Protein AF-0000000084400175 (afdb_homodimer)

Nearest PDB structures (foldseek):
  4nhe-assembly2_C  TM=7.962E-01  e=7.166E-20  Streptococcus pneumoniae TIGR4
  4iq0-assembly1_C  TM=8.304E-01  e=9.445E-19  Streptococcus pneumoniae
  4iq0-assembly2_B  TM=8.307E-01  e=1.494E-18  Streptococcus pneumoniae
  4iq0-assembly1_A  TM=8.166E-01  e=5.325E-19  Streptococcus pneumoniae
  2h63-assembly2_B  TM=7.124E-01  e=2.242E-13  Homo sapiens

Solvent-accessible surface area (backbone atoms only — not comparable to full-atom values): 39112 Å² total; per-residue (Å²): 131,78,72,74,74,76,65,81,61,38,28,26,29,38,35,26,59,42,63,61,31,48,62,45,53,51,57,48,42,62,73,38,47,78,48,28,40,75,53,34,40,27,31,66,28,64,65,42,45,52,52,50,24,64,75,69,70,31,86,42,70,32,66,39,69,67,59,53,72,69,41,91,70,71,62,47,31,35,38,44,52,56,64,51,87,48,33,38,61,52,48,38,56,40,22,74,71,63,24,24,35,39,30,41,69,44,58,46,76,42,73,68,42,30,51,53,37,40,50,33,30,62,75,48,72,40,56,52,42,46,51,50,38,63,66,59,24,64,35,50,53,51,51,49,62,71,49,59,95,56,67,63,56,35,34,41,35,40,44,38,25,23,51,61,66,65,46,53,75,60,36,82,54,82,68,73,86,82,80,69,55,53,67,66,58,54,54,50,50,55,51,47,53,52,52,43,42,30,71,71,57,32,63,63,54,47,66,72,37,71,38,43,58,49,46,54,49,40,45,46,56,66,44,37,55,56,51,49,36,46,32,70,72,70,44,79,59,79,42,42,76,33,18,38,62,40,56,69,72,82,77,45,38,53,56,34,38,38,35,34,31,37,42,94,67,23,46,35,39,37,40,37,29,61,36,55,29,82,44,48,50,30,36,41,35,41,30,32,55,47,32,38,42,31,39,40,43,54,59,84,53,36,78,55,55,49,41,34,29,38,41,37,29,39,42,94,90,66,47,70,44,76,46,80,44,67,79,50,52,72,33,32,69,60,53,45,51,64,54,52,47,36,31,69,78,68,63,42,86,78,81,45,33,46,71,56,55,43,51,55,58,55,49,47,48,38,40,64,71,26,53,49,135,132,78,73,76,75,76,64,83,62,39,27,27,28,37,34,27,58,43,64,62,32,48,60,45,51,52,58,46,42,62,73,39,48,78,49,28,40,75,52,35,40,27,30,67,28,65,65,41,45,52,52,51,23,64,76,68,69,32,86,44,70,32,65,39,70,68,61,53,71,69,40,89,69,71,61,46,31,34,39,44,52,57,63,52,90,48,34,36,62,53,49,36,56,40,23,74,70,62,24,24,34,40,30,41,68,44,58,46,76,42,74,67,41,30,52,51,39,41,51,33,30,61,74,47,71,40,55,53,42,45,52,53,39,62,64,59,24,65,37,49,52,50,51,49,60,71,49,59,93,56,68,63,56,36,36,41,36,39,45,38,27,23,51,61,64,66,46,54,74,61,36,82,53,83,70,74,87,81,80,68,55,53,67,67,56,54,52,49,50,53,52,46,54,53,53,42,42,30,71,70,58,32,64,64,55,47,68,73,37,71,38,45,57,47,46,55,49,40,45,44,57,65,43,37,55,58,50,50,34,44,32,71,72,70,42,79,61,80,42,42,76,34,17,38,63,40,56,68,73,83,76,46,38,52,57,33,38,39,36,34,31,37,44,94,68,23,45,35,40,37,39,36,29,62,36,56,28,82,44,48,50,30,34,43,35,42,31,32,55,47,33,39,43,32,39,40,43,54,59,83,52,37,78,56,56,50,40,33,28,37,41,37,29,39,41,94,89,65,47,70,44,77,45,78,44,68,79,49,50,74,32,33,69,61,54,45,52,64,53,52,48,36,32,68,76,70,63,42,86,77,80,45,32,46,71,55,56,43,50,53,58,55,49,49,47,36,40,64,70,27,54,49,135

Sequence (746 aa):
MSGSQAGKILNAAVIGCGEVAQIAHMPNLIVASDMYKITALCDISAQSLELCSKRFSIPNTFTSVTDLLASPISIDVVFILTADQFHAEHIVQCANAGKHIMIEKPMAQTLKEYDLVEEARVKNNVVIFVGYMRRYSTALQRLKDEIEGKEINYVRVRDIIGNNKYFTSQSGQYQKYFTDHPAESSAELSRRMKSNLIENLGEEKAGNDKRNAHSWSLLHSLASHDLSAMRDVLGMPERCLFSSRSEDDGQGKSWWWNAVFGYKGFKCYYEMGIDEVAVFDAHIEVYTNDSRVKIQYDTPYVKGLPIKLTIQKQLPNGDFSEQVIRPTYVDPYTLELPLLYDSIVNGKDYKTKPLDAKNDTILAKMIMDAFVEMSGSQAGKILNAAVIGCGEVAQIAHMPNLIVASDMYKITALCDISAQSLELCSKRFSIPNTFTSVTDLLASPISIDVVFILTADQFHAEHIVQCANAGKHIMIEKPMAQTLKEYDLVEEARVKNNVVIFVGYMRRYSTALQRLKDEIEGKEINYVRVRDIIGNNKYFTSQSGQYQKYFTDHPAESSAELSRRMKSNLIENLGEEKAGNDKRNAHSWSLLHSLASHDLSAMRDVLGMPERCLFSSRSEDDGQGKSWWWNAVFGYKGFKCYYEMGIDEVAVFDAHIEVYTNDSRVKIQYDTPYVKGLPIKLTIQKQLPNGDFSEQVIRPTYVDPYTLELPLLYDSIVNGKDYKTKPLDAKNDTILAKMIMDAFVE

InterPro domains:
  IPR000683 Gfo/Idh/MocA-like oxidoreductase, N-terminal [PF01408] (11-132)
  IPR036291 NAD(P)-binding domain superfamily [SSF51735] (6-152)

Foldseek 3Di:
DPPPPLADAFEEEEEDLALCVLQFVLVLQLVVRSHYDHAEYEDLDPVSQVVCCVVNVHVHYYDDLVVVLPDPTDGAEYEYDDPQLCQLVSLLVQLQSLHAYEYEFPNHLDLVSLVSNQVSCVVSVHHYHYDLLLQLAPLLVVLLVVCPPFDFAEKEWEWEAEDVCVLLVVQPSPGDDDDPHDPVVVVVVVVSLLVSLCNQANPCQSPVALLSSQLSVCLRPRVLNRVLSVCSRQNDFPFWQAKEFDDDPVPSYTFWMKTWTHHVNYIYIYIGGYDNPHFGFTKMWTDGDFKIKMWTDGDLSHAQDFIKIWMWGQDPVRDIDIDIDTPDSGRSSSSVSVVSSCCGRVVDDDDRGSVSSSVSSVVSSRNVVRYDD/DPPPPLADAFEEEEEDLALCVLQFVVVLQLVVRSHYDHAEYEDLDPVSCVVCCVVNVHVHYYDDLVVVLVDPTDGAEYEYDDPQLCQLVSLLVCLQSLHAYEYEFPNHLDLVSLVSNQVSCVVSVHHYHYDLLLQLAPLLVVLLVVCPPFDFAEKEWEWEAEDVCVLLVVQPSPGDDDDPHDPVVVVVVVVSLLVSLCNQANPCQSPVALLSSQLSVCLGPRVLNRVLSVCSRQNDFPFWQAKEFDDDPVPRYTFWMKTWTHHVNYIYIYIGGYDNDHFGFTKMWTDGDFKIKMWTDGDLSHAQDFIKIWMWGQDPVRDIDIDIDTPDSGGSSSSVSVVSSCCGRVVDDDDRGSVSSSVSSVVSSRNVVRYDD

Secondary structure (DSSP, 8-state):
-------PPEEEEEE--SHHIIIIIHHHHHHTTTTEEEEEEE-S-HHHHHHHHHHHT---EESSHHHHHHSS---SEEEE-S-GGGHHHHHHHHHHTT-EEEEESS--SSHHHHHHHHHHHHHHT--EEEE-GGGG-HHHHHHHHHHTTPPP-EEEEEEEEE-HHHHHTTSSS---------HHHHHHHHHHHHHHHHHHHHHHHHHH-THHHHHHHHHHTHHHHHHHHHHHHH---SEEEEEEEPPP-SSS---EEEEEEE-SS-EEEEEEEEESSS-EEEEEEEE-SSEEEEEEE--TTSTTPPPEEEEEEE-TTS-EEEEEE---SS-HHHHHHHHHHHHHHS----S--HHHHHHHHHHHHHHHHTB--/-------PPEEEEEE--SHHIIIIIHHHHHHTTTTEEEEEEE-S-HHHHHHHHHHHT---EES-HHHHHHSS---SEEEE-S-GGGHHHHHHHHHHTT-EEEEESS--SSHHHHHHHHHHHHHHT--EEEE-GGGG-HHHHHHHHHHTTPPP-EEEEEEEEE-HHHHHTTSSS---------HHHHHHHHHHHHHHHHHHHHHHHHHH-THHHHHHHHHHTTHHHHHHHHHHHH---SEEEEEEEPPP-SSS---EEEEEEE-SS-EEEEEEEEESSS-EEEEEEEE-SSEEEEEEE--TTSTTPPPEEEEEEE-TTS-EEEEEE---SS-HHHHHHHHHHHHHHS----S--HHHHHHHHHHHHHHHHTB--

Organism: NCBI:txid1296121

Radius of gyration: 31.07 Å; Cα contacts (8 Å, |Δi|>4): 1523; chains: 2; bounding box: 52×97×75 Å

pLDDT: mean 95.1, std 7.81, range [27.77, 98.88]

Structure (mmCIF, N/CA/C/O backbone):
data_AF-0000000084400175-model_v1
#
loop_
_entity.id
_entity.type
_entity.pdbx_description
1 polymer 'Myo-inositol 2-dehydrogenase'
#
loop_
_atom_site.group_PDB
_atom_site.id
_atom_site.type_symbol
_atom_site.label_atom_id
_atom_site.label_alt_id
_atom_site.label_comp_id
_atom_site.label_asym_id
_atom_site.label_entity_id
_atom_site.label_seq_id
_atom_site.pdbx_PDB_ins_code
_atom_site.Cartn_x
_atom_site.Cartn_y
_atom_site.Cartn_z
_atom_site.occupancy
_atom_site.B_iso_or_equiv
_atom_site.auth_seq_id
_atom_site.auth_comp_id
_atom_site.auth_asym_id
_atom_site.auth_atom_id
_atom_site.pdbx_PDB_model_num
ATOM 1 N N . MET A 1 1 ? 27.672 -22.219 -42.969 1 27.77 1 MET A N 1
ATOM 2 C CA . MET A 1 1 ? 26.266 -22.375 -42.656 1 27.77 1 MET A CA 1
ATOM 3 C C . MET A 1 1 ? 26.047 -23.562 -41.688 1 27.77 1 MET A C 1
ATOM 5 O O . MET A 1 1 ? 26.031 -24.703 -42.125 1 27.77 1 MET A O 1
ATOM 9 N N . SER A 1 2 ? 26.75 -23.547 -40.594 1 32.72 2 SER A N 1
ATOM 10 C CA . SER A 1 2 ? 26.859 -24.594 -39.594 1 32.72 2 SER A CA 1
ATOM 11 C C . SER A 1 2 ? 25.484 -25.094 -39.156 1 32.72 2 SER A C 1
ATOM 13 O O . SER A 1 2 ? 24.562 -24.297 -38.938 1 32.72 2 SER A O 1
ATOM 15 N N . GLY A 1 3 ? 25 -26.219 -39.781 1 36.59 3 GLY A N 1
ATOM 16 C CA . GLY A 1 3 ? 23.672 -26.781 -39.625 1 36.59 3 GLY A CA 1
ATOM 17 C C . GLY A 1 3 ? 23.141 -26.641 -38.188 1 36.59 3 GLY A C 1
ATOM 18 O O . GLY A 1 3 ? 23.844 -27 -37.25 1 36.59 3 GLY A O 1
ATOM 19 N N . SER A 1 4 ? 22.391 -25.625 -37.875 1 41.09 4 SER A N 1
ATOM 20 C CA . SER A 1 4 ? 21.766 -25.453 -36.562 1 41.09 4 SER A CA 1
ATOM 21 C C . SER A 1 4 ? 21.234 -26.781 -36.031 1 41.09 4 SER A C 1
ATOM 23 O O . SER A 1 4 ? 20.391 -27.422 -36.656 1 41.09 4 SER A O 1
ATOM 25 N N . GLN A 1 5 ? 22.094 -27.906 -35.75 1 39.28 5 GLN A N 1
ATOM 26 C CA . GLN A 1 5 ? 21.656 -29.125 -35.094 1 39.28 5 GLN A CA 1
ATOM 27 C C . GLN A 1 5 ? 20.391 -28.891 -34.25 1 39.28 5 GLN A C 1
ATOM 29 O O . GLN A 1 5 ? 20.422 -28.156 -33.281 1 39.28 5 GLN A O 1
ATOM 34 N N . ALA A 1 6 ? 19.328 -28.844 -34.969 1 58.81 6 ALA A N 1
ATOM 35 C CA . ALA A 1 6 ? 18 -28.734 -34.406 1 58.81 6 ALA A CA 1
ATOM 36 C C . ALA A 1 6 ? 17.906 -29.484 -33.062 1 58.81 6 ALA A C 1
ATOM 38 O O . ALA A 1 6 ? 18.156 -30.688 -33.031 1 58.81 6 ALA A O 1
ATOM 39 N N . GLY A 1 7 ? 18.062 -28.984 -31.844 1 80.19 7 GLY A N 1
ATOM 40 C CA . GLY A 1 7 ? 18.062 -29.547 -30.516 1 80.19 7 GLY A CA 1
ATOM 41 C C . GLY A 1 7 ? 16.938 -30.531 -30.281 1 80.19 7 GLY A C 1
ATOM 42 O O . GLY A 1 7 ? 16.031 -30.672 -31.125 1 80.19 7 GLY A O 1
ATOM 43 N N . LYS A 1 8 ? 16.953 -31.531 -29.312 1 94.44 8 LYS A N 1
ATOM 44 C CA . LYS A 1 8 ? 15.977 -32.562 -28.938 1 94.44 8 LYS A CA 1
ATOM 45 C C . LYS A 1 8 ? 14.602 -31.938 -28.672 1 94.44 8 LYS A C 1
ATOM 47 O O . LYS A 1 8 ? 14.5 -30.922 -27.969 1 94.44 8 LYS A O 1
ATOM 52 N N . ILE A 1 9 ? 13.539 -32.438 -29.484 1 97.94 9 ILE A N 1
ATOM 53 C CA . ILE A 1 9 ? 12.164 -32.031 -29.172 1 97.94 9 ILE A CA 1
ATOM 54 C C . ILE A 1 9 ? 11.609 -32.938 -28.078 1 97.94 9 ILE A C 1
ATOM 56 O O . ILE A 1 9 ? 11.641 -34.156 -28.188 1 97.94 9 ILE A O 1
ATOM 60 N N . LEU A 1 10 ? 11.133 -32.375 -27.016 1 98.62 10 LEU A N 1
ATOM 61 C CA . LEU A 1 10 ? 10.617 -33.125 -25.875 1 98.62 10 LEU A CA 1
ATOM 62 C C . LEU A 1 10 ? 9.164 -33.531 -26.094 1 98.62 10 LEU A C 1
ATOM 64 O O . LEU A 1 10 ? 8.32 -32.688 -26.406 1 98.62 10 LEU A O 1
ATOM 68 N N . ASN A 1 11 ? 8.93 -34.812 -26.016 1 98.69 11 ASN A N 1
ATOM 69 C CA . ASN A 1 11 ? 7.547 -35.281 -26 1 98.69 11 ASN A CA 1
ATOM 70 C C . ASN A 1 11 ? 6.859 -34.969 -24.672 1 98.69 11 ASN A C 1
ATOM 72 O O . ASN A 1 11 ? 7.27 -35.469 -23.625 1 98.69 11 ASN A O 1
ATOM 76 N N . ALA A 1 12 ? 5.75 -34.188 -24.75 1 98.81 12 ALA A N 1
ATOM 77 C CA . ALA A 1 12 ? 5.074 -33.719 -23.547 1 98.81 12 ALA A CA 1
ATOM 78 C C . ALA A 1 12 ? 3.693 -34.344 -23.406 1 98.81 12 ALA A C 1
ATOM 80 O O . ALA A 1 12 ? 2.973 -34.5 -24.406 1 98.81 12 ALA A O 1
ATOM 81 N N . ALA A 1 13 ? 3.352 -34.719 -22.25 1 98.88 13 ALA A N 1
ATOM 82 C CA . ALA A 1 13 ? 1.97 -35.062 -21.906 1 98.88 13 ALA A CA 1
ATOM 83 C C . ALA A 1 13 ? 1.371 -34.031 -20.969 1 98.88 13 ALA A C 1
ATOM 85 O O . ALA A 1 13 ? 2.08 -33.438 -20.141 1 98.88 13 ALA A O 1
ATOM 86 N N . VAL A 1 14 ? 0.076 -33.781 -21.094 1 98.88 14 VAL A N 1
ATOM 87 C CA . VAL A 1 14 ? -0.636 -32.844 -20.234 1 98.88 14 VAL A CA 1
ATOM 88 C C . VAL A 1 14 ? -1.651 -33.594 -19.375 1 98.88 14 VAL A C 1
ATOM 90 O O . VAL A 1 14 ? -2.529 -34.281 -19.906 1 98.88 14 VAL A O 1
ATOM 93 N N . ILE A 1 15 ? -1.439 -33.5 -18.078 1 98.81 15 ILE A N 1
ATOM 94 C CA . ILE A 1 15 ? -2.363 -34.094 -17.109 1 98.81 15 ILE A CA 1
ATOM 95 C C . ILE A 1 15 ? -3.199 -33 -16.453 1 98.81 15 ILE A C 1
ATOM 97 O O . ILE A 1 15 ? -2.707 -32.281 -15.602 1 98.81 15 ILE A O 1
ATOM 101 N N . GLY A 1 16 ? -4.477 -32.969 -16.734 1 98.44 16 GLY A N 1
ATOM 102 C CA . GLY A 1 16 ? -5.355 -31.859 -16.391 1 98.44 16 GLY A CA 1
ATOM 103 C C . GLY A 1 16 ? -5.594 -30.922 -17.562 1 98.44 16 GLY A C 1
ATOM 104 O O . GLY A 1 16 ? -4.691 -30.188 -17.969 1 98.44 16 GLY A O 1
ATOM 105 N N . CYS A 1 17 ? -6.824 -30.953 -18.094 1 98.38 17 CYS A N 1
ATOM 106 C CA . CYS A 1 17 ? -7.168 -30.172 -19.281 1 98.38 17 CYS A CA 1
ATOM 107 C C . CYS A 1 17 ? -8.148 -29.062 -18.922 1 98.38 17 CYS A C 1
ATOM 109 O O . CYS A 1 17 ? -9.078 -28.781 -19.688 1 98.38 17 CYS A O 1
ATOM 111 N N . GLY A 1 18 ? -7.953 -28.5 -17.703 1 96.62 18 GLY A N 1
ATOM 112 C CA . GLY A 1 18 ? -8.82 -27.422 -17.234 1 96.62 18 GLY A CA 1
ATOM 113 C C . GLY A 1 18 ? -8.422 -26.062 -17.75 1 96.62 18 GLY A C 1
ATOM 114 O O . GLY A 1 18 ? -7.855 -25.953 -18.844 1 96.62 18 GLY A O 1
ATOM 115 N N . GLU A 1 19 ? -8.75 -25.016 -16.984 1 95.38 19 GLU A N 1
ATOM 116 C CA . GLU A 1 19 ? -8.664 -23.625 -17.406 1 95.38 19 GLU A CA 1
ATOM 117 C C . GLU A 1 19 ? -7.238 -23.25 -17.797 1 95.38 19 GLU A C 1
ATOM 119 O O . GLU A 1 19 ? -6.996 -22.781 -18.906 1 95.38 19 GLU A O 1
ATOM 124 N N . VAL A 1 20 ? -6.293 -23.469 -16.922 1 95.56 20 VAL A N 1
ATOM 125 C CA . VAL A 1 20 ? -4.93 -23 -17.156 1 95.56 20 VAL A CA 1
ATOM 126 C C . VAL A 1 20 ? -4.301 -23.797 -18.297 1 95.56 20 VAL A C 1
ATOM 128 O O . VAL A 1 20 ? -3.477 -23.266 -19.047 1 95.56 20 VAL A O 1
ATOM 131 N N . ALA A 1 21 ? -4.656 -25.062 -18.453 1 97.81 21 ALA A N 1
ATOM 132 C CA . ALA A 1 21 ? -4.199 -25.844 -19.594 1 97.81 21 ALA A CA 1
ATOM 133 C C . ALA A 1 21 ? -4.668 -25.234 -20.906 1 97.81 21 ALA A C 1
ATOM 135 O O . ALA A 1 21 ? -3.881 -25.078 -21.844 1 97.81 21 ALA A O 1
ATOM 136 N N . GLN A 1 22 ? -5.93 -24.875 -20.906 1 97.25 22 GLN A N 1
ATOM 137 C CA . GLN A 1 22 ? -6.57 -24.406 -22.125 1 97.25 22 GLN A CA 1
ATOM 138 C C . GLN A 1 22 ? -6.109 -22.984 -22.469 1 97.25 22 GLN A C 1
ATOM 140 O O . GLN A 1 22 ? -5.961 -22.656 -23.641 1 97.25 22 GLN A O 1
ATOM 145 N N . ILE A 1 23 ? -5.828 -22.188 -21.438 1 95.62 23 ILE A N 1
ATOM 146 C CA . ILE A 1 23 ? -5.605 -20.766 -21.688 1 95.62 23 ILE A CA 1
ATOM 147 C C . ILE A 1 23 ? -4.109 -20.5 -21.859 1 95.62 23 ILE A C 1
ATOM 149 O O . ILE A 1 23 ? -3.715 -19.594 -22.609 1 95.62 23 ILE A O 1
ATOM 153 N N . ALA A 1 24 ? -3.291 -21.328 -21.203 1 95.44 24 ALA A N 1
ATOM 154 C CA . ALA A 1 24 ? -1.888 -20.938 -21.125 1 95.44 24 ALA A CA 1
ATOM 155 C C . ALA A 1 24 ? -0.976 -22.062 -21.609 1 95.44 24 ALA A C 1
ATOM 157 O O . ALA A 1 24 ? -0.353 -21.938 -22.672 1 95.44 24 ALA A O 1
ATOM 158 N N . HIS A 1 25 ? -1.033 -23.203 -21.047 1 97.62 25 HIS A N 1
ATOM 159 C CA . HIS A 1 25 ? 0.035 -24.172 -21.219 1 97.62 25 HIS A CA 1
ATOM 160 C C . HIS A 1 25 ? -0.056 -24.844 -22.594 1 97.62 25 HIS A C 1
ATOM 162 O O . HIS A 1 25 ? 0.936 -24.922 -23.312 1 97.62 25 HIS A O 1
ATOM 168 N N . MET A 1 26 ? -1.226 -25.312 -22.969 1 97.94 26 MET A N 1
ATOM 169 C CA . MET A 1 26 ? -1.324 -26.047 -24.234 1 97.94 26 MET A CA 1
ATOM 170 C C . MET A 1 26 ? -1.088 -25.125 -25.422 1 97.94 26 MET A C 1
ATOM 172 O O . MET A 1 26 ? -0.288 -25.438 -26.297 1 97.94 26 MET A O 1
ATOM 176 N N . PRO A 1 27 ? -1.713 -23.906 -25.422 1 96.38 27 PRO A N 1
ATOM 177 C CA . PRO A 1 27 ? -1.382 -23 -26.516 1 96.38 27 PRO A CA 1
ATOM 178 C C . PRO A 1 27 ? 0.109 -22.688 -26.594 1 96.38 27 PRO A C 1
ATOM 180 O O . PRO A 1 27 ? 0.678 -22.625 -27.688 1 96.38 27 PRO A O 1
ATOM 183 N N . ASN A 1 28 ? 0.765 -22.469 -25.469 1 96.5 28 ASN A N 1
ATOM 184 C CA . ASN A 1 28 ? 2.184 -22.141 -25.438 1 96.5 28 ASN A CA 1
ATOM 185 C C . ASN A 1 28 ? 3.049 -23.297 -25.938 1 96.5 28 ASN A C 1
ATOM 187 O O . ASN A 1 28 ? 4.031 -23.078 -26.641 1 96.5 28 ASN A O 1
ATOM 191 N N . LEU A 1 29 ? 2.699 -24.469 -25.578 1 97.81 29 LEU A N 1
ATOM 192 C CA . LEU A 1 29 ? 3.449 -25.656 -26 1 97.81 29 LEU A CA 1
ATOM 193 C C . LEU A 1 29 ? 3.354 -25.844 -27.516 1 97.81 29 LEU A C 1
ATOM 195 O O . LEU A 1 29 ? 4.332 -26.234 -28.156 1 97.81 29 LEU A O 1
ATOM 199 N N . ILE A 1 30 ? 2.213 -25.547 -28.062 1 96.88 30 ILE A N 1
ATOM 200 C CA . ILE A 1 30 ? 2 -25.703 -29.5 1 96.88 30 ILE A CA 1
ATOM 201 C C . ILE A 1 30 ? 2.893 -24.734 -30.266 1 96.88 30 ILE A C 1
ATOM 203 O O . ILE A 1 30 ? 3.494 -25.094 -31.281 1 96.88 30 ILE A O 1
ATOM 207 N N . VAL A 1 31 ? 3.018 -23.562 -29.719 1 94.81 31 VAL A N 1
ATOM 208 C CA . VAL A 1 31 ? 3.793 -22.531 -30.422 1 94.81 31 VAL A CA 1
ATOM 209 C C . VAL A 1 31 ? 5.285 -22.797 -30.219 1 94.81 31 VAL A C 1
ATOM 211 O O . VAL A 1 31 ? 6.098 -22.469 -31.078 1 94.81 31 VAL A O 1
ATOM 214 N N . ALA A 1 32 ? 5.625 -23.422 -29.141 1 97.19 32 ALA A N 1
ATOM 215 C CA . ALA A 1 32 ? 7.02 -23.766 -28.875 1 97.19 32 ALA A CA 1
ATOM 216 C C . ALA A 1 32 ? 7.375 -25.109 -29.5 1 97.19 32 ALA A C 1
ATOM 218 O O . ALA A 1 32 ? 8.047 -25.938 -28.875 1 97.19 32 ALA A O 1
ATOM 219 N N . SER A 1 33 ? 7.027 -25.312 -30.672 1 96.44 33 SER A N 1
ATOM 220 C CA . SER A 1 33 ? 7.07 -26.609 -31.344 1 96.44 33 SER A CA 1
ATOM 221 C C . SER A 1 33 ? 8.508 -27.031 -31.656 1 96.44 33 SER A C 1
ATOM 223 O O . SER A 1 33 ? 8.766 -28.188 -31.953 1 96.44 33 SER A O 1
ATOM 225 N N . ASP A 1 34 ? 9.422 -26.078 -31.625 1 96.69 34 ASP A N 1
ATOM 226 C CA . ASP A 1 34 ? 10.828 -26.422 -31.828 1 96.69 34 ASP A CA 1
ATOM 227 C C . ASP A 1 34 ? 11.422 -27.047 -30.562 1 96.69 34 ASP A C 1
ATOM 229 O O . ASP A 1 34 ? 12.5 -27.641 -30.609 1 96.69 34 ASP A O 1
ATOM 233 N N . MET A 1 35 ? 10.68 -27.016 -29.406 1 98 35 MET A N 1
ATOM 234 C CA . MET A 1 35 ? 11.18 -27.547 -28.141 1 98 35 MET A CA 1
ATOM 235 C C . MET A 1 35 ? 10.281 -28.672 -27.625 1 98 35 MET A C 1
ATOM 237 O O . MET A 1 35 ? 10.75 -29.578 -26.938 1 98 35 MET A O 1
ATOM 241 N N . TYR A 1 36 ? 8.969 -28.562 -28.047 1 98.38 36 TYR A N 1
ATOM 242 C CA . TYR A 1 36 ? 8.016 -29.484 -27.453 1 98.38 36 TYR A CA 1
ATOM 243 C C . TYR A 1 36 ? 7.051 -30.031 -28.5 1 98.38 36 TYR A C 1
ATOM 245 O O . TYR A 1 36 ? 6.758 -29.359 -29.484 1 98.38 36 TYR A O 1
ATOM 253 N N . LYS A 1 37 ? 6.59 -31.172 -28.234 1 98.38 37 LYS A N 1
ATOM 254 C CA . LYS A 1 37 ? 5.465 -31.797 -28.922 1 98.38 37 LYS A CA 1
ATOM 255 C C . LYS A 1 37 ? 4.508 -32.469 -27.938 1 98.38 37 LYS A C 1
ATOM 257 O O . LYS A 1 37 ? 4.91 -33.312 -27.172 1 98.38 37 LYS A O 1
ATOM 262 N N . ILE A 1 38 ? 3.26 -32 -27.938 1 98.69 38 ILE A N 1
ATOM 263 C CA . ILE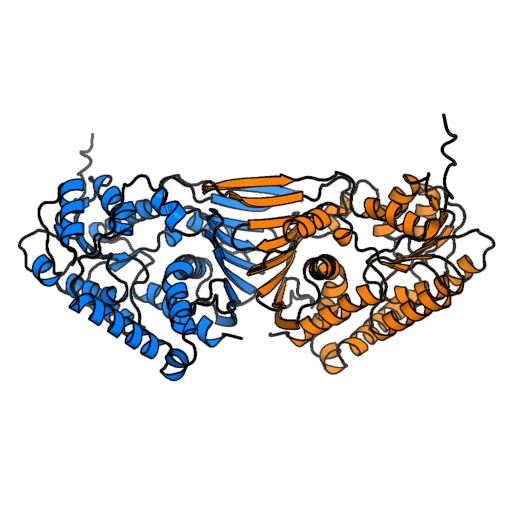 A 1 38 ? 2.289 -32.688 -27.078 1 98.69 38 ILE A CA 1
ATOM 264 C C . ILE A 1 38 ? 1.907 -34.031 -27.688 1 98.69 38 ILE A C 1
ATOM 266 O O . ILE A 1 38 ? 1.434 -34.094 -28.828 1 98.69 38 ILE A O 1
ATOM 270 N N . THR A 1 39 ? 2.041 -35.094 -26.875 1 98.5 39 THR A N 1
ATOM 271 C CA . THR A 1 39 ? 1.822 -36.406 -27.453 1 98.5 39 THR A CA 1
ATOM 272 C C . THR A 1 39 ? 0.636 -37.094 -26.797 1 98.5 39 THR A C 1
ATOM 274 O O . THR A 1 39 ? 0.115 -38.094 -27.312 1 98.5 39 THR A O 1
ATOM 277 N N . ALA A 1 40 ? 0.24 -36.562 -25.641 1 98.81 40 ALA A N 1
ATOM 278 C CA . ALA A 1 40 ? -0.86 -37.219 -24.938 1 98.81 40 ALA A CA 1
ATOM 279 C C . ALA A 1 40 ? -1.555 -36.25 -23.984 1 98.81 40 ALA A C 1
ATOM 281 O O . ALA A 1 40 ? -0.941 -35.312 -23.516 1 98.81 40 ALA A O 1
ATOM 282 N N . LEU A 1 41 ? -2.848 -36.531 -23.766 1 98.81 41 LEU A N 1
ATOM 283 C CA . LEU A 1 41 ? -3.658 -35.812 -22.781 1 98.81 41 LEU A CA 1
ATOM 284 C C . LEU A 1 41 ? -4.23 -36.781 -21.75 1 98.81 41 LEU A C 1
ATOM 286 O O . LEU A 1 41 ? -4.578 -37.938 -22.094 1 98.81 41 LEU A O 1
ATOM 290 N N . CYS A 1 42 ? -4.32 -36.344 -20.562 1 98.81 42 CYS A N 1
ATOM 291 C CA . CYS A 1 42 ? -4.957 -37.094 -19.484 1 98.81 42 CYS A CA 1
ATOM 292 C C . CYS A 1 42 ? -5.867 -36.219 -18.656 1 98.81 42 CYS A C 1
ATOM 294 O O . CYS A 1 42 ? -5.477 -35.125 -18.25 1 98.81 42 CYS A O 1
ATOM 296 N N . ASP A 1 43 ? -7.062 -36.594 -18.438 1 98.38 43 ASP A N 1
ATOM 297 C CA . ASP A 1 43 ? -8.047 -35.906 -17.625 1 98.38 43 ASP A CA 1
ATOM 298 C C . ASP A 1 43 ? -9.18 -36.844 -17.203 1 98.38 43 ASP A C 1
ATOM 300 O O . ASP A 1 43 ? -9.531 -37.75 -17.938 1 98.38 43 ASP A O 1
ATOM 304 N N . ILE A 1 44 ? -9.773 -36.531 -16.062 1 97.12 44 ILE A N 1
ATOM 305 C CA . ILE A 1 44 ? -10.867 -37.375 -15.594 1 97.12 44 ILE A CA 1
ATOM 306 C C . ILE A 1 44 ? -12.156 -37 -16.312 1 97.12 44 ILE A C 1
ATOM 308 O O . ILE A 1 44 ? -13.148 -37.719 -16.25 1 97.12 44 ILE A O 1
ATOM 312 N N . SER A 1 45 ? -12.211 -35.812 -16.938 1 97.31 45 SER A N 1
ATOM 313 C CA . SER A 1 45 ? -13.352 -35.344 -17.719 1 97.31 45 SER A CA 1
ATOM 314 C C . SER A 1 45 ? -13.234 -35.781 -19.172 1 97.31 45 SER A C 1
ATOM 316 O O . SER A 1 45 ? -12.383 -35.281 -19.906 1 97.31 45 SER A O 1
ATOM 318 N N . ALA A 1 46 ? -14.156 -36.594 -19.609 1 96.88 46 ALA A N 1
ATOM 319 C CA . ALA A 1 46 ? -14.188 -37 -21.016 1 96.88 46 ALA A CA 1
ATOM 320 C C . ALA A 1 46 ? -14.453 -35.844 -21.938 1 96.88 46 ALA A C 1
ATOM 322 O O . ALA A 1 46 ? -13.922 -35.781 -23.047 1 96.88 46 ALA A O 1
ATOM 323 N N . GLN A 1 47 ? -15.234 -34.938 -21.484 1 98.06 47 GLN A N 1
ATOM 324 C CA . GLN A 1 47 ? -15.586 -33.781 -22.281 1 98.06 47 GLN A CA 1
ATOM 325 C C . GLN A 1 47 ? -14.383 -32.844 -22.453 1 98.06 47 GLN A C 1
ATOM 327 O O . GLN A 1 47 ? -14.156 -32.312 -23.547 1 98.06 47 GLN A O 1
ATOM 332 N N . SER A 1 48 ? -13.641 -32.688 -21.406 1 98.06 48 SER A N 1
ATOM 333 C CA . SER A 1 48 ? -12.43 -31.875 -21.5 1 98.06 48 SER A CA 1
ATOM 334 C C . SER A 1 48 ? -11.43 -32.5 -22.469 1 98.06 48 SER A C 1
ATOM 336 O O . SER A 1 48 ? -10.797 -31.797 -23.25 1 98.06 48 SER A O 1
ATOM 338 N N . LEU A 1 49 ? -11.336 -33.812 -22.422 1 98.38 49 LEU A N 1
ATOM 339 C CA . LEU A 1 49 ? -10.422 -34.531 -23.297 1 98.38 49 LEU A CA 1
ATOM 340 C C . LEU A 1 49 ? -10.844 -34.375 -24.766 1 98.38 49 LEU A C 1
ATOM 342 O O . LEU A 1 49 ? -10.008 -34.156 -25.625 1 98.38 49 LEU A O 1
ATOM 346 N N . GLU A 1 50 ? -12.109 -34.562 -24.922 1 98.12 50 GLU A N 1
ATOM 347 C CA . GLU A 1 50 ? -12.617 -34.469 -26.281 1 98.12 50 GLU A CA 1
ATOM 348 C C . GLU A 1 50 ? -12.344 -33.062 -26.859 1 98.12 50 GLU A C 1
ATOM 350 O O . GLU A 1 50 ? -11.852 -32.938 -27.984 1 98.12 50 GLU A O 1
ATOM 355 N N . LEU A 1 51 ? -12.656 -32.094 -26.094 1 98.12 51 LEU A N 1
ATOM 356 C CA . LEU A 1 51 ? -12.445 -30.703 -26.547 1 98.12 51 LEU A CA 1
ATOM 357 C C . LEU A 1 51 ? -10.977 -30.469 -26.875 1 98.12 51 LEU A C 1
ATOM 359 O O . LEU A 1 51 ? -10.648 -30 -27.969 1 98.12 51 LEU A O 1
ATOM 363 N N . CYS A 1 52 ? -10.086 -30.766 -25.953 1 98.5 52 CYS A N 1
ATOM 364 C CA . CYS A 1 52 ? -8.672 -30.438 -26.094 1 98.5 52 CYS A CA 1
ATOM 365 C C . CYS A 1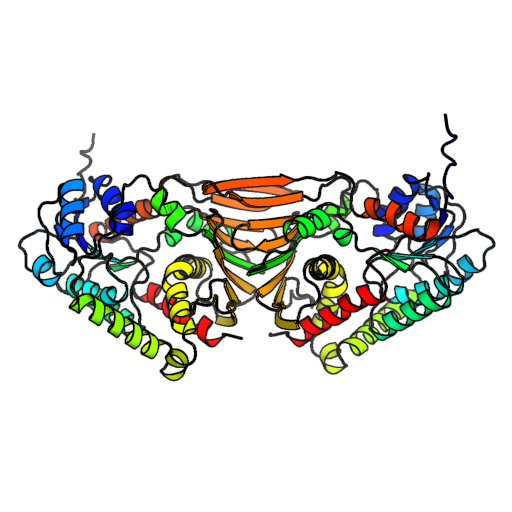 52 ? -8.016 -31.297 -27.156 1 98.5 52 CYS A C 1
ATOM 367 O O . CYS A 1 52 ? -7.141 -30.828 -27.891 1 98.5 52 CYS A O 1
ATOM 369 N N . SER A 1 53 ? -8.422 -32.531 -27.203 1 98.56 53 SER A N 1
ATOM 370 C CA . SER A 1 53 ? -7.914 -33.438 -28.25 1 98.56 53 SER A CA 1
ATOM 371 C C . SER A 1 53 ? -8.203 -32.875 -29.641 1 98.56 53 SER A C 1
ATOM 373 O O . SER A 1 53 ? -7.312 -32.812 -30.484 1 98.56 53 SER A O 1
ATOM 375 N N . LYS A 1 54 ? -9.422 -32.469 -29.828 1 98 54 LYS A N 1
ATOM 376 C CA . LYS A 1 54 ? -9.828 -31.938 -31.125 1 98 54 LYS A CA 1
ATOM 377 C C . LYS A 1 54 ? -9.148 -30.609 -31.391 1 98 54 LYS A C 1
ATOM 379 O O . LYS A 1 54 ? -8.602 -30.391 -32.469 1 98 54 LYS A O 1
ATOM 384 N N . ARG A 1 55 ? -9.156 -29.766 -30.438 1 97.31 55 ARG A N 1
ATOM 385 C CA . ARG A 1 55 ? -8.648 -28.406 -30.594 1 97.31 55 ARG A CA 1
ATOM 386 C C . ARG A 1 55 ? -7.16 -28.391 -30.906 1 97.31 55 ARG A C 1
ATOM 388 O O . ARG A 1 55 ? -6.691 -27.594 -31.719 1 97.31 55 ARG A O 1
ATOM 395 N N . PHE A 1 56 ? -6.406 -29.297 -30.266 1 97.19 56 PHE A N 1
ATOM 396 C CA . PHE A 1 56 ? -4.949 -29.25 -30.359 1 97.19 56 PHE A CA 1
ATOM 397 C C . PHE A 1 56 ? -4.418 -30.422 -31.156 1 97.19 56 PHE A C 1
ATOM 399 O O . PHE A 1 56 ? -3.203 -30.625 -31.25 1 97.19 56 PHE A O 1
ATOM 406 N N . SER A 1 57 ? -5.273 -31.25 -31.719 1 97.06 57 SER A N 1
ATOM 407 C CA . SER A 1 57 ? -4.945 -32.375 -32.594 1 97.06 57 SER A CA 1
ATOM 408 C C . SER A 1 57 ? -4.035 -33.375 -31.875 1 97.06 57 SER A C 1
ATOM 410 O O . SER A 1 57 ? -2.984 -33.75 -32.406 1 97.06 57 SER A O 1
ATOM 412 N N . ILE A 1 58 ? -4.449 -33.75 -30.703 1 97.81 58 ILE A N 1
ATOM 413 C CA . ILE A 1 58 ? -3.732 -34.75 -29.906 1 97.81 58 ILE A CA 1
ATOM 414 C C . ILE A 1 58 ? -4.59 -36 -29.734 1 97.81 58 ILE A C 1
ATOM 416 O O . ILE A 1 58 ? -5.441 -36.062 -28.844 1 97.81 58 ILE A O 1
ATOM 420 N N . PRO A 1 59 ? -4.312 -37 -30.469 1 95.62 59 PRO A N 1
ATOM 421 C CA . PRO A 1 59 ? -5.238 -38.125 -30.516 1 95.62 59 PRO A CA 1
ATOM 422 C C . PRO A 1 59 ? -5.121 -39.031 -29.297 1 95.62 59 PRO A C 1
ATOM 424 O O . PRO A 1 59 ? -6.066 -39.75 -28.969 1 95.62 59 PRO A O 1
ATOM 427 N N . ASN A 1 60 ? -4.004 -39.125 -28.625 1 98.38 60 ASN A N 1
ATOM 428 C CA . ASN A 1 60 ? -3.818 -40 -27.5 1 98.38 60 ASN A CA 1
ATOM 429 C C . ASN A 1 60 ? -4.379 -39.406 -26.203 1 98.38 60 ASN A C 1
ATOM 431 O O . ASN A 1 60 ? -3.809 -38.469 -25.656 1 98.38 60 ASN A O 1
ATOM 435 N N . THR A 1 61 ? -5.523 -39.969 -25.766 1 98.56 61 THR A N 1
ATOM 436 C CA . THR A 1 61 ? -6.168 -39.438 -24.562 1 98.56 61 THR A CA 1
ATOM 437 C C . THR A 1 61 ? -6.348 -40.562 -23.531 1 98.56 61 THR A C 1
ATOM 439 O O . THR A 1 61 ? -6.57 -41.719 -23.906 1 98.56 61 THR A O 1
ATOM 442 N N . PHE A 1 62 ? -6.211 -40.219 -22.266 1 98.5 62 PHE A N 1
ATOM 443 C CA . PHE A 1 62 ? -6.324 -41.156 -21.156 1 98.5 62 PHE A CA 1
ATOM 444 C C . PHE A 1 62 ? -7.152 -40.562 -20.031 1 98.5 62 PHE A C 1
ATOM 446 O O . PHE A 1 62 ? -7.168 -39.344 -19.828 1 98.5 62 PHE A O 1
ATOM 453 N N . THR A 1 63 ? -7.77 -41.406 -19.188 1 96.94 63 THR A N 1
ATOM 454 C CA . THR A 1 63 ? -8.578 -40.938 -18.078 1 96.94 63 THR A CA 1
ATOM 455 C C . THR A 1 63 ? -7.895 -41.25 -16.75 1 96.94 63 THR A C 1
ATOM 457 O O . THR A 1 63 ? -8.445 -40.969 -15.68 1 96.94 63 THR A O 1
ATOM 460 N N . SER A 1 64 ? -6.738 -41.844 -16.828 1 96.56 64 SER A N 1
ATOM 461 C CA . SER A 1 64 ? -5.945 -42.062 -15.617 1 96.56 64 SER A CA 1
ATOM 462 C C . SER A 1 64 ? -4.453 -41.938 -15.914 1 96.56 64 SER A C 1
ATOM 464 O O . SER A 1 64 ? -3.988 -42.344 -16.984 1 96.56 64 SER A O 1
ATOM 466 N N . VAL A 1 65 ? -3.744 -41.469 -14.922 1 98.25 65 VAL A N 1
ATOM 467 C CA . VAL A 1 65 ? -2.301 -41.312 -15.047 1 98.25 65 VAL A CA 1
ATOM 468 C C . VAL A 1 65 ? -1.63 -42.656 -15.18 1 98.25 65 VAL A C 1
ATOM 470 O O . VAL A 1 65 ? -0.668 -42.812 -15.938 1 98.25 65 VAL A O 1
ATOM 473 N N . THR A 1 66 ? -2.148 -43.656 -14.516 1 98.12 66 THR A N 1
ATOM 474 C CA . THR A 1 66 ? -1.623 -45 -14.586 1 98.12 66 THR A CA 1
ATOM 475 C C . THR A 1 66 ? -1.668 -45.531 -16.016 1 98.12 66 THR A C 1
ATOM 477 O O . THR A 1 66 ? -0.675 -46.062 -16.516 1 98.12 66 THR A O 1
ATOM 480 N N . ASP A 1 67 ? -2.846 -45.344 -16.641 1 98.31 67 ASP A N 1
ATOM 481 C CA . ASP A 1 67 ? -3.006 -45.781 -18.016 1 98.31 67 ASP A CA 1
ATOM 482 C C . ASP A 1 67 ? -2.092 -45.031 -18.969 1 98.31 67 ASP A C 1
ATOM 484 O O . ASP A 1 67 ? -1.532 -45.594 -19.906 1 98.31 67 ASP A O 1
ATOM 488 N N . LEU A 1 68 ? -2.006 -43.75 -18.75 1 98.69 68 LEU A N 1
ATOM 489 C CA . LEU A 1 68 ? -1.124 -42.906 -19.562 1 98.69 68 LEU A CA 1
ATOM 490 C C . LEU A 1 68 ? 0.313 -43.438 -19.5 1 98.69 68 LEU A C 1
ATOM 492 O O . LEU A 1 68 ? 0.955 -43.594 -20.531 1 98.69 68 LEU A O 1
ATOM 496 N N . LEU A 1 69 ? 0.818 -43.75 -18.281 1 98.5 69 LEU A N 1
ATOM 497 C CA . LEU A 1 69 ? 2.213 -44.125 -18.078 1 98.5 69 LEU A CA 1
ATOM 498 C C . LEU A 1 69 ? 2.467 -45.531 -18.562 1 98.5 69 LEU A C 1
ATOM 500 O O . LEU A 1 69 ? 3.605 -45.906 -18.875 1 98.5 69 LEU A O 1
ATOM 504 N N . ALA A 1 70 ? 1.438 -46.312 -18.609 1 97.94 70 ALA A N 1
ATOM 505 C CA . ALA A 1 70 ? 1.559 -47.688 -19.062 1 97.94 70 ALA A CA 1
ATOM 506 C C . ALA A 1 70 ? 1.511 -47.781 -20.594 1 97.94 70 ALA A C 1
ATOM 508 O O . ALA A 1 70 ? 1.845 -48.812 -21.188 1 97.94 70 ALA A O 1
ATOM 509 N N . SER A 1 71 ? 1.088 -46.719 -21.219 1 97.94 71 SER A N 1
ATOM 510 C CA . SER A 1 71 ? 0.944 -46.719 -22.672 1 97.94 71 SER A CA 1
ATOM 511 C C . SER A 1 71 ? 2.305 -46.656 -23.359 1 97.94 71 SER A C 1
ATOM 513 O O . SER A 1 71 ? 3.309 -46.312 -22.75 1 97.94 71 SER A O 1
ATOM 515 N N . PRO A 1 72 ? 2.385 -47.062 -24.641 1 97.38 72 PRO A N 1
ATOM 516 C CA . PRO A 1 72 ? 3.654 -47.062 -25.375 1 97.38 72 PRO A CA 1
ATOM 517 C C . PRO A 1 72 ? 4.02 -45.656 -25.906 1 97.38 72 PRO A C 1
ATOM 519 O O . PRO A 1 72 ? 5.035 -45.5 -26.578 1 97.38 72 PRO A O 1
ATOM 522 N N . ILE A 1 73 ? 3.232 -44.688 -25.547 1 97.25 73 ILE A N 1
ATOM 523 C CA . ILE A 1 73 ? 3.479 -43.312 -26.047 1 97.25 73 ILE A CA 1
ATOM 524 C C . ILE A 1 73 ? 4.766 -42.781 -25.438 1 97.25 73 ILE A C 1
ATOM 526 O O . ILE A 1 73 ? 5 -42.938 -24.234 1 97.25 73 ILE A O 1
ATOM 530 N N . SER A 1 74 ? 5.562 -42.25 -26.281 1 97.38 74 SER A N 1
ATOM 531 C CA . SER A 1 74 ? 6.801 -41.625 -25.812 1 97.38 74 SER A CA 1
ATOM 532 C C . SER A 1 74 ? 6.535 -40.312 -25.094 1 97.38 74 SER A C 1
ATOM 534 O O . SER A 1 74 ? 5.953 -39.406 -25.672 1 97.38 74 SER A O 1
ATOM 536 N N . ILE A 1 75 ? 6.965 -40.25 -23.844 1 98.56 75 ILE A N 1
ATOM 537 C CA . ILE A 1 75 ? 6.793 -39.031 -23.031 1 98.56 75 ILE A CA 1
ATOM 538 C C . ILE A 1 75 ? 8.102 -38.719 -22.312 1 98.56 75 ILE A C 1
ATOM 540 O O . ILE A 1 75 ? 8.672 -39.562 -21.625 1 98.56 75 ILE A O 1
ATOM 544 N N . ASP A 1 76 ? 8.578 -37.5 -22.516 1 98.69 76 ASP A N 1
ATOM 545 C CA . ASP A 1 76 ? 9.773 -37.031 -21.812 1 98.69 76 ASP A CA 1
ATOM 546 C C . ASP A 1 76 ? 9.406 -36.188 -20.578 1 98.69 76 ASP A C 1
ATOM 548 O O . ASP A 1 76 ? 10.055 -36.312 -19.547 1 98.69 76 ASP A O 1
ATOM 552 N N . VAL A 1 77 ? 8.414 -35.406 -20.719 1 98.88 77 VAL A N 1
ATOM 553 C CA . VAL A 1 77 ? 8.031 -34.469 -19.656 1 98.88 77 VAL A CA 1
ATOM 554 C C . VAL A 1 77 ? 6.508 -34.438 -19.531 1 98.88 77 VAL A C 1
ATOM 556 O O . VAL A 1 77 ? 5.789 -34.5 -20.531 1 98.88 77 VAL A O 1
ATOM 559 N N . VAL A 1 78 ? 6.035 -34.344 -18.312 1 98.88 78 VAL A N 1
ATOM 560 C CA . VAL A 1 78 ? 4.605 -34.25 -18.062 1 98.88 78 VAL A CA 1
ATOM 561 C C . VAL A 1 78 ? 4.281 -32.875 -17.438 1 98.88 78 VAL A C 1
ATOM 563 O O . VAL A 1 78 ? 4.996 -32.406 -16.547 1 98.88 78 VAL A O 1
ATOM 566 N N . PHE A 1 79 ? 3.271 -32.188 -17.953 1 98.88 79 PHE A N 1
ATOM 567 C CA . PHE A 1 79 ? 2.68 -31 -17.328 1 98.88 79 PHE A CA 1
ATOM 568 C C . PHE A 1 79 ? 1.493 -31.391 -16.453 1 98.88 79 PHE A C 1
ATOM 570 O O . PHE A 1 79 ? 0.469 -31.859 -16.969 1 98.88 79 PHE A O 1
ATOM 577 N N . ILE A 1 80 ? 1.665 -31.219 -15.188 1 98.81 80 ILE A N 1
ATOM 578 C CA . ILE A 1 80 ? 0.61 -31.578 -14.25 1 98.81 80 ILE A CA 1
ATOM 579 C C . ILE A 1 80 ? -0.175 -30.344 -13.844 1 98.81 80 ILE A C 1
ATOM 581 O O . ILE A 1 80 ? 0.36 -29.453 -13.172 1 98.81 80 ILE A O 1
ATOM 585 N N . LEU A 1 81 ? -1.444 -30.312 -14.219 1 98.25 81 LEU A N 1
ATOM 586 C CA . LEU A 1 81 ? -2.322 -29.156 -14.07 1 98.25 81 LEU A CA 1
ATOM 587 C C . LEU A 1 81 ? -3.654 -29.562 -13.445 1 98.25 81 LEU A C 1
ATOM 589 O O . LEU A 1 81 ? -4.691 -28.969 -13.75 1 98.25 81 LEU A O 1
ATOM 593 N N . THR A 1 82 ? -3.686 -30.625 -12.617 1 96.75 82 THR A N 1
ATOM 594 C CA . THR A 1 82 ? -4.871 -31.156 -11.969 1 96.75 82 THR A CA 1
ATOM 595 C C . THR A 1 82 ? -5.219 -30.344 -10.719 1 96.75 82 THR A C 1
ATOM 597 O O . THR A 1 82 ? -4.594 -29.328 -10.445 1 96.75 82 THR A O 1
ATOM 600 N N . ALA A 1 83 ? -6.305 -30.781 -10.023 1 95.31 83 ALA A N 1
ATOM 601 C CA . ALA A 1 83 ? -6.598 -30.188 -8.719 1 95.31 83 ALA A CA 1
ATOM 602 C C . ALA A 1 83 ? -5.41 -30.344 -7.77 1 95.31 83 ALA A C 1
ATOM 604 O O . ALA A 1 83 ? -4.746 -31.375 -7.754 1 95.31 83 ALA A O 1
ATOM 605 N N . ASP A 1 84 ? -5.195 -29.344 -6.977 1 95.38 84 ASP A N 1
ATOM 606 C CA . ASP A 1 84 ? -3.994 -29.219 -6.156 1 95.38 84 ASP A CA 1
ATOM 607 C C . ASP A 1 84 ? -3.803 -30.438 -5.262 1 95.38 84 ASP A C 1
ATOM 609 O O . ASP A 1 84 ? -2.672 -30.859 -5.008 1 95.38 84 ASP A O 1
ATOM 613 N N . GLN A 1 85 ? -4.883 -30.984 -4.828 1 96.44 85 GLN A N 1
ATOM 614 C CA . GLN A 1 85 ? -4.871 -32.062 -3.838 1 96.44 85 GLN A CA 1
ATOM 615 C C . GLN A 1 85 ? -4.27 -33.344 -4.414 1 96.44 85 GLN A C 1
ATOM 617 O O . GLN A 1 85 ? -3.904 -34.25 -3.668 1 96.44 85 GLN A O 1
ATOM 622 N N . PHE A 1 86 ? -4.148 -33.375 -5.734 1 97.19 86 PHE A N 1
ATOM 623 C CA . PHE A 1 86 ? -3.668 -34.594 -6.371 1 97.19 86 PHE A CA 1
ATOM 624 C C . PHE A 1 86 ? -2.264 -34.406 -6.934 1 97.19 86 PHE A C 1
ATOM 626 O O . PHE A 1 86 ? -1.669 -35.344 -7.477 1 97.19 86 PHE A O 1
ATOM 633 N N . HIS A 1 87 ? -1.692 -33.25 -6.766 1 98.38 87 HIS A N 1
ATOM 634 C CA . HIS A 1 87 ? -0.405 -32.906 -7.359 1 98.38 87 HIS A CA 1
ATOM 635 C C . HIS A 1 87 ? 0.683 -33.875 -6.918 1 98.38 87 HIS A C 1
ATOM 637 O O . HIS A 1 87 ? 1.321 -34.531 -7.758 1 98.38 87 HIS A O 1
ATOM 643 N N . ALA A 1 88 ? 0.826 -34 -5.633 1 98.5 88 ALA A N 1
ATOM 644 C CA . ALA A 1 88 ? 1.927 -34.812 -5.105 1 98.5 88 ALA A CA 1
ATOM 645 C C . ALA A 1 88 ? 1.845 -36.25 -5.605 1 98.5 88 ALA A C 1
ATOM 647 O O . ALA A 1 88 ? 2.855 -36.812 -6.004 1 98.5 88 ALA A O 1
ATOM 648 N N . GLU A 1 89 ? 0.675 -36.781 -5.57 1 98.12 89 GLU A N 1
ATOM 649 C CA . GLU A 1 89 ? 0.458 -38.156 -6.035 1 98.12 89 GLU A CA 1
ATOM 650 C C . GLU A 1 89 ? 0.857 -38.312 -7.496 1 98.12 89 GLU A C 1
ATOM 652 O O . GLU A 1 89 ? 1.594 -39.219 -7.852 1 98.12 89 GLU A O 1
ATOM 657 N N . HIS A 1 90 ? 0.391 -37.438 -8.336 1 98.69 90 HIS A N 1
ATOM 658 C CA . HIS A 1 90 ? 0.689 -37.5 -9.766 1 98.69 90 HIS A CA 1
ATOM 659 C C . HIS A 1 90 ? 2.174 -37.25 -10.031 1 98.69 90 HIS A C 1
ATOM 661 O O . HIS A 1 90 ? 2.76 -37.875 -10.906 1 98.69 90 HIS A O 1
ATOM 667 N N . ILE A 1 91 ? 2.793 -36.344 -9.281 1 98.88 91 ILE A N 1
ATOM 668 C CA . ILE A 1 91 ? 4.215 -36.062 -9.43 1 98.88 91 ILE A CA 1
ATOM 669 C C . ILE A 1 91 ? 5.027 -37.312 -9.156 1 98.88 91 ILE A C 1
ATOM 671 O O . ILE A 1 91 ? 5.867 -37.719 -9.969 1 98.88 91 ILE A O 1
ATOM 675 N N . VAL A 1 92 ? 4.75 -37.938 -8.039 1 98.81 92 VAL A N 1
ATOM 676 C CA . VAL A 1 92 ? 5.523 -39.094 -7.613 1 98.81 92 VAL A CA 1
ATOM 677 C C . VAL A 1 92 ? 5.348 -40.219 -8.609 1 98.81 92 VAL A C 1
ATOM 679 O O . VAL A 1 92 ? 6.32 -40.875 -9 1 98.81 92 VAL A O 1
ATOM 682 N N . GLN A 1 93 ? 4.145 -40.406 -9.047 1 98.75 93 GLN A N 1
ATOM 683 C CA . GLN A 1 93 ? 3.863 -41.469 -10.039 1 98.75 93 GLN A CA 1
ATOM 684 C C . GLN A 1 93 ? 4.664 -41.219 -11.312 1 98.75 93 GLN A C 1
ATOM 686 O O . GLN A 1 93 ? 5.301 -42.156 -11.828 1 98.75 93 GLN A O 1
ATOM 691 N N . CYS A 1 94 ? 4.645 -40.031 -11.812 1 98.88 94 CYS A N 1
ATOM 692 C CA . CYS A 1 94 ? 5.32 -39.688 -13.062 1 98.88 94 CYS A CA 1
ATOM 693 C C . CYS A 1 94 ? 6.832 -39.75 -12.891 1 98.88 94 CYS A C 1
ATOM 695 O O . CYS A 1 94 ? 7.547 -40.219 -13.781 1 98.88 94 CYS A O 1
ATOM 697 N N . ALA A 1 95 ? 7.328 -39.25 -11.789 1 98.88 95 ALA A N 1
ATOM 698 C CA . ALA A 1 95 ? 8.766 -39.281 -11.516 1 98.88 95 ALA A CA 1
ATOM 699 C C . ALA A 1 95 ? 9.273 -40.719 -11.461 1 98.88 95 ALA A C 1
ATOM 701 O O . ALA A 1 95 ? 10.32 -41.031 -12.031 1 98.88 95 ALA A O 1
ATOM 702 N N . ASN A 1 96 ? 8.508 -41.562 -10.805 1 98.69 96 ASN A N 1
ATOM 703 C CA . ASN A 1 96 ? 8.891 -42.969 -10.688 1 98.69 96 ASN A CA 1
ATOM 704 C C . ASN A 1 96 ? 8.906 -43.656 -12.047 1 98.69 96 ASN A C 1
ATOM 706 O O . ASN A 1 96 ? 9.57 -44.688 -12.219 1 98.69 96 ASN A O 1
ATOM 710 N N . ALA A 1 97 ? 8.195 -43.125 -12.961 1 98.69 97 ALA A N 1
ATOM 711 C CA . ALA A 1 97 ? 8.188 -43.625 -14.328 1 98.69 97 ALA A CA 1
ATOM 712 C C . ALA A 1 97 ? 9.297 -43 -15.156 1 98.69 97 ALA A C 1
ATOM 714 O O . ALA A 1 97 ? 9.375 -43.188 -16.375 1 98.69 97 ALA A O 1
ATOM 715 N N . GLY A 1 98 ? 10.094 -42.156 -14.539 1 98.5 98 GLY A N 1
ATOM 716 C CA . GLY A 1 98 ? 11.266 -41.562 -15.18 1 98.5 98 GLY A CA 1
ATOM 717 C C . GLY A 1 98 ? 10.945 -40.312 -15.984 1 98.5 98 GLY A C 1
ATOM 718 O O . GLY A 1 98 ? 11.734 -39.906 -16.844 1 98.5 98 GLY A O 1
ATOM 719 N N . LYS A 1 99 ? 9.781 -39.75 -15.805 1 98.81 99 LYS A N 1
ATOM 720 C CA . LYS A 1 99 ? 9.383 -38.594 -16.562 1 98.81 99 LYS A CA 1
ATOM 721 C C . LYS A 1 99 ? 9.781 -37.312 -15.828 1 98.81 99 LYS A C 1
ATOM 723 O O . LYS A 1 99 ? 9.68 -37.219 -14.602 1 98.81 99 LYS A O 1
ATOM 728 N N . HIS A 1 100 ? 10.273 -36.281 -16.562 1 98.88 100 HIS A N 1
ATOM 729 C CA . HIS A 1 100 ? 10.398 -34.938 -16.016 1 98.88 100 HIS A CA 1
ATOM 730 C C . HIS A 1 100 ? 9.031 -34.312 -15.789 1 98.88 100 HIS A C 1
ATOM 732 O O . HIS A 1 100 ? 8.047 -34.719 -16.391 1 98.88 100 HIS A O 1
ATOM 738 N N . ILE A 1 101 ? 9.031 -33.312 -14.891 1 98.88 101 ILE A N 1
ATOM 739 C CA . ILE A 1 101 ? 7.727 -32.781 -14.508 1 98.88 101 ILE A CA 1
ATOM 740 C C . ILE A 1 101 ? 7.77 -31.25 -14.523 1 98.88 101 ILE A C 1
ATOM 742 O O . ILE A 1 101 ? 8.719 -30.641 -14.016 1 98.88 101 ILE A O 1
ATOM 746 N N . MET A 1 102 ? 6.809 -30.641 -15.133 1 98.81 102 MET A N 1
ATOM 747 C CA . MET A 1 102 ? 6.359 -29.281 -14.859 1 98.81 102 MET A CA 1
ATOM 748 C C . MET A 1 102 ? 5.066 -29.281 -14.047 1 98.81 102 MET A C 1
ATOM 750 O O . MET A 1 102 ? 4.066 -29.875 -14.469 1 98.81 102 MET A O 1
ATOM 754 N N . ILE A 1 103 ? 5.07 -28.719 -12.859 1 98.56 103 ILE A N 1
ATOM 755 C CA . ILE A 1 103 ? 3.908 -28.719 -11.984 1 98.56 103 ILE A CA 1
ATOM 756 C C . ILE A 1 103 ? 3.486 -27.281 -11.672 1 98.56 103 ILE A C 1
ATOM 758 O O . ILE A 1 103 ? 4.328 -26.438 -11.359 1 98.56 103 ILE A O 1
ATOM 762 N N . GLU A 1 104 ? 2.236 -27.031 -11.781 1 96.69 104 GLU A N 1
ATOM 763 C CA . GLU A 1 104 ? 1.727 -25.719 -11.414 1 96.69 104 GLU A CA 1
ATOM 764 C C . GLU A 1 104 ? 1.678 -25.547 -9.898 1 96.69 104 GLU A C 1
ATOM 766 O O . GLU A 1 104 ? 1.578 -26.531 -9.164 1 96.69 104 GLU A O 1
ATOM 771 N N . LYS A 1 105 ? 1.75 -24.297 -9.484 1 95.25 105 LYS A N 1
ATOM 772 C CA . LYS A 1 105 ? 1.644 -23.984 -8.062 1 95.25 105 LYS A CA 1
ATOM 773 C C . LYS A 1 105 ? 0.201 -24.094 -7.582 1 95.25 105 LYS A C 1
ATOM 775 O O . LYS A 1 105 ? -0.738 -23.922 -8.359 1 95.25 105 LYS A O 1
ATOM 780 N N . PRO A 1 106 ? -0.032 -24.391 -6.355 1 96.31 106 PRO A N 1
ATOM 781 C CA . PRO A 1 106 ? 0.968 -24.906 -5.418 1 96.31 106 PRO A CA 1
ATOM 782 C C . PRO A 1 106 ? 1.383 -26.344 -5.727 1 96.31 106 PRO A C 1
ATOM 784 O O . PRO A 1 106 ? 0.565 -27.141 -6.199 1 96.31 106 PRO A O 1
ATOM 787 N N . MET A 1 107 ? 2.609 -26.656 -5.438 1 97.25 107 MET A N 1
ATOM 788 C CA . MET A 1 107 ? 3.125 -27.969 -5.824 1 97.25 107 MET A CA 1
ATOM 789 C C . MET A 1 107 ? 2.443 -29.078 -5.031 1 97.25 107 MET A C 1
ATOM 791 O O . MET A 1 107 ? 2.131 -30.141 -5.578 1 97.25 107 MET A O 1
ATOM 795 N N . ALA A 1 108 ? 2.26 -28.828 -3.756 1 97.25 108 ALA A N 1
ATOM 796 C CA . ALA A 1 108 ? 1.659 -29.797 -2.846 1 97.25 108 ALA A CA 1
ATOM 797 C C . ALA A 1 108 ? 0.884 -29.109 -1.731 1 97.25 108 ALA A C 1
ATOM 799 O O . ALA A 1 108 ? 0.831 -27.875 -1.681 1 97.25 108 ALA A O 1
ATOM 800 N N . GLN A 1 109 ? 0.249 -29.938 -0.879 1 96.5 109 GLN A N 1
ATOM 801 C CA . GLN A 1 109 ? -0.644 -29.359 0.116 1 96.5 109 GLN A CA 1
ATOM 802 C C . GLN A 1 109 ? -0.042 -29.438 1.516 1 96.5 109 GLN A C 1
ATOM 804 O O . GLN A 1 109 ? -0.359 -28.625 2.387 1 96.5 109 GLN A O 1
ATOM 809 N N . THR A 1 110 ? 0.801 -30.438 1.771 1 97.31 110 THR A N 1
ATOM 810 C CA . THR A 1 110 ? 1.364 -30.625 3.104 1 97.31 110 THR A CA 1
ATOM 811 C C . THR A 1 110 ? 2.885 -30.719 3.037 1 97.31 110 THR A C 1
ATOM 813 O O . THR A 1 110 ? 3.445 -31.078 1.996 1 97.31 110 THR A O 1
ATOM 816 N N . LEU A 1 111 ? 3.523 -30.469 4.18 1 98.06 111 LEU A N 1
ATOM 817 C CA . LEU A 1 111 ? 4.98 -30.531 4.246 1 98.06 111 LEU A CA 1
ATOM 818 C C . LEU A 1 111 ? 5.484 -31.938 3.93 1 98.06 111 LEU A C 1
ATOM 820 O O . LEU A 1 111 ? 6.508 -32.094 3.264 1 98.06 111 LEU A O 1
ATOM 824 N N . LYS A 1 112 ? 4.754 -32.938 4.375 1 97.75 112 LYS A N 1
ATOM 825 C CA . LYS A 1 112 ? 5.109 -34.312 4.098 1 97.75 112 LYS A CA 1
ATOM 826 C C . LYS A 1 112 ? 5.094 -34.594 2.596 1 97.75 112 LYS A C 1
ATOM 828 O O . LYS A 1 112 ? 5.973 -35.281 2.08 1 97.75 112 LYS A O 1
ATOM 833 N N . GLU A 1 113 ? 4.137 -34.062 1.942 1 98.38 113 GLU A N 1
ATOM 834 C CA . GLU A 1 113 ? 4.031 -34.25 0.499 1 98.38 113 GLU A CA 1
ATOM 835 C C . GLU A 1 113 ? 5.227 -33.656 -0.227 1 98.38 113 GLU A C 1
ATOM 837 O O . GLU A 1 113 ? 5.73 -34.219 -1.197 1 98.38 113 GLU A O 1
ATOM 842 N N . TYR A 1 114 ? 5.637 -32.5 0.194 1 98.5 114 TYR A N 1
ATOM 843 C CA . TYR A 1 114 ? 6.805 -31.859 -0.418 1 98.5 114 TYR A CA 1
ATOM 844 C C . TYR A 1 114 ? 8.039 -32.75 -0.283 1 98.5 114 TYR A C 1
ATOM 846 O O . TYR A 1 114 ? 8.812 -32.875 -1.23 1 98.5 114 TYR A O 1
ATOM 854 N N . ASP A 1 115 ? 8.188 -33.312 0.873 1 98.44 115 ASP A N 1
ATOM 855 C CA . ASP A 1 115 ? 9.32 -34.188 1.118 1 98.44 115 ASP A CA 1
ATOM 856 C C . ASP A 1 115 ? 9.258 -35.406 0.229 1 98.44 115 ASP A C 1
ATOM 858 O O . ASP A 1 115 ? 10.281 -35.844 -0.318 1 98.44 115 ASP A O 1
ATOM 862 N N . LEU A 1 116 ? 8.094 -35.938 0.122 1 98.5 116 LEU A N 1
ATOM 863 C CA . LEU A 1 116 ? 7.906 -37.125 -0.722 1 98.5 116 LEU A CA 1
ATOM 864 C C . LEU A 1 116 ? 8.258 -36.812 -2.172 1 98.5 116 LEU A C 1
ATOM 866 O O . LEU A 1 116 ? 8.891 -37.625 -2.85 1 98.5 116 LEU A O 1
ATOM 870 N N . VAL A 1 117 ? 7.848 -35.688 -2.629 1 98.88 117 VAL A N 1
ATOM 871 C CA . VAL A 1 117 ? 8.109 -35.25 -4 1 98.88 117 VAL A CA 1
ATOM 872 C C . VAL A 1 117 ? 9.609 -35.062 -4.203 1 98.88 117 VAL A C 1
ATOM 874 O O . VAL A 1 117 ? 10.164 -35.5 -5.219 1 98.88 117 VAL A O 1
ATOM 877 N N . GLU A 1 118 ? 10.25 -34.406 -3.273 1 98.81 118 GLU A N 1
ATOM 878 C CA . GLU A 1 118 ? 11.688 -34.219 -3.367 1 98.81 118 GLU A CA 1
ATOM 879 C C . GLU A 1 118 ? 12.43 -35.562 -3.402 1 98.81 118 GLU A C 1
ATOM 881 O O . GLU A 1 118 ? 13.383 -35.719 -4.164 1 98.81 118 GLU A O 1
ATOM 886 N N . GLU A 1 119 ? 12.016 -36.469 -2.582 1 98.75 119 GLU A N 1
ATOM 887 C CA . GLU A 1 119 ? 12.609 -37.812 -2.58 1 98.75 119 GLU A CA 1
ATOM 888 C C . GLU A 1 119 ? 12.492 -38.469 -3.949 1 98.75 119 GLU A C 1
ATOM 890 O O . GLU A 1 119 ? 13.445 -39.062 -4.445 1 98.75 119 GLU A O 1
ATOM 895 N N . ALA A 1 120 ? 11.336 -38.344 -4.504 1 98.81 120 ALA A N 1
ATOM 896 C CA . ALA A 1 120 ? 11.109 -38.938 -5.828 1 98.81 120 ALA A CA 1
ATOM 897 C C . ALA A 1 120 ? 11.992 -38.25 -6.875 1 98.81 120 ALA A C 1
ATOM 899 O O . ALA A 1 120 ? 12.523 -38.938 -7.77 1 98.81 120 ALA A O 1
ATOM 900 N N . ARG A 1 121 ? 12.109 -36.906 -6.805 1 98.81 121 ARG A N 1
ATOM 901 C CA . ARG A 1 121 ? 12.938 -36.156 -7.742 1 98.81 121 ARG A CA 1
ATOM 902 C C . ARG A 1 121 ? 14.375 -36.656 -7.723 1 98.81 121 ARG A C 1
ATOM 904 O O . ARG A 1 121 ? 14.961 -36.938 -8.773 1 98.81 121 ARG A O 1
ATOM 911 N N . VAL A 1 122 ? 14.914 -36.844 -6.543 1 98.5 122 VAL A N 1
ATOM 912 C CA . VAL A 1 122 ? 16.312 -37.219 -6.352 1 98.5 122 VAL A CA 1
ATOM 913 C C . VAL A 1 122 ? 16.5 -38.688 -6.75 1 98.5 122 VAL A C 1
ATOM 915 O O . VAL A 1 122 ? 17.422 -39.031 -7.496 1 98.5 122 VAL A O 1
ATOM 918 N N . LYS A 1 123 ? 15.617 -39.531 -6.277 1 98.56 123 LYS A N 1
ATOM 919 C CA . LYS A 1 123 ? 15.695 -40.969 -6.527 1 98.56 123 LYS A CA 1
ATOM 920 C C . LYS A 1 123 ? 15.719 -41.281 -8.023 1 98.56 123 LYS A C 1
ATOM 922 O O . LYS A 1 123 ? 16.453 -42.125 -8.477 1 98.56 123 LYS A O 1
ATOM 927 N N . ASN A 1 124 ? 14.945 -40.562 -8.773 1 98.69 124 ASN A N 1
ATOM 928 C CA . ASN A 1 124 ? 14.758 -40.906 -10.18 1 98.69 124 ASN A CA 1
ATOM 929 C C . ASN A 1 124 ? 15.578 -40 -11.086 1 98.69 124 ASN A C 1
ATOM 931 O O . ASN A 1 124 ? 15.57 -40.125 -12.305 1 98.69 124 ASN A O 1
ATOM 935 N N . ASN A 1 125 ? 16.312 -39 -10.469 1 98.38 125 ASN A N 1
ATOM 936 C CA . ASN A 1 125 ? 17.141 -38.062 -11.195 1 98.38 125 ASN A CA 1
ATOM 937 C C . ASN A 1 125 ? 16.359 -37.375 -12.312 1 98.38 125 ASN A C 1
ATOM 939 O O . ASN A 1 125 ? 16.797 -37.375 -13.469 1 98.38 125 ASN A O 1
ATOM 943 N N . VAL A 1 126 ? 15.227 -36.812 -11.961 1 98.81 126 VAL A N 1
ATOM 944 C CA . VAL A 1 126 ? 14.398 -36.094 -12.93 1 98.81 126 VAL A CA 1
ATOM 945 C C . VAL A 1 126 ? 14.258 -34.625 -12.516 1 98.81 126 VAL A C 1
ATOM 947 O O . VAL A 1 126 ? 14.477 -34.281 -11.352 1 98.81 126 VAL A O 1
ATOM 950 N N . VAL A 1 127 ? 13.922 -33.812 -13.469 1 98.81 127 VAL A N 1
ATOM 951 C CA . VAL A 1 127 ? 13.602 -32.406 -13.227 1 98.81 127 VAL A CA 1
ATOM 952 C C . VAL A 1 127 ? 12.156 -32.281 -12.75 1 98.81 127 VAL A C 1
ATOM 954 O O . VAL A 1 127 ? 11.25 -32.875 -13.344 1 98.81 127 VAL A O 1
ATOM 957 N N . ILE A 1 128 ? 11.961 -31.641 -11.625 1 98.88 128 ILE A N 1
ATOM 958 C CA . ILE A 1 128 ? 10.641 -31.219 -11.18 1 98.88 128 ILE A CA 1
ATOM 959 C C . ILE A 1 128 ? 10.594 -29.703 -11.047 1 98.88 128 ILE A C 1
ATOM 961 O O . ILE A 1 128 ? 11.086 -29.141 -10.055 1 98.88 128 ILE A O 1
ATOM 965 N N . PHE A 1 129 ? 10 -29.109 -12.062 1 98.62 129 PHE A N 1
ATOM 966 C CA . PHE A 1 129 ? 9.953 -27.656 -12.242 1 98.62 129 PHE A CA 1
ATOM 967 C C . PHE A 1 129 ? 8.609 -27.109 -11.773 1 98.62 129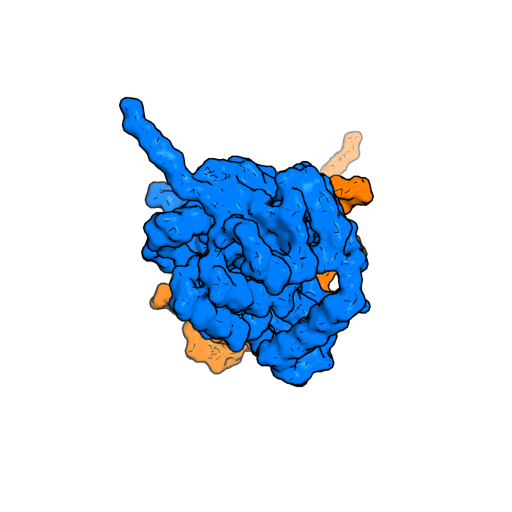 PHE A C 1
ATOM 969 O O . PHE A 1 129 ? 7.574 -27.375 -12.383 1 98.62 129 PHE A O 1
ATOM 976 N N . VAL A 1 130 ? 8.586 -26.391 -10.641 1 98.31 130 VAL A N 1
ATOM 977 C CA . VAL A 1 130 ? 7.355 -25.781 -10.156 1 98.31 130 VAL A CA 1
ATOM 978 C C . VAL A 1 130 ? 7.09 -24.484 -10.922 1 98.31 130 VAL A C 1
ATOM 980 O O . VAL A 1 130 ? 7.938 -23.594 -10.961 1 98.31 130 VAL A O 1
ATOM 983 N N . GLY A 1 131 ? 5.906 -24.375 -11.469 1 96.69 131 GLY A N 1
ATOM 984 C CA . GLY A 1 131 ? 5.539 -23.25 -12.32 1 96.69 131 GLY A CA 1
ATOM 985 C C . GLY A 1 131 ? 5.184 -22 -11.547 1 96.69 131 GLY A C 1
ATOM 986 O O . GLY A 1 131 ? 4.012 -21.75 -11.273 1 96.69 131 GLY A O 1
ATOM 987 N N . TYR A 1 132 ? 6.191 -21.172 -11.156 1 95.5 132 TYR A N 1
ATOM 988 C CA . TYR A 1 132 ? 6.023 -19.828 -10.617 1 95.5 132 TYR A CA 1
ATOM 989 C C . TYR A 1 132 ? 6.281 -18.781 -11.688 1 95.5 132 TYR A C 1
ATOM 991 O O . TYR A 1 132 ? 7.367 -18.188 -11.742 1 95.5 132 TYR A O 1
ATOM 999 N N . MET A 1 133 ? 5.277 -18.484 -12.461 1 94.25 133 MET A N 1
ATOM 1000 C CA . MET A 1 133 ? 5.488 -17.641 -13.633 1 94.25 133 MET A CA 1
ATOM 1001 C C . MET A 1 133 ? 6.012 -16.266 -13.219 1 94.25 133 MET A C 1
ATOM 1003 O O . MET A 1 133 ? 6.82 -15.664 -13.93 1 94.25 133 MET A O 1
ATOM 1007 N N . ARG A 1 134 ? 5.715 -15.766 -12.023 1 95.62 134 ARG A N 1
ATOM 1008 C CA . ARG A 1 134 ? 6.188 -14.453 -11.586 1 95.62 134 ARG A CA 1
ATOM 1009 C C . ARG A 1 134 ? 7.68 -14.492 -11.258 1 95.62 134 ARG A C 1
ATOM 1011 O O . ARG A 1 134 ? 8.391 -13.508 -11.484 1 95.62 134 ARG A O 1
ATOM 1018 N N . ARG A 1 135 ? 8.148 -15.594 -10.773 1 96.62 135 ARG A N 1
ATOM 1019 C CA . ARG A 1 135 ? 9.547 -15.711 -10.359 1 96.62 135 ARG A CA 1
ATOM 1020 C C . ARG A 1 135 ? 10.469 -15.758 -11.57 1 96.62 135 ARG A C 1
ATOM 1022 O O . ARG A 1 135 ? 11.672 -15.492 -11.445 1 96.62 135 ARG A O 1
ATOM 1029 N N . TYR A 1 136 ? 9.898 -16.094 -12.703 1 95.19 136 TYR A N 1
ATOM 1030 C CA . TYR A 1 136 ? 10.734 -16.219 -13.891 1 95.19 136 TYR A CA 1
ATOM 1031 C C . TYR A 1 136 ? 10.531 -15.039 -14.836 1 95.19 136 TYR A C 1
ATOM 1033 O O . TYR A 1 136 ? 11.016 -15.047 -15.969 1 95.19 136 TYR A O 1
ATOM 1041 N N . SER A 1 137 ? 9.758 -14.055 -14.383 1 95.44 137 SER A N 1
ATOM 1042 C CA . SER A 1 137 ? 9.625 -12.852 -15.195 1 95.44 137 SER A CA 1
ATOM 1043 C C . SER A 1 137 ? 10.953 -12.109 -15.305 1 95.44 137 SER A C 1
ATOM 1045 O O . SER A 1 137 ? 11.719 -12.039 -14.344 1 95.44 137 SER A O 1
ATOM 1047 N N . THR A 1 138 ? 11.219 -11.57 -16.453 1 95.75 138 THR A N 1
ATOM 1048 C CA . THR A 1 138 ? 12.445 -10.805 -16.656 1 95.75 138 THR A CA 1
ATOM 1049 C C . THR A 1 138 ? 12.477 -9.57 -15.766 1 95.75 138 THR A C 1
ATOM 1051 O O . THR A 1 138 ? 13.531 -9.203 -15.242 1 95.75 138 THR A O 1
ATOM 1054 N N . ALA A 1 139 ? 11.328 -9 -15.562 1 97.12 139 ALA A N 1
ATOM 1055 C CA . ALA A 1 139 ? 11.219 -7.816 -14.711 1 97.12 139 ALA A CA 1
ATOM 1056 C C . ALA A 1 139 ? 11.664 -8.125 -13.289 1 97.12 139 ALA A C 1
ATOM 1058 O O . ALA A 1 139 ? 12.281 -7.281 -12.625 1 97.12 139 ALA A O 1
ATOM 1059 N N . LEU A 1 140 ? 11.336 -9.273 -12.773 1 97.5 140 LEU A N 1
ATOM 1060 C CA . LEU A 1 140 ? 11.742 -9.633 -11.414 1 97.5 140 LEU A CA 1
ATOM 1061 C C . LEU A 1 140 ? 13.266 -9.711 -11.312 1 97.5 140 LEU A C 1
ATOM 1063 O O . LEU A 1 140 ? 13.844 -9.289 -10.305 1 97.5 140 LEU A O 1
ATOM 1067 N N . GLN A 1 141 ? 13.859 -10.312 -12.328 1 96.56 141 GLN A N 1
ATOM 1068 C CA . GLN A 1 141 ? 15.32 -10.352 -12.32 1 96.56 141 GLN A CA 1
ATOM 1069 C C . GLN A 1 141 ? 15.914 -8.945 -12.328 1 96.56 141 GLN A C 1
ATOM 1071 O O . GLN A 1 141 ? 16.891 -8.672 -11.625 1 96.56 141 GLN A O 1
ATOM 1076 N N . ARG A 1 142 ? 15.352 -8.039 -13.125 1 97.69 142 ARG A N 1
ATOM 1077 C CA . ARG A 1 142 ? 15.828 -6.66 -13.156 1 97.69 142 ARG A CA 1
ATOM 1078 C C . ARG A 1 142 ? 15.688 -6.008 -11.781 1 97.69 142 ARG A C 1
ATOM 1080 O O . ARG A 1 142 ? 16.562 -5.238 -11.367 1 97.69 142 ARG A O 1
ATOM 1087 N N . LEU A 1 143 ? 14.562 -6.254 -11.141 1 98.44 143 LEU A N 1
ATOM 1088 C CA . LEU A 1 143 ? 14.383 -5.742 -9.781 1 98.44 143 LEU A CA 1
ATOM 1089 C C . LEU A 1 143 ? 15.5 -6.23 -8.867 1 98.44 143 LEU A C 1
ATOM 1091 O O . LEU A 1 143 ? 16.109 -5.438 -8.148 1 98.44 143 LEU A O 1
ATOM 1095 N N . LYS A 1 144 ? 15.773 -7.504 -8.859 1 98.06 144 LYS A N 1
ATOM 1096 C CA . LYS A 1 144 ? 16.828 -8.086 -8.016 1 98.06 144 LYS A CA 1
ATOM 1097 C C . LYS A 1 144 ? 18.188 -7.465 -8.328 1 98.06 144 LYS A C 1
ATOM 1099 O O . LYS A 1 144 ? 18.953 -7.156 -7.418 1 98.06 144 LYS A O 1
ATOM 1104 N N . ASP A 1 145 ? 18.422 -7.285 -9.633 1 97.81 145 ASP A N 1
ATOM 1105 C CA . ASP A 1 145 ? 19.672 -6.645 -10.047 1 97.81 145 ASP A CA 1
ATOM 1106 C C . ASP A 1 145 ? 19.781 -5.234 -9.477 1 97.81 145 ASP A C 1
ATOM 1108 O O . ASP A 1 145 ? 20.844 -4.828 -9.008 1 97.81 145 ASP A O 1
ATOM 1112 N N . GLU A 1 146 ? 18.688 -4.531 -9.539 1 97.19 146 GLU A N 1
ATOM 1113 C CA . GLU A 1 146 ? 18.672 -3.127 -9.141 1 97.19 146 GLU A CA 1
ATOM 1114 C C . GLU A 1 146 ? 18.906 -2.979 -7.641 1 97.19 146 GLU A C 1
ATOM 1116 O O . GLU A 1 146 ? 19.516 -2.004 -7.195 1 97.19 146 GLU A O 1
ATOM 1121 N N . ILE A 1 147 ? 18.484 -3.928 -6.816 1 97.38 147 ILE A N 1
ATOM 1122 C CA . ILE A 1 147 ? 18.547 -3.748 -5.371 1 97.38 147 ILE A CA 1
ATOM 1123 C C . ILE A 1 147 ? 19.75 -4.488 -4.809 1 97.38 147 ILE A C 1
ATOM 1125 O O . ILE A 1 147 ? 20 -4.457 -3.602 1 97.38 147 ILE A O 1
ATOM 1129 N N . GLU A 1 148 ? 20.453 -5.191 -5.633 1 96.62 148 GLU A N 1
ATOM 1130 C CA . GLU A 1 148 ? 21.609 -5.961 -5.18 1 96.62 148 GLU A CA 1
ATOM 1131 C C . GLU A 1 148 ? 22.609 -5.078 -4.434 1 96.62 148 GLU A C 1
ATOM 1133 O O . GLU A 1 148 ? 22.984 -4.012 -4.926 1 96.62 148 GLU A O 1
ATOM 1138 N N . GLY A 1 149 ? 22.969 -5.516 -3.201 1 95 149 GLY A N 1
ATOM 1139 C CA . GLY A 1 149 ? 23.969 -4.805 -2.422 1 95 149 GLY A CA 1
ATOM 1140 C C . GLY A 1 149 ? 23.406 -3.586 -1.709 1 95 149 GLY A C 1
ATOM 1141 O O . GLY A 1 149 ? 24.125 -2.91 -0.974 1 95 149 GLY A O 1
ATOM 1142 N N . LYS A 1 150 ? 22.188 -3.299 -1.876 1 95 150 LYS A N 1
ATOM 1143 C CA . LYS A 1 150 ? 21.609 -2.125 -1.236 1 95 150 LYS A CA 1
ATOM 1144 C C . LYS A 1 150 ? 20.938 -2.494 0.087 1 95 150 LYS A C 1
ATOM 1146 O O . LYS A 1 150 ? 20.516 -3.637 0.281 1 95 150 LYS A O 1
ATOM 1151 N N . GLU A 1 151 ? 20.922 -1.554 0.959 1 95.38 151 GLU A N 1
ATOM 1152 C CA . GLU A 1 151 ? 20.188 -1.717 2.207 1 95.38 151 GLU A CA 1
ATOM 1153 C C . GLU A 1 151 ? 18.688 -1.477 1.999 1 95.38 151 GLU A C 1
ATOM 1155 O O . GLU A 1 151 ? 18.281 -0.404 1.546 1 95.38 151 GLU A O 1
ATOM 1160 N N . ILE A 1 152 ? 17.906 -2.479 2.309 1 97.25 152 ILE A N 1
ATOM 1161 C CA . ILE A 1 152 ? 16.453 -2.387 2.166 1 97.25 152 ILE A CA 1
ATOM 1162 C C . ILE A 1 152 ? 15.859 -1.756 3.418 1 97.25 152 ILE A C 1
ATOM 1164 O O . ILE A 1 152 ? 16.172 -2.162 4.539 1 97.25 152 ILE A O 1
ATOM 1168 N N . ASN A 1 153 ? 14.992 -0.722 3.25 1 96.69 153 ASN A N 1
ATOM 1169 C CA . ASN A 1 153 ? 14.359 -0.037 4.375 1 96.69 153 ASN A CA 1
ATOM 1170 C C . ASN A 1 153 ? 12.93 -0.522 4.594 1 96.69 153 ASN A C 1
ATOM 1172 O O . ASN A 1 153 ? 12.43 -0.488 5.719 1 96.69 153 ASN A O 1
ATOM 1176 N N . TYR A 1 154 ? 12.312 -0.891 3.592 1 97.5 154 TYR A N 1
ATOM 1177 C CA . TYR A 1 154 ? 10.898 -1.241 3.623 1 97.5 154 TYR A CA 1
ATOM 1178 C C . TYR A 1 154 ? 10.484 -1.958 2.344 1 97.5 154 TYR A C 1
ATOM 1180 O O . TYR A 1 154 ? 11.062 -1.722 1.279 1 97.5 154 TYR A O 1
ATOM 1188 N N . VAL A 1 155 ? 9.555 -2.926 2.418 1 98.44 155 VAL A N 1
ATOM 1189 C CA . VAL A 1 155 ? 9.031 -3.6 1.234 1 98.44 155 VAL A CA 1
ATOM 1190 C C . VAL A 1 155 ? 7.508 -3.695 1.321 1 98.44 155 VAL A C 1
ATOM 1192 O O . VAL A 1 155 ? 6.957 -3.945 2.395 1 98.44 155 VAL A O 1
ATOM 1195 N N . ARG A 1 156 ? 6.863 -3.484 0.198 1 97.88 156 ARG A N 1
ATOM 1196 C CA . ARG A 1 156 ? 5.43 -3.689 0.047 1 97.88 156 ARG A CA 1
ATOM 1197 C C . ARG A 1 156 ? 5.133 -4.742 -1.019 1 97.88 156 ARG A C 1
ATOM 1199 O O . ARG A 1 156 ? 5.707 -4.703 -2.109 1 97.88 156 ARG A O 1
ATOM 1206 N N . VAL A 1 157 ? 4.328 -5.656 -0.656 1 98.38 157 VAL A N 1
ATOM 1207 C CA . VAL A 1 157 ? 3.805 -6.645 -1.594 1 98.38 157 VAL A CA 1
ATOM 1208 C C . VAL A 1 157 ? 2.283 -6.543 -1.65 1 98.38 157 VAL A C 1
ATOM 1210 O O . VAL A 1 157 ? 1.606 -6.68 -0.628 1 98.38 157 VAL A O 1
ATOM 1213 N N . ARG A 1 158 ? 1.745 -6.266 -2.809 1 97.62 158 ARG A N 1
ATOM 1214 C CA . ARG A 1 158 ? 0.304 -6.113 -2.984 1 97.62 158 ARG A CA 1
ATOM 1215 C C . ARG A 1 158 ? -0.234 -7.129 -3.988 1 97.62 158 ARG A C 1
ATOM 1217 O O . ARG A 1 158 ? 0.41 -7.406 -5.004 1 97.62 158 ARG A O 1
ATOM 1224 N N . ASP A 1 159 ? -1.372 -7.652 -3.688 1 96.94 159 ASP A N 1
ATOM 1225 C CA . ASP A 1 159 ? -2.113 -8.539 -4.578 1 96.94 159 ASP A CA 1
ATOM 1226 C C . ASP A 1 159 ? -3.611 -8.258 -4.512 1 96.94 159 ASP A C 1
ATOM 1228 O O . ASP A 1 159 ? -4.391 -9.117 -4.082 1 96.94 159 ASP A O 1
ATOM 1232 N N . ILE A 1 160 ? -4.059 -7.066 -4.918 1 96.88 160 ILE A N 1
ATOM 1233 C CA . ILE A 1 160 ? -5.465 -6.688 -4.957 1 96.88 160 ILE A CA 1
ATOM 1234 C C . ILE A 1 160 ? -5.973 -6.734 -6.395 1 96.88 160 ILE A C 1
ATOM 1236 O O . ILE A 1 160 ? -5.625 -5.875 -7.211 1 96.88 160 ILE A O 1
ATOM 1240 N N . ILE A 1 161 ? -6.816 -7.688 -6.68 1 95.38 161 ILE A N 1
ATOM 1241 C CA . ILE A 1 161 ? -7.145 -7.934 -8.078 1 95.38 161 ILE A CA 1
ATOM 1242 C C . ILE A 1 161 ? -8.656 -7.957 -8.258 1 95.38 161 ILE A C 1
ATOM 1244 O O . ILE A 1 161 ? -9.398 -8.172 -7.293 1 95.38 161 ILE A O 1
ATOM 1248 N N . GLY A 1 162 ? -9.133 -7.734 -9.445 1 93.31 162 GLY A N 1
ATOM 1249 C CA . GLY A 1 162 ? -10.492 -8.078 -9.812 1 93.31 162 GLY A CA 1
ATOM 1250 C C . GLY A 1 162 ? -10.727 -9.57 -9.922 1 93.31 162 GLY A C 1
ATOM 1251 O O . GLY A 1 162 ? -9.781 -10.359 -9.867 1 93.31 162 GLY A O 1
ATOM 1252 N N . ASN A 1 163 ? -11.961 -9.867 -10.039 1 92 163 ASN A N 1
ATOM 1253 C CA . ASN A 1 163 ? -12.312 -11.273 -10.203 1 92 163 ASN A CA 1
ATOM 1254 C C . ASN A 1 163 ? -11.633 -11.875 -11.43 1 92 163 ASN A C 1
ATOM 1256 O O . ASN A 1 163 ? -11.789 -11.367 -12.547 1 92 163 ASN A O 1
ATOM 1260 N N . ASN A 1 164 ? -10.922 -12.969 -11.258 1 91.88 164 ASN A N 1
ATOM 1261 C CA . ASN A 1 164 ? -10.172 -13.617 -12.32 1 91.88 164 ASN A CA 1
ATOM 1262 C C . ASN A 1 164 ? -11.062 -13.961 -13.508 1 91.88 164 ASN A C 1
ATOM 1264 O O . ASN A 1 164 ? -10.602 -13.961 -14.656 1 91.88 164 ASN A O 1
ATOM 1268 N N . LYS A 1 165 ? -12.273 -14.258 -13.211 1 91.81 165 LYS A N 1
ATOM 1269 C CA . LYS A 1 165 ? -13.195 -14.648 -14.266 1 91.81 165 LYS A CA 1
ATOM 1270 C C . LYS A 1 165 ? -13.344 -13.547 -15.312 1 91.81 165 LYS A C 1
ATOM 1272 O O . LYS A 1 165 ? -13.523 -13.828 -16.5 1 91.81 165 LYS A O 1
ATOM 1277 N N . TYR A 1 166 ? -13.227 -12.336 -14.844 1 92.25 166 TYR A N 1
ATOM 1278 C CA . TYR A 1 166 ? -13.266 -11.227 -15.789 1 92.25 166 TYR A CA 1
ATOM 1279 C C . TYR A 1 166 ? -12.141 -11.336 -16.812 1 92.25 166 TYR A C 1
ATOM 1281 O O . TYR A 1 166 ? -12.375 -11.195 -18.016 1 92.25 166 TYR A O 1
ATOM 1289 N N . PHE A 1 167 ? -11.008 -11.656 -16.422 1 93.69 167 PHE A N 1
ATOM 1290 C CA . PHE A 1 167 ? -9.828 -11.672 -17.266 1 93.69 167 PHE A CA 1
ATOM 1291 C C . PHE A 1 167 ? -9.758 -12.969 -18.078 1 93.69 167 PHE A C 1
ATOM 1293 O O . PHE A 1 167 ? -9.453 -12.945 -19.266 1 93.69 167 PHE A O 1
ATOM 1300 N N . THR A 1 168 ? -10.07 -14.086 -17.453 1 94.25 168 THR A N 1
ATOM 1301 C CA . THR A 1 168 ? -10.008 -15.367 -18.141 1 94.25 168 THR A CA 1
ATOM 1302 C C . THR A 1 168 ? -11.039 -15.422 -19.266 1 94.25 168 THR A C 1
ATOM 1304 O O . THR A 1 168 ? -10.773 -16 -20.328 1 94.25 168 THR A O 1
ATOM 1307 N N . SER A 1 169 ? -12.156 -14.805 -19.016 1 93.56 169 SER A N 1
ATOM 1308 C CA . SER A 1 169 ? -13.203 -14.805 -20.031 1 93.56 169 SER A CA 1
ATOM 1309 C C . SER A 1 169 ? -12.797 -13.977 -21.25 1 93.56 169 SER A C 1
ATOM 1311 O O . SER A 1 169 ? -13.422 -14.07 -22.297 1 93.56 169 SER A O 1
ATOM 1313 N N . GLN A 1 170 ? -11.75 -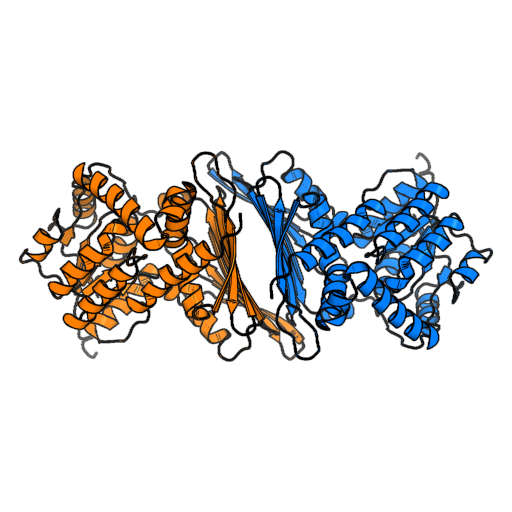13.258 -21.062 1 92.25 170 GLN A N 1
ATOM 1314 C CA . GLN A 1 170 ? -11.297 -12.391 -22.156 1 92.25 170 GLN A CA 1
ATOM 1315 C C . GLN A 1 170 ? -9.906 -12.797 -22.641 1 92.25 170 GLN A C 1
ATOM 1317 O O . GLN A 1 170 ? -9.164 -11.969 -23.172 1 92.25 170 GLN A O 1
ATOM 1322 N N . SER A 1 171 ? -9.523 -14.016 -22.391 1 91.81 171 SER A N 1
ATOM 1323 C CA . SER A 1 171 ? -8.195 -14.523 -22.734 1 91.81 171 SER A CA 1
ATOM 1324 C C . SER A 1 171 ? -8.047 -14.703 -24.234 1 91.81 171 SER A C 1
ATOM 1326 O O . SER A 1 171 ? -6.93 -14.812 -24.75 1 91.81 171 SER A O 1
ATOM 1328 N N . GLY A 1 172 ? -9.18 -14.797 -24.938 1 91.94 172 GLY A N 1
ATOM 1329 C CA . GLY A 1 172 ? -9.172 -15.055 -26.375 1 91.94 172 GLY A CA 1
ATOM 1330 C C . GLY A 1 172 ? -8.891 -16.5 -26.719 1 91.94 172 GLY A C 1
ATOM 1331 O O . GLY A 1 172 ? -8.641 -16.828 -27.875 1 91.94 172 GLY A O 1
ATOM 1332 N N . GLN A 1 173 ? -8.977 -17.422 -25.703 1 93.19 173 GLN A N 1
ATOM 1333 C CA . GLN A 1 173 ? -8.602 -18.812 -25.938 1 93.19 173 GLN A CA 1
ATOM 1334 C C . GLN A 1 173 ? -9.828 -19.719 -25.984 1 93.19 173 GLN A C 1
ATOM 1336 O O . GLN A 1 173 ? -9.703 -20.938 -26.078 1 93.19 173 GLN A O 1
ATOM 1341 N N . TYR A 1 174 ? -11.031 -19.156 -25.828 1 94.75 174 TYR A N 1
ATOM 1342 C CA . TYR A 1 174 ? -12.312 -19.844 -25.984 1 94.75 174 TYR A CA 1
ATOM 1343 C C . TYR A 1 174 ? -12.391 -21.062 -25.062 1 94.75 174 TYR A C 1
ATOM 1345 O O . TYR A 1 174 ? -12.797 -22.141 -25.484 1 94.75 174 TYR A O 1
ATOM 1353 N N . GLN A 1 175 ? -11.859 -20.891 -23.812 1 94.62 175 GLN A N 1
ATOM 1354 C CA . GLN A 1 175 ? -11.844 -21.984 -22.844 1 94.62 175 GLN A CA 1
ATOM 1355 C C . GLN A 1 175 ? -13.266 -22.406 -22.469 1 94.62 175 GLN A C 1
ATOM 1357 O O . GLN A 1 175 ? -14.188 -21.594 -22.516 1 94.62 175 GLN A O 1
ATOM 1362 N N . LYS A 1 176 ? -13.422 -23.688 -22.188 1 96.75 176 LYS A N 1
ATOM 1363 C CA . LYS A 1 176 ? -14.68 -24.25 -21.734 1 96.75 176 LYS A CA 1
ATOM 1364 C C . LYS A 1 176 ? -14.5 -25 -20.406 1 96.75 176 LYS A C 1
ATOM 1366 O O . LYS A 1 176 ? -13.391 -25.406 -20.078 1 96.75 176 LYS A O 1
ATOM 1371 N N . TYR A 1 177 ? -15.547 -25.047 -19.719 1 95.38 177 TYR A N 1
ATOM 1372 C CA . TYR A 1 177 ? -15.594 -25.75 -18.438 1 95.38 177 TYR A CA 1
ATOM 1373 C C . TYR A 1 177 ? -16.609 -26.875 -18.469 1 95.38 177 TYR A C 1
ATOM 1375 O O . TYR A 1 177 ? -17.703 -26.734 -19.047 1 95.38 177 TYR A O 1
ATOM 1383 N N . PHE A 1 178 ? -16.234 -28 -17.859 1 95.94 178 PHE A N 1
ATOM 1384 C CA . PHE A 1 178 ? -17.125 -29.172 -17.859 1 95.94 178 PHE A CA 1
ATOM 1385 C C . PHE A 1 178 ? -17.297 -29.703 -16.438 1 95.94 178 PHE A C 1
ATOM 1387 O O . PHE A 1 178 ? -16.469 -29.453 -15.562 1 95.94 178 PHE A O 1
ATOM 1394 N N . THR A 1 179 ? -18.375 -30.438 -16.188 1 93.44 179 THR A N 1
ATOM 1395 C CA . THR A 1 179 ? -18.672 -30.938 -14.844 1 93.44 179 THR A CA 1
ATOM 1396 C C . THR A 1 179 ? -18.891 -32.438 -14.859 1 93.44 179 THR A C 1
ATOM 1398 O O . THR A 1 179 ? -19.516 -33 -13.945 1 93.44 179 THR A O 1
ATOM 1401 N N . ASP A 1 180 ? -18.484 -33.062 -15.875 1 94.75 180 ASP A N 1
ATOM 1402 C CA . ASP A 1 180 ? -18.719 -34.5 -16 1 94.75 180 ASP A CA 1
ATOM 1403 C C . ASP A 1 180 ? -17.672 -35.281 -15.219 1 94.75 180 ASP A C 1
ATOM 1405 O O . ASP A 1 180 ? -17.234 -36.375 -15.641 1 94.75 180 ASP A O 1
ATOM 1409 N N . HIS A 1 181 ? -17.203 -34.812 -14.094 1 92 181 HIS A N 1
ATOM 1410 C CA . HIS A 1 181 ? -16.281 -35.531 -13.242 1 92 181 HIS A CA 1
ATOM 1411 C C . HIS A 1 181 ? -16.984 -36.688 -12.516 1 92 181 HIS A C 1
ATOM 1413 O O . HIS A 1 181 ? -18.125 -36.531 -12.094 1 92 181 HIS A O 1
ATOM 1419 N N . PRO A 1 182 ? -16.312 -37.781 -12.43 1 92.31 182 PRO A N 1
ATOM 1420 C CA . PRO A 1 182 ? -16.922 -38.875 -11.672 1 92.31 182 PRO A CA 1
ATOM 1421 C C . PRO A 1 182 ? -17.219 -38.5 -10.227 1 92.31 182 PRO A C 1
ATOM 1423 O O . PRO A 1 182 ? -16.438 -37.781 -9.602 1 92.31 182 PRO A O 1
ATOM 1426 N N . ALA A 1 183 ? -18.281 -39.031 -9.695 1 91.38 183 ALA A N 1
ATOM 1427 C CA . ALA A 1 183 ? -18.703 -38.75 -8.336 1 91.38 183 ALA A CA 1
ATOM 1428 C C . ALA A 1 183 ? -17.641 -39.125 -7.324 1 91.38 183 ALA A C 1
ATOM 1430 O O . ALA A 1 183 ? -17.406 -38.406 -6.348 1 91.38 183 ALA A O 1
ATOM 1431 N N . GLU A 1 184 ? -17.031 -40.156 -7.605 1 91.81 184 GLU A N 1
ATOM 1432 C CA . GLU A 1 184 ? -16 -40.656 -6.695 1 91.81 184 GLU A CA 1
ATOM 1433 C C . GLU A 1 184 ? -14.836 -39.688 -6.598 1 91.81 184 GLU A C 1
ATOM 1435 O O . GLU A 1 184 ? -14.234 -39.531 -5.531 1 91.81 184 GLU A O 1
ATOM 1440 N N . SER A 1 185 ? -14.531 -39.094 -7.668 1 91.94 185 SER A N 1
ATOM 1441 C CA . SER A 1 185 ? -13.438 -38.125 -7.691 1 91.94 185 SER A CA 1
ATOM 1442 C C . SER A 1 185 ? -13.773 -36.875 -6.879 1 91.94 185 SER A C 1
ATOM 1444 O O . SER A 1 185 ? -12.914 -36.344 -6.184 1 91.94 185 SER A O 1
ATOM 1446 N N . SER A 1 186 ? -14.969 -36.469 -6.914 1 92 186 SER A N 1
ATOM 1447 C CA . SER A 1 186 ? -15.422 -35.312 -6.137 1 92 186 SER A CA 1
ATOM 1448 C C . SER A 1 186 ? -15.367 -35.594 -4.641 1 92 186 SER A C 1
ATOM 1450 O O . SER A 1 186 ? -14.961 -34.75 -3.854 1 92 186 SER A O 1
ATOM 1452 N N . ALA A 1 187 ? -15.812 -36.781 -4.289 1 94.62 187 ALA A N 1
ATOM 1453 C CA . ALA A 1 187 ? -15.773 -37.188 -2.887 1 94.62 187 ALA A CA 1
ATOM 1454 C C . ALA A 1 187 ? -14.336 -37.25 -2.379 1 94.62 187 ALA A C 1
ATOM 1456 O O . ALA A 1 187 ? -14.047 -36.812 -1.256 1 94.62 187 ALA A O 1
ATOM 1457 N N . GLU A 1 188 ? -13.5 -37.781 -3.213 1 94.88 188 GLU A N 1
ATOM 1458 C CA . GLU A 1 188 ? -12.094 -37.875 -2.85 1 94.88 188 GLU A CA 1
ATOM 1459 C C . GLU A 1 188 ? -11.461 -36.5 -2.689 1 94.88 188 GLU A C 1
ATOM 1461 O O . GLU A 1 188 ? -10.688 -36.281 -1.761 1 94.88 188 GLU A O 1
ATOM 1466 N N . LEU A 1 189 ? -11.805 -35.656 -3.566 1 95.19 189 LEU A N 1
ATOM 1467 C CA . LEU A 1 189 ? -11.312 -34.281 -3.488 1 95.19 189 LEU A CA 1
ATOM 1468 C C . LEU A 1 189 ? -11.727 -33.625 -2.172 1 95.19 189 LEU A C 1
ATOM 1470 O O . LEU A 1 189 ? -10.891 -33.031 -1.48 1 95.19 189 LEU A O 1
ATOM 1474 N N . SER A 1 190 ? -12.945 -33.719 -1.786 1 95 190 SER A N 1
ATOM 1475 C CA . SER A 1 190 ? -13.461 -33.156 -0.544 1 95 190 SER A CA 1
ATOM 1476 C C . SER A 1 190 ? -12.742 -33.75 0.669 1 95 190 SER A C 1
ATOM 1478 O O . SER A 1 190 ? -12.391 -33 1.596 1 95 190 SER A O 1
ATOM 1480 N N . ARG A 1 191 ? -12.594 -35 0.614 1 96.44 191 ARG A N 1
ATOM 1481 C CA . ARG A 1 191 ? -11.914 -35.688 1.711 1 96.44 191 ARG A CA 1
ATOM 1482 C C . ARG A 1 191 ? -10.484 -35.188 1.863 1 96.44 191 ARG A C 1
ATOM 1484 O O . ARG A 1 191 ? -10.031 -34.938 2.977 1 96.44 191 ARG A O 1
ATOM 1491 N N . ARG A 1 192 ? -9.781 -35.094 0.781 1 96.44 192 ARG A N 1
ATOM 1492 C CA . ARG A 1 192 ? -8.391 -34.656 0.81 1 96.44 192 ARG A CA 1
ATOM 1493 C C . ARG A 1 192 ? -8.281 -33.188 1.278 1 96.44 192 ARG A C 1
ATOM 1495 O O . ARG A 1 192 ? -7.375 -32.844 2.037 1 96.44 192 ARG A O 1
ATOM 1502 N N . MET A 1 193 ? -9.227 -32.375 0.851 1 95.62 193 MET A N 1
ATOM 1503 C CA . MET A 1 193 ? -9.234 -31 1.281 1 95.62 193 MET A CA 1
ATOM 1504 C C . MET A 1 193 ? -9.32 -30.891 2.801 1 95.62 193 MET A C 1
ATOM 1506 O O . MET A 1 193 ? -8.562 -30.141 3.42 1 95.62 193 MET A O 1
ATOM 1510 N N . LYS A 1 194 ? -10.172 -31.672 3.363 1 95.06 194 LYS A N 1
ATOM 1511 C CA . LYS A 1 194 ? -10.359 -31.672 4.809 1 95.06 194 LYS A CA 1
ATOM 1512 C C . LYS A 1 194 ? -9.133 -32.219 5.527 1 95.06 194 LYS A C 1
ATOM 1514 O O . LYS A 1 194 ? -8.648 -31.609 6.488 1 95.06 194 LYS A O 1
ATOM 1519 N N . SER A 1 195 ? -8.656 -33.312 5.051 1 96.5 195 SER A N 1
ATOM 1520 C CA . SER A 1 195 ? -7.504 -33.938 5.688 1 96.5 195 SER A CA 1
ATOM 1521 C C . SER A 1 195 ? -6.266 -33.062 5.602 1 96.5 195 SER A C 1
ATOM 1523 O O . SER A 1 195 ? -5.508 -32.938 6.566 1 96.5 195 SER A O 1
ATOM 1525 N N . ASN A 1 196 ? -6.051 -32.469 4.426 1 96.25 196 ASN A N 1
ATOM 1526 C CA . ASN A 1 196 ? -4.914 -31.562 4.238 1 96.25 196 ASN A CA 1
ATOM 1527 C C . ASN A 1 196 ? -4.977 -30.375 5.188 1 96.25 196 ASN A C 1
ATOM 1529 O O . ASN A 1 196 ? -3.961 -29.984 5.766 1 96.25 196 ASN A O 1
ATOM 1533 N N . LEU A 1 197 ? -6.148 -29.844 5.352 1 96.38 197 LEU A N 1
ATOM 1534 C CA . LEU A 1 197 ? -6.324 -28.688 6.238 1 96.38 197 LEU A CA 1
ATOM 1535 C C . LEU A 1 197 ? -5.992 -29.062 7.68 1 96.38 197 LEU A C 1
ATOM 1537 O O . LEU A 1 197 ? -5.277 -28.328 8.367 1 96.38 197 LEU A O 1
ATOM 1541 N N . ILE A 1 198 ? -6.473 -30.203 8.133 1 96.94 198 ILE A N 1
ATOM 1542 C CA . ILE A 1 198 ? -6.254 -30.672 9.492 1 96.94 198 ILE A CA 1
ATOM 1543 C C . ILE A 1 198 ? -4.766 -30.922 9.719 1 96.94 198 ILE A C 1
ATOM 1545 O O . ILE A 1 198 ? -4.227 -30.578 10.773 1 96.94 198 ILE A O 1
ATOM 1549 N N . GLU A 1 199 ? -4.184 -31.469 8.75 1 96.62 199 GLU A N 1
ATOM 1550 C CA . GLU A 1 199 ? -2.752 -31.734 8.867 1 96.62 199 GLU A CA 1
ATOM 1551 C C . GLU A 1 199 ? -1.955 -30.438 9 1 96.62 199 GLU A C 1
ATOM 1553 O O . GLU A 1 199 ? -0.957 -30.391 9.719 1 96.62 199 GLU A O 1
ATOM 1558 N N . ASN A 1 200 ? -2.369 -29.469 8.32 1 96.75 200 ASN A N 1
ATOM 1559 C CA . ASN A 1 200 ? -1.612 -28.219 8.281 1 96.75 200 ASN A CA 1
ATOM 1560 C C . ASN A 1 200 ? -1.897 -27.359 9.508 1 96.75 200 ASN A C 1
ATOM 1562 O O . ASN A 1 200 ? -0.982 -26.766 10.078 1 96.75 200 ASN A O 1
ATOM 1566 N N . LEU A 1 201 ? -3.152 -27.297 9.953 1 96.06 201 LEU A N 1
ATOM 1567 C CA . LEU A 1 201 ? -3.535 -26.281 10.938 1 96.06 201 LEU A CA 1
ATOM 1568 C C . LEU A 1 201 ? -3.912 -26.938 12.266 1 96.06 201 LEU A C 1
ATOM 1570 O O . LEU A 1 201 ? -4.082 -26.234 13.273 1 96.06 201 LEU A O 1
ATOM 1574 N N . GLY A 1 202 ? -4.031 -28.188 12.297 1 95.81 202 GLY A N 1
ATOM 1575 C CA . GLY A 1 202 ? -4.555 -28.891 13.461 1 95.81 202 GLY A CA 1
ATOM 1576 C C . GLY A 1 202 ? -6.07 -28.953 13.484 1 95.81 202 GLY A C 1
ATOM 1577 O O . GLY A 1 202 ? -6.738 -28.141 12.844 1 95.81 202 GLY A O 1
ATOM 1578 N N . GLU A 1 203 ? -6.578 -29.875 14.18 1 94.31 203 GLU A N 1
ATOM 1579 C CA . GLU A 1 203 ? -8.016 -30.109 14.242 1 94.31 203 GLU A CA 1
ATOM 1580 C C . GLU A 1 203 ? -8.766 -28.891 14.75 1 94.31 203 GLU A C 1
ATOM 1582 O O . GLU A 1 203 ? -9.805 -28.516 14.203 1 94.31 203 GLU A O 1
ATOM 1587 N N . GLU A 1 204 ? -8.234 -28.312 15.727 1 93.19 204 GLU A N 1
ATOM 1588 C CA . GLU A 1 204 ? -8.906 -27.188 16.359 1 93.19 204 GLU A CA 1
ATOM 1589 C C . GLU A 1 204 ? -9.07 -26.016 15.391 1 93.19 204 GLU A C 1
ATOM 1591 O O . GLU A 1 204 ? -10.188 -25.562 15.133 1 93.19 204 GLU A O 1
ATOM 1596 N N . LYS A 1 205 ? -8.031 -25.578 14.805 1 91.44 205 LYS A N 1
ATOM 1597 C CA . LYS A 1 205 ? -8.07 -24.438 13.883 1 91.44 205 LYS A CA 1
ATOM 1598 C C . LYS A 1 205 ? -8.867 -24.781 12.625 1 91.44 205 LYS A C 1
ATOM 1600 O O . LYS A 1 205 ? -9.555 -23.922 12.07 1 91.44 205 LYS A O 1
ATOM 1605 N N . ALA A 1 206 ? -8.766 -25.953 12.188 1 92.31 206 ALA A N 1
ATOM 1606 C CA . ALA A 1 206 ? -9.469 -26.391 10.977 1 92.31 206 ALA A CA 1
ATOM 1607 C C . ALA A 1 206 ? -10.984 -26.391 11.195 1 92.31 206 ALA A C 1
ATOM 1609 O O . ALA A 1 206 ? -11.75 -26.141 10.266 1 92.31 206 ALA A O 1
ATOM 1610 N N . GLY A 1 207 ? -11.391 -26.656 12.445 1 88.69 207 GLY A N 1
ATOM 1611 C CA . GLY A 1 207 ? -12.812 -26.812 12.703 1 88.69 207 GLY A CA 1
ATOM 1612 C C . GLY A 1 207 ? -13.453 -25.594 13.344 1 88.69 207 GLY A C 1
ATOM 1613 O O . GLY A 1 207 ? -14.672 -25.469 13.359 1 88.69 207 GLY A O 1
ATOM 1614 N N . ASN A 1 208 ? -12.672 -24.672 13.898 1 86.94 208 ASN A N 1
ATOM 1615 C CA . ASN A 1 208 ? -13.172 -23.609 14.758 1 86.94 208 ASN A CA 1
ATOM 1616 C C . ASN A 1 208 ? -13.836 -22.5 13.953 1 86.94 208 ASN A C 1
ATOM 1618 O O . ASN A 1 208 ? -14.766 -21.844 14.43 1 86.94 208 ASN A O 1
ATOM 1622 N N . ASP A 1 209 ? -13.375 -22.234 12.828 1 89.31 209 ASP A N 1
ATOM 1623 C CA . ASP A 1 209 ? -13.875 -21.172 11.961 1 89.31 209 ASP A CA 1
ATOM 1624 C C . ASP A 1 209 ? -13.859 -21.609 10.5 1 89.31 209 ASP A C 1
ATOM 1626 O O . ASP A 1 209 ? -12.797 -21.828 9.922 1 89.31 209 ASP A O 1
ATOM 1630 N N . LYS A 1 210 ? -15.07 -21.719 9.922 1 88.56 210 LYS A N 1
ATOM 1631 C CA . LYS A 1 210 ? -15.195 -22.172 8.547 1 88.56 210 LYS A CA 1
ATOM 1632 C C . LYS A 1 210 ? -14.383 -21.297 7.594 1 88.56 210 LYS A C 1
ATOM 1634 O O . LYS A 1 210 ? -14.016 -21.75 6.504 1 88.56 210 LYS A O 1
ATOM 1639 N N . ARG A 1 211 ? -14.078 -20.141 8.07 1 93.69 211 ARG A N 1
ATOM 1640 C CA . ARG A 1 211 ? -13.32 -19.219 7.223 1 93.69 211 ARG A CA 1
ATOM 1641 C C . ARG A 1 211 ? -11.875 -19.688 7.07 1 93.69 211 ARG A C 1
ATOM 1643 O O . ARG A 1 211 ? -11.172 -19.266 6.148 1 93.69 211 ARG A O 1
ATOM 1650 N N . ASN A 1 212 ? -11.375 -20.5 7.934 1 94.81 212 ASN A N 1
ATOM 1651 C CA . ASN A 1 212 ? -9.992 -20.953 7.906 1 94.81 212 ASN A CA 1
ATOM 1652 C C . ASN A 1 212 ? -9.695 -21.75 6.645 1 94.81 212 ASN A C 1
ATOM 1654 O O . ASN A 1 212 ? -8.609 -21.641 6.074 1 94.81 212 ASN A O 1
ATOM 1658 N N . ALA A 1 213 ? -10.656 -22.547 6.246 1 94.5 213 ALA A N 1
ATOM 1659 C CA . ALA A 1 213 ? -10.484 -23.328 5.02 1 94.5 213 ALA A CA 1
ATOM 1660 C C . ALA A 1 213 ? -10.328 -22.406 3.812 1 94.5 213 ALA A C 1
ATOM 1662 O O . ALA A 1 213 ? -9.453 -22.625 2.969 1 94.5 213 ALA A O 1
ATOM 1663 N N . HIS A 1 214 ? -11.141 -21.406 3.742 1 94.75 214 HIS A N 1
ATOM 1664 C CA . HIS A 1 214 ? -11.062 -20.438 2.646 1 94.75 214 HIS A CA 1
ATOM 1665 C C . HIS A 1 214 ? -9.75 -19.656 2.686 1 94.75 214 HIS A C 1
ATOM 1667 O O . HIS A 1 214 ? -9.117 -19.453 1.649 1 94.75 214 HIS A O 1
ATOM 1673 N N . SER A 1 215 ? -9.375 -19.297 3.875 1 94.56 215 SER A N 1
ATOM 1674 C CA . SER A 1 215 ? -8.125 -18.562 4.055 1 94.56 215 SER A CA 1
ATOM 1675 C C . SER A 1 215 ? -6.93 -19.391 3.576 1 94.56 215 SER A C 1
ATOM 1677 O O . SER A 1 215 ? -6.078 -18.875 2.844 1 94.56 215 SER A O 1
ATOM 1679 N N . TRP A 1 216 ? -6.93 -20.609 4.016 1 94.62 216 TRP A N 1
ATOM 1680 C CA . TRP A 1 216 ? -5.844 -21.5 3.625 1 94.62 216 TRP A CA 1
ATOM 1681 C C . TRP A 1 216 ? -5.797 -21.672 2.109 1 94.62 216 TRP A C 1
ATOM 1683 O O . TRP A 1 216 ? -4.723 -21.625 1.505 1 94.62 216 TRP A O 1
ATOM 1693 N N . SER A 1 217 ? -6.926 -21.828 1.529 1 93.81 217 SER A N 1
ATOM 1694 C CA . SER A 1 217 ? -7.031 -21.969 0.081 1 93.81 217 SER A CA 1
ATOM 1695 C C . SER A 1 217 ? -6.527 -20.703 -0.632 1 93.81 217 SER A C 1
ATOM 1697 O O . SER A 1 217 ? -5.793 -20.797 -1.617 1 93.81 217 SER A O 1
ATOM 1699 N N . LEU A 1 218 ? -6.855 -19.562 -0.137 1 94.06 218 LEU A N 1
ATOM 1700 C CA . LEU A 1 218 ? -6.457 -18.297 -0.751 1 94.06 218 LEU A CA 1
ATOM 1701 C C . LEU A 1 218 ? -4.949 -18.094 -0.661 1 94.06 218 LEU A C 1
ATOM 1703 O O . LEU A 1 218 ? -4.324 -17.609 -1.606 1 94.06 218 LEU A O 1
ATOM 1707 N N . LEU A 1 219 ? -4.371 -18.469 0.454 1 94.81 219 LEU A N 1
ATOM 1708 C CA . LEU A 1 219 ? -2.934 -18.328 0.663 1 94.81 219 LEU A CA 1
ATOM 1709 C C . LEU A 1 219 ? -2.156 -19.203 -0.312 1 94.81 219 LEU A C 1
ATOM 1711 O O . LEU A 1 219 ? -1.075 -18.828 -0.768 1 94.81 219 LEU A O 1
ATOM 1715 N N . HIS A 1 220 ? -2.734 -20.281 -0.701 1 94 220 HIS A N 1
ATOM 1716 C CA . HIS A 1 220 ? -2.02 -21.219 -1.558 1 94 220 HIS A CA 1
ATOM 1717 C C . HIS A 1 220 ? -2.369 -21 -3.025 1 94 220 HIS A C 1
ATOM 1719 O O . HIS A 1 220 ? -1.648 -21.453 -3.914 1 94 220 HIS A O 1
ATOM 1725 N N . SER A 1 221 ? -3.469 -20.391 -3.287 1 91.56 221 SER A N 1
ATOM 1726 C CA . SER A 1 221 ? -3.859 -20.141 -4.672 1 91.56 221 SER A CA 1
ATOM 1727 C C . SER A 1 221 ? -3.412 -18.766 -5.141 1 91.56 221 SER A C 1
ATOM 1729 O O . SER A 1 221 ? -2.332 -18.625 -5.715 1 91.56 221 SER A O 1
ATOM 1731 N N . LEU A 1 222 ? -4.078 -17.703 -4.621 1 89.81 222 LEU A N 1
ATOM 1732 C CA . LEU A 1 222 ? -3.814 -16.344 -5.055 1 89.81 222 LEU A CA 1
ATOM 1733 C C . LEU A 1 222 ? -2.516 -15.812 -4.449 1 89.81 222 LEU A C 1
ATOM 1735 O O . LEU A 1 222 ? -1.608 -15.406 -5.176 1 89.81 222 LEU A O 1
ATOM 1739 N N . ALA A 1 223 ? -2.332 -15.969 -3.205 1 94.06 223 ALA A N 1
ATOM 1740 C CA . ALA A 1 223 ? -1.235 -15.328 -2.486 1 94.06 223 ALA A CA 1
ATOM 1741 C C . ALA A 1 223 ? 0.1 -15.992 -2.812 1 94.06 223 ALA A C 1
ATOM 1743 O O . ALA A 1 223 ? 1.151 -15.352 -2.746 1 94.06 223 ALA A O 1
ATOM 1744 N N . SER A 1 224 ? 0.059 -17.25 -3.176 1 94.44 224 SER A N 1
ATOM 1745 C CA . SER A 1 224 ? 1.304 -17.984 -3.371 1 94.44 224 SER A CA 1
ATOM 1746 C C . SER A 1 224 ? 2.127 -17.391 -4.504 1 94.44 224 SER A C 1
ATOM 1748 O O . SER A 1 224 ? 3.357 -17.469 -4.5 1 94.44 224 SER A O 1
ATOM 1750 N N . HIS A 1 225 ? 1.519 -16.703 -5.488 1 92.81 225 HIS A N 1
ATOM 1751 C CA . HIS A 1 225 ? 2.23 -16.031 -6.57 1 92.81 225 HIS A CA 1
ATOM 1752 C C . HIS A 1 225 ? 3.115 -14.914 -6.035 1 92.81 225 HIS A C 1
ATOM 1754 O O . HIS A 1 225 ? 4.316 -14.883 -6.309 1 92.81 225 HIS A O 1
ATOM 1760 N N . ASP A 1 226 ? 2.545 -14.141 -5.258 1 95.31 226 ASP A N 1
ATOM 1761 C CA . ASP A 1 226 ? 3.248 -12.961 -4.762 1 95.31 226 ASP A CA 1
ATOM 1762 C C . ASP A 1 226 ? 4.195 -13.328 -3.619 1 95.31 226 ASP A C 1
ATOM 1764 O O . ASP A 1 226 ? 5.289 -12.766 -3.51 1 95.31 226 ASP A O 1
ATOM 1768 N N . LEU A 1 227 ? 3.742 -14.289 -2.844 1 97.06 227 LEU A N 1
ATOM 1769 C CA . LEU A 1 227 ? 4.566 -14.688 -1.71 1 97.06 227 LEU A CA 1
ATOM 1770 C C . LEU A 1 227 ? 5.809 -15.438 -2.18 1 97.06 227 LEU A C 1
ATOM 1772 O O . LEU A 1 227 ? 6.887 -15.289 -1.597 1 97.06 227 LEU A O 1
ATOM 1776 N N . SER A 1 228 ? 5.664 -16.234 -3.176 1 97.81 228 SER A N 1
ATOM 1777 C CA . SER A 1 228 ? 6.836 -16.906 -3.732 1 97.81 228 SER A CA 1
ATOM 1778 C C . SER A 1 228 ? 7.801 -15.898 -4.352 1 97.81 228 SER A C 1
ATOM 1780 O O . SER A 1 228 ? 9.016 -16.047 -4.219 1 97.81 228 SER A O 1
ATOM 1782 N N . ALA A 1 229 ? 7.266 -14.93 -5.086 1 98.06 229 ALA A N 1
ATOM 1783 C CA . ALA A 1 229 ? 8.109 -13.883 -5.652 1 98.06 229 ALA A CA 1
ATOM 1784 C C . ALA A 1 229 ? 8.797 -13.078 -4.551 1 98.06 229 ALA A C 1
ATOM 1786 O O . ALA A 1 229 ? 9.977 -12.734 -4.668 1 98.06 229 ALA A O 1
ATOM 1787 N N . MET A 1 230 ? 8.062 -12.781 -3.498 1 98.44 230 MET A N 1
ATOM 1788 C CA . MET A 1 230 ? 8.625 -12.102 -2.336 1 98.44 230 MET A CA 1
ATOM 1789 C C . MET A 1 230 ? 9.812 -12.867 -1.77 1 98.44 230 MET A C 1
ATOM 1791 O O . MET A 1 230 ? 10.867 -12.289 -1.52 1 98.44 230 MET A O 1
ATOM 1795 N N . ARG A 1 231 ? 9.656 -14.18 -1.604 1 97.94 231 ARG A N 1
ATOM 1796 C CA . ARG A 1 231 ? 10.734 -15.008 -1.082 1 97.94 231 ARG A CA 1
ATOM 1797 C C . ARG A 1 231 ? 11.93 -15.016 -2.027 1 97.94 231 ARG A C 1
ATOM 1799 O O . ARG A 1 231 ? 13.078 -15.086 -1.585 1 97.94 231 ARG A O 1
ATOM 1806 N N . ASP A 1 232 ? 11.594 -15.008 -3.279 1 97.81 232 ASP A N 1
ATOM 1807 C CA . ASP A 1 232 ? 12.664 -14.984 -4.277 1 97.81 232 ASP A CA 1
ATOM 1808 C C . ASP A 1 232 ? 13.5 -13.711 -4.164 1 97.81 232 ASP A C 1
ATOM 1810 O O . ASP A 1 232 ? 14.719 -13.758 -4.297 1 97.81 232 ASP A O 1
ATOM 1814 N N . VAL A 1 233 ? 12.867 -12.594 -3.869 1 98.06 233 VAL A N 1
ATOM 1815 C CA . VAL A 1 233 ? 13.508 -11.289 -3.814 1 98.06 233 VAL A CA 1
ATOM 1816 C C . VAL A 1 233 ? 14.195 -11.109 -2.461 1 98.06 233 VAL A C 1
ATOM 1818 O O . VAL A 1 233 ? 15.328 -10.633 -2.395 1 98.06 233 VAL A O 1
ATOM 1821 N N . LEU A 1 234 ? 13.547 -11.57 -1.339 1 98 234 LEU A N 1
ATOM 1822 C CA . LEU A 1 234 ? 13.953 -11.133 -0.007 1 98 234 LEU A CA 1
ATOM 1823 C C . LEU A 1 234 ? 14.445 -12.312 0.824 1 98 234 LEU A C 1
ATOM 1825 O O . LEU A 1 234 ? 15.023 -12.125 1.896 1 98 234 LEU A O 1
ATOM 1829 N N . GLY A 1 235 ? 14.219 -13.531 0.364 1 97.62 235 GLY A N 1
ATOM 1830 C CA . GLY A 1 235 ? 14.352 -14.68 1.239 1 97.62 235 GLY A CA 1
ATOM 1831 C C . GLY A 1 235 ? 13.156 -14.867 2.16 1 97.62 235 GLY A C 1
ATOM 1832 O O . GLY A 1 235 ? 12.148 -14.18 2.023 1 97.62 235 GLY A O 1
ATOM 1833 N N . MET A 1 236 ? 13.258 -15.867 3.021 1 98.06 236 MET A N 1
ATOM 1834 C CA . MET A 1 236 ? 12.203 -16.125 4.004 1 98.06 236 MET A CA 1
ATOM 1835 C C . MET A 1 236 ? 12.242 -15.078 5.117 1 98.06 236 MET A C 1
ATOM 1837 O O . MET A 1 236 ? 13.32 -14.672 5.559 1 98.06 236 MET A O 1
ATOM 1841 N N . PRO A 1 237 ? 11.102 -14.609 5.543 1 98.25 237 PRO A N 1
ATOM 1842 C CA . PRO A 1 237 ? 11.102 -13.75 6.734 1 98.25 237 PRO A CA 1
ATOM 1843 C C . PRO A 1 237 ? 11.469 -14.508 8.008 1 98.25 237 PRO A C 1
ATOM 1845 O O . PRO A 1 237 ? 11.344 -15.734 8.055 1 98.25 237 PRO A O 1
ATOM 1848 N N . GLU A 1 238 ? 11.883 -13.742 9 1 97.12 238 GLU A N 1
ATOM 1849 C CA . GLU A 1 238 ? 12.164 -14.344 10.297 1 97.12 238 GLU A CA 1
ATOM 1850 C C . GLU A 1 238 ? 10.875 -14.766 11 1 97.12 238 GLU A C 1
ATOM 1852 O O . GLU A 1 238 ? 10.836 -15.805 11.672 1 97.12 238 GLU A O 1
ATOM 1857 N N . ARG A 1 239 ? 9.859 -13.953 10.836 1 95.75 239 ARG A N 1
ATOM 1858 C CA . ARG A 1 239 ? 8.555 -14.227 11.422 1 95.75 239 ARG A CA 1
ATOM 1859 C C . ARG A 1 239 ? 7.465 -13.391 10.758 1 95.75 239 ARG A C 1
ATOM 1861 O O . ARG A 1 239 ? 7.766 -12.414 10.062 1 95.75 239 ARG A O 1
ATOM 1868 N N . CYS A 1 240 ? 6.281 -13.867 10.914 1 97.69 240 CYS A N 1
ATOM 1869 C CA . CYS A 1 240 ? 5.117 -13.031 10.664 1 97.69 240 CYS A CA 1
ATOM 1870 C C . CYS A 1 240 ? 4.656 -12.336 11.938 1 97.69 240 CYS A C 1
ATOM 1872 O O . CYS A 1 240 ? 4.266 -13 12.898 1 97.69 240 CYS A O 1
ATOM 1874 N N . LEU A 1 241 ? 4.707 -11.008 11.938 1 96.94 241 LEU A N 1
ATOM 1875 C CA . LEU A 1 241 ? 4.449 -10.227 13.141 1 96.94 241 LEU A CA 1
ATOM 1876 C C . LEU A 1 241 ? 2.951 -10.078 13.383 1 96.94 241 LEU A C 1
ATOM 1878 O O . LEU A 1 241 ? 2.516 -9.914 14.523 1 96.94 241 LEU A O 1
ATOM 1882 N N . PHE A 1 242 ? 2.289 -10.109 12.312 1 97.19 242 PHE A N 1
ATOM 1883 C CA . PHE A 1 242 ? 0.861 -9.82 12.359 1 97.19 242 PHE A CA 1
ATOM 1884 C C . PHE A 1 242 ? 0.172 -10.297 11.086 1 97.19 242 PHE A C 1
ATOM 1886 O O . PHE A 1 242 ? 0.75 -10.227 10 1 97.19 242 PHE A O 1
ATOM 1893 N N . SER A 1 243 ? -0.998 -10.797 11.227 1 97.38 243 SER A N 1
ATOM 1894 C CA . SER A 1 243 ? -1.884 -11.008 10.086 1 97.38 243 SER A CA 1
ATOM 1895 C C . SER A 1 243 ? -3.346 -10.828 10.484 1 97.38 243 SER A C 1
ATOM 1897 O O . SER A 1 243 ? -3.705 -11.023 11.648 1 97.38 243 SER A O 1
ATOM 1899 N N . SER A 1 244 ? -4.16 -10.422 9.531 1 96.19 244 SER A N 1
ATOM 1900 C CA . SER A 1 244 ? -5.598 -10.266 9.758 1 96.19 244 SER A CA 1
ATOM 1901 C C . SER A 1 244 ? -6.379 -10.445 8.461 1 96.19 244 SER A C 1
ATOM 1903 O O . SER A 1 244 ? -5.809 -10.375 7.371 1 96.19 244 SER A O 1
ATOM 1905 N N . ARG A 1 245 ? -7.648 -10.742 8.609 1 95.31 245 ARG A N 1
ATOM 1906 C CA . ARG A 1 245 ? -8.531 -10.875 7.453 1 95.31 245 ARG A CA 1
ATOM 1907 C C . ARG A 1 245 ? -9.836 -10.117 7.676 1 95.31 245 ARG A C 1
ATOM 1909 O O . ARG A 1 245 ? -10.156 -9.742 8.805 1 95.31 245 ARG A O 1
ATOM 1916 N N . SER A 1 246 ? -10.539 -9.836 6.633 1 93 246 SER A N 1
ATOM 1917 C CA . SER A 1 246 ? -11.844 -9.195 6.711 1 93 246 SER A CA 1
ATOM 1918 C C . SER A 1 246 ? -12.867 -10.094 7.406 1 93 246 SER A C 1
ATOM 1920 O O . SER A 1 246 ? -12.625 -11.289 7.59 1 93 246 SER A O 1
ATOM 1922 N N . GLU A 1 247 ? -13.938 -9.469 7.73 1 88.81 247 GLU A N 1
ATOM 1923 C CA . GLU A 1 247 ? -15.055 -10.242 8.273 1 88.81 247 GLU A CA 1
ATOM 1924 C C . GLU A 1 247 ? -15.656 -11.156 7.215 1 88.81 247 GLU A C 1
ATOM 1926 O O . GLU A 1 247 ? -15.328 -11.055 6.031 1 88.81 247 GLU A O 1
ATOM 1931 N N . ASP A 1 248 ? -16.469 -12 7.699 1 89.19 248 ASP A N 1
ATOM 1932 C CA . ASP A 1 248 ? -17.156 -12.953 6.84 1 89.19 248 ASP A CA 1
ATOM 1933 C C . ASP A 1 248 ? -18.078 -12.242 5.859 1 89.19 248 ASP A C 1
ATOM 1935 O O . ASP A 1 248 ? -18.75 -11.266 6.219 1 89.19 248 ASP A O 1
ATOM 1939 N N . ASP A 1 249 ? -18.094 -12.641 4.609 1 85.94 249 ASP A N 1
ATOM 1940 C CA . ASP A 1 249 ? -18.938 -12.023 3.594 1 85.94 249 ASP A CA 1
ATOM 1941 C C . ASP A 1 249 ? -20.344 -12.625 3.611 1 85.94 249 ASP A C 1
ATOM 1943 O O . ASP A 1 249 ? -21.125 -12.406 2.688 1 85.94 249 ASP A O 1
ATOM 1947 N N . GLY A 1 250 ? -20.656 -13.406 4.547 1 85.19 250 GLY A N 1
ATOM 1948 C CA . GLY A 1 250 ? -21.938 -14.078 4.648 1 85.19 250 GLY A CA 1
ATOM 1949 C C . GLY A 1 250 ? -21.906 -15.5 4.113 1 85.19 250 GLY A C 1
ATOM 1950 O O . GLY A 1 250 ? -22.844 -16.266 4.336 1 85.19 250 GLY A O 1
ATOM 1951 N N . GLN A 1 251 ? -20.844 -15.836 3.453 1 85.44 251 GLN A N 1
ATOM 1952 C CA . GLN A 1 251 ? -20.719 -17.156 2.861 1 85.44 251 GLN A CA 1
ATOM 1953 C C . GLN A 1 251 ? -19.469 -17.875 3.354 1 85.44 251 GLN A C 1
ATOM 1955 O O . GLN A 1 251 ? -18.938 -18.75 2.67 1 85.44 251 GLN A O 1
ATOM 1960 N N . GLY A 1 252 ? -18.953 -17.391 4.449 1 86.12 252 GLY A N 1
ATOM 1961 C CA . GLY A 1 252 ? -17.781 -18.031 5.031 1 86.12 252 GLY A CA 1
ATOM 1962 C C . GLY A 1 252 ? -16.484 -17.641 4.344 1 86.12 252 GLY A C 1
ATOM 1963 O O . GLY A 1 252 ? -15.484 -18.344 4.461 1 86.12 252 GLY A O 1
ATOM 1964 N N . LYS A 1 253 ? -16.562 -16.578 3.652 1 89.88 253 LYS A N 1
ATOM 1965 C CA . LYS A 1 253 ? -15.367 -16.172 2.924 1 89.88 253 LYS A CA 1
ATOM 1966 C C . LYS A 1 253 ? -14.859 -14.82 3.426 1 89.88 253 LYS A C 1
ATOM 1968 O O . LYS A 1 253 ? -15.656 -13.961 3.818 1 89.88 253 LYS A O 1
ATOM 1973 N N . SER A 1 254 ? -13.516 -14.688 3.49 1 91.31 254 SER A N 1
ATOM 1974 C CA . SER A 1 254 ? -12.828 -13.422 3.756 1 91.31 254 SER A CA 1
ATOM 1975 C C . SER A 1 254 ? -11.859 -13.07 2.627 1 91.31 254 SER A C 1
ATOM 1977 O O . SER A 1 254 ? -10.859 -13.758 2.418 1 91.31 254 SER A O 1
ATOM 1979 N N . TRP A 1 255 ? -12.148 -11.961 2.02 1 93.31 255 TRP A N 1
ATOM 1980 C CA . TRP A 1 255 ? -11.469 -11.688 0.756 1 93.31 255 TRP A CA 1
ATOM 1981 C C . TRP A 1 255 ? -10.344 -10.688 0.953 1 93.31 255 TRP A C 1
ATOM 1983 O O . TRP A 1 255 ? -9.547 -10.453 0.041 1 93.31 255 TRP A O 1
ATOM 1993 N N . TRP A 1 256 ? -10.258 -10.055 2.082 1 94.88 256 TRP A N 1
ATOM 1994 C CA . TRP A 1 256 ? -9.227 -9.062 2.359 1 94.88 256 TRP A CA 1
ATOM 1995 C C . TRP A 1 256 ? -8.305 -9.531 3.48 1 94.88 256 TRP A C 1
ATOM 1997 O O . TRP A 1 256 ? -8.773 -9.914 4.559 1 94.88 256 TRP A O 1
ATOM 2007 N N . TRP A 1 257 ? -7.012 -9.578 3.172 1 94.69 257 TRP A N 1
ATOM 2008 C CA . TRP A 1 257 ? -5.992 -10.016 4.125 1 94.69 257 TRP A CA 1
ATOM 2009 C C . TRP A 1 257 ? -4.82 -9.039 4.148 1 94.69 257 TRP A C 1
ATOM 2011 O O . TRP A 1 257 ? -4.52 -8.391 3.143 1 94.69 257 TRP A O 1
ATOM 2021 N N . ASN A 1 258 ? -4.254 -8.898 5.309 1 95.31 258 ASN A N 1
ATOM 2022 C CA . ASN A 1 258 ? -2.965 -8.227 5.426 1 95.31 258 ASN A CA 1
ATOM 2023 C C . ASN A 1 258 ? -2.029 -8.961 6.379 1 95.31 258 ASN A C 1
ATOM 2025 O O . ASN A 1 258 ? -2.486 -9.688 7.262 1 95.31 258 ASN A O 1
ATOM 2029 N N . ALA A 1 259 ? -0.796 -8.867 6.133 1 97.38 259 ALA A N 1
ATOM 2030 C CA . ALA A 1 259 ? 0.239 -9.453 6.98 1 97.38 259 ALA A CA 1
ATOM 2031 C C . ALA A 1 259 ? 1.482 -8.57 7.016 1 97.38 259 ALA A C 1
ATOM 2033 O O . ALA A 1 259 ? 1.752 -7.828 6.07 1 97.38 259 ALA A O 1
ATOM 2034 N N . VAL A 1 260 ? 2.164 -8.57 8.133 1 97.62 260 VAL A N 1
ATOM 2035 C CA . VAL A 1 260 ? 3.445 -7.891 8.281 1 97.62 260 VAL A CA 1
ATOM 2036 C C . VAL A 1 260 ? 4.535 -8.906 8.625 1 97.62 260 VAL A C 1
ATOM 2038 O O . VAL A 1 260 ? 4.414 -9.648 9.602 1 97.62 260 VAL A O 1
ATOM 2041 N N . PHE A 1 261 ? 5.562 -8.898 7.801 1 98 261 PHE A N 1
ATOM 2042 C CA . PHE A 1 261 ? 6.672 -9.82 7.996 1 98 261 PHE A CA 1
ATOM 2043 C C . PHE A 1 261 ? 7.895 -9.094 8.547 1 98 261 PHE A C 1
ATOM 2045 O O . PHE A 1 261 ? 8.211 -7.984 8.102 1 98 261 PHE A O 1
ATOM 2052 N N . GLY A 1 262 ? 8.555 -9.719 9.547 1 97.19 262 GLY A N 1
ATOM 2053 C CA . GLY A 1 262 ? 9.805 -9.195 10.062 1 97.19 262 GLY A CA 1
ATOM 2054 C C . GLY A 1 262 ? 11.023 -9.797 9.383 1 97.19 262 GLY A C 1
ATOM 2055 O O . GLY A 1 262 ? 11.164 -11.016 9.32 1 97.19 262 GLY A O 1
ATOM 2056 N N . TYR A 1 263 ? 11.805 -8.984 8.773 1 96.81 263 TYR A N 1
ATOM 2057 C CA . TYR A 1 263 ? 13.125 -9.336 8.258 1 96.81 263 TYR A CA 1
ATOM 2058 C C . TYR A 1 263 ? 14.219 -8.688 9.094 1 96.81 263 TYR A C 1
ATOM 2060 O O . TYR A 1 263 ? 13.938 -7.844 9.953 1 96.81 263 TYR A O 1
ATOM 2068 N N . LYS A 1 264 ? 15.453 -9.18 8.891 1 92.69 264 LYS A N 1
ATOM 2069 C CA . LYS A 1 264 ? 16.562 -8.492 9.539 1 92.69 264 LYS A CA 1
ATOM 2070 C C . LYS A 1 264 ? 16.719 -7.074 8.992 1 92.69 264 LYS A C 1
ATOM 2072 O O . LYS A 1 264 ? 17.125 -6.891 7.84 1 92.69 264 LYS A O 1
ATOM 2077 N N . GLY A 1 265 ? 16.328 -6.098 9.812 1 91.12 265 GLY A N 1
ATOM 2078 C CA . GLY A 1 265 ? 16.594 -4.719 9.445 1 91.12 265 GLY A CA 1
ATOM 2079 C C . GLY A 1 265 ? 15.391 -4.008 8.867 1 91.12 265 GLY A C 1
ATOM 2080 O O . GLY A 1 265 ? 15.344 -2.775 8.828 1 91.12 265 GLY A O 1
ATOM 2081 N N . PHE A 1 266 ? 14.422 -4.734 8.344 1 95.12 266 PHE A N 1
ATOM 2082 C CA . PHE A 1 266 ? 13.273 -4.059 7.754 1 95.12 266 PHE A CA 1
ATOM 2083 C C . PHE A 1 266 ? 12.016 -4.914 7.867 1 95.12 266 PHE A C 1
ATOM 2085 O O . PHE A 1 266 ? 12.086 -6.07 8.289 1 95.12 266 PHE A O 1
ATOM 2092 N N . LYS A 1 267 ? 10.883 -4.324 7.582 1 96.38 267 LYS A N 1
ATOM 2093 C CA . LYS A 1 267 ? 9.594 -5.02 7.551 1 96.38 267 LYS A CA 1
ATOM 2094 C C . LYS A 1 267 ? 9.023 -5.059 6.133 1 96.38 267 LYS A C 1
ATOM 2096 O O . LYS A 1 267 ? 9.352 -4.207 5.305 1 96.38 267 LYS A O 1
ATOM 2101 N N . CYS A 1 268 ? 8.273 -6.09 5.875 1 97.81 268 CYS A N 1
ATOM 2102 C CA . CYS A 1 268 ? 7.551 -6.254 4.621 1 97.81 268 CYS A CA 1
ATOM 2103 C C . CYS A 1 268 ? 6.051 -6.348 4.863 1 97.81 268 CYS A C 1
ATOM 2105 O O . CYS A 1 268 ? 5.598 -7.152 5.676 1 97.81 268 CYS A O 1
ATOM 2107 N N . TYR A 1 269 ? 5.348 -5.523 4.188 1 97.06 269 TYR A N 1
ATOM 2108 C CA . TYR A 1 269 ? 3.893 -5.527 4.309 1 97.06 269 TYR A CA 1
ATOM 2109 C C . TYR A 1 269 ? 3.248 -6.211 3.107 1 97.06 269 TYR A C 1
ATOM 2111 O O . TYR A 1 269 ? 3.568 -5.895 1.959 1 97.06 269 TYR A O 1
ATOM 2119 N N . TYR A 1 270 ? 2.375 -7.098 3.414 1 97.62 270 TYR A N 1
ATOM 2120 C CA . TYR A 1 270 ? 1.621 -7.816 2.393 1 97.62 270 TYR A CA 1
ATOM 2121 C C . TYR A 1 270 ? 0.132 -7.508 2.492 1 97.62 270 TYR A C 1
ATOM 2123 O O . TYR A 1 270 ? -0.442 -7.535 3.582 1 97.62 270 TYR A O 1
ATOM 2131 N N . GLU A 1 271 ? -0.521 -7.152 1.409 1 97.19 271 GLU A N 1
ATOM 2132 C CA . GLU A 1 271 ? -1.97 -6.977 1.355 1 97.19 271 GLU A CA 1
ATOM 2133 C C . GLU A 1 271 ? -2.57 -7.707 0.16 1 97.19 271 GLU A C 1
ATOM 2135 O O . GLU A 1 271 ? -1.979 -7.734 -0.921 1 97.19 271 GLU A O 1
ATOM 2140 N N . MET A 1 272 ? -3.656 -8.281 0.385 1 96.31 272 MET A N 1
ATOM 2141 C CA . MET A 1 272 ? -4.367 -9.031 -0.646 1 96.31 272 MET A CA 1
ATOM 2142 C C . MET A 1 272 ? -5.863 -8.75 -0.586 1 96.31 272 MET A C 1
ATOM 2144 O O . MET A 1 272 ? -6.43 -8.594 0.498 1 96.31 272 MET A O 1
ATOM 2148 N N . GLY A 1 273 ? -6.527 -8.695 -1.766 1 95.94 273 GLY A N 1
ATOM 2149 C CA . GLY A 1 273 ? -7.969 -8.516 -1.838 1 95.94 273 GLY A CA 1
ATOM 2150 C C . GLY A 1 273 ? -8.539 -8.812 -3.209 1 95.94 273 GLY A C 1
ATOM 2151 O O . GLY A 1 273 ? -7.832 -8.734 -4.215 1 95.94 273 GLY A O 1
ATOM 2152 N N . ILE A 1 274 ? -9.734 -9.219 -3.203 1 95.69 274 ILE A N 1
ATOM 2153 C CA . ILE A 1 274 ? -10.477 -9.43 -4.438 1 95.69 274 ILE A CA 1
ATOM 2154 C C . ILE A 1 274 ? -11.766 -8.602 -4.41 1 95.69 274 ILE A C 1
ATOM 2156 O O . ILE A 1 274 ? -12.531 -8.672 -3.451 1 95.69 274 ILE A O 1
ATOM 2160 N N . ASP A 1 275 ? -11.938 -7.75 -5.344 1 95.06 275 ASP A N 1
ATOM 2161 C CA . ASP A 1 275 ? -13.18 -7.004 -5.539 1 95.06 275 ASP A CA 1
ATOM 2162 C C . ASP A 1 275 ? -13.695 -7.164 -6.965 1 95.06 275 ASP A C 1
ATOM 2164 O O . ASP A 1 275 ? -13.297 -8.086 -7.68 1 95.06 275 ASP A O 1
ATOM 2168 N N . GLU A 1 276 ? -14.641 -6.355 -7.355 1 94.12 276 GLU A N 1
ATOM 2169 C CA . GLU A 1 276 ? -15.266 -6.523 -8.664 1 94.12 276 GLU A CA 1
ATOM 2170 C C . GLU A 1 276 ? -14.711 -5.523 -9.672 1 94.12 276 GLU A C 1
ATOM 2172 O O . GLU A 1 276 ? -15.234 -5.402 -10.781 1 94.12 276 GLU A O 1
ATOM 2177 N N . VAL A 1 277 ? -13.703 -4.773 -9.258 1 95.81 277 VAL A N 1
ATOM 2178 C CA . VAL A 1 277 ? -13.102 -3.801 -10.164 1 95.81 277 VAL A CA 1
ATOM 2179 C C . VAL A 1 277 ? -12.078 -4.492 -11.062 1 95.81 277 VAL A C 1
ATOM 2181 O O . VAL A 1 277 ? -11.148 -5.141 -10.578 1 95.81 277 VAL A O 1
ATOM 2184 N N . ALA A 1 278 ? -12.203 -4.398 -12.383 1 94.44 278 ALA A N 1
ATOM 2185 C CA . ALA A 1 278 ? -11.43 -5.145 -13.375 1 94.44 278 ALA A CA 1
ATOM 2186 C C . ALA A 1 278 ? -10.023 -4.578 -13.508 1 94.44 278 ALA A C 1
ATOM 2188 O O . ALA A 1 278 ? -9.578 -4.254 -14.617 1 94.44 278 ALA A O 1
ATOM 2189 N N . VAL A 1 279 ? -9.352 -4.5 -12.398 1 94.69 279 VAL A N 1
ATOM 2190 C CA . VAL A 1 279 ? -7.957 -4.086 -12.328 1 94.69 279 VAL A CA 1
ATOM 2191 C C . VAL A 1 279 ? -7.137 -5.145 -11.594 1 94.69 279 VAL A C 1
ATOM 2193 O O . VAL A 1 279 ? -7.566 -5.664 -10.562 1 94.69 279 VAL A O 1
ATOM 2196 N N . PHE A 1 280 ? -6.098 -5.535 -12.219 1 95.31 280 PHE A N 1
ATOM 2197 C CA . PHE A 1 280 ? -5.152 -6.449 -11.594 1 95.31 280 PHE A CA 1
ATOM 2198 C C . PHE A 1 280 ? -3.977 -5.688 -10.992 1 95.31 280 PHE A C 1
ATOM 2200 O O . PHE A 1 280 ? -2.947 -5.512 -11.648 1 95.31 280 PHE A O 1
ATOM 2207 N N . ASP A 1 281 ? -4.125 -5.301 -9.766 1 95.88 281 ASP A N 1
ATOM 2208 C CA . ASP A 1 281 ? -3.115 -4.492 -9.086 1 95.88 281 ASP A CA 1
ATOM 2209 C C . ASP A 1 281 ? -2.236 -5.352 -8.18 1 95.88 281 ASP A C 1
ATOM 2211 O O . ASP A 1 281 ? -2.457 -5.414 -6.969 1 95.88 281 ASP A O 1
ATOM 2215 N N . ALA A 1 282 ? -1.231 -5.977 -8.773 1 97.38 282 ALA A N 1
ATOM 2216 C CA . ALA A 1 282 ? -0.237 -6.766 -8.047 1 97.38 282 ALA A CA 1
ATOM 2217 C C . ALA A 1 282 ? 1.165 -6.199 -8.25 1 97.38 282 ALA A C 1
ATOM 2219 O O . ALA A 1 282 ? 1.533 -5.816 -9.367 1 97.38 282 ALA A O 1
ATOM 2220 N N . HIS A 1 283 ? 1.923 -6.043 -7.121 1 98.25 283 HIS A N 1
ATOM 2221 C CA . HIS A 1 283 ? 3.27 -5.512 -7.285 1 98.25 283 HIS A CA 1
ATOM 2222 C C . HIS A 1 283 ? 4.148 -5.855 -6.09 1 98.25 283 HIS A C 1
ATOM 2224 O O . HIS A 1 283 ? 3.648 -6.309 -5.055 1 98.25 283 HIS A O 1
ATOM 2230 N N . ILE A 1 284 ? 5.363 -5.773 -6.246 1 98.62 284 ILE A N 1
ATOM 2231 C CA . ILE A 1 284 ? 6.375 -5.707 -5.199 1 98.62 284 ILE A CA 1
ATOM 2232 C C . ILE A 1 284 ? 7.148 -4.395 -5.309 1 98.62 284 ILE A C 1
ATOM 2234 O O . ILE A 1 284 ? 7.613 -4.031 -6.387 1 98.62 284 ILE A O 1
ATOM 2238 N N . GLU A 1 285 ? 7.18 -3.66 -4.27 1 98.75 285 GLU A N 1
ATOM 2239 C CA . GLU A 1 285 ? 7.93 -2.408 -4.23 1 98.75 285 GLU A CA 1
ATOM 2240 C C . GLU A 1 285 ? 8.961 -2.416 -3.102 1 98.75 285 GLU A C 1
ATOM 2242 O O . GLU A 1 285 ? 8.617 -2.678 -1.946 1 98.75 285 GLU A O 1
ATOM 2247 N N . VAL A 1 286 ? 10.18 -2.191 -3.447 1 98.69 286 VAL A N 1
ATOM 2248 C CA . VAL A 1 286 ? 11.281 -2.184 -2.494 1 98.69 286 VAL A CA 1
ATOM 2249 C C . VAL A 1 286 ? 11.797 -0.756 -2.309 1 98.69 286 VAL A C 1
ATOM 2251 O O . VAL A 1 286 ? 12.117 -0.073 -3.283 1 98.69 286 VAL A O 1
ATOM 2254 N N . TYR A 1 287 ? 11.828 -0.343 -1.051 1 98.06 287 TYR A N 1
ATOM 2255 C CA . TYR A 1 287 ? 12.305 0.992 -0.704 1 98.06 287 TYR A CA 1
ATOM 2256 C C . TYR A 1 287 ? 13.703 0.932 -0.094 1 98.06 287 TYR A C 1
ATOM 2258 O O . TYR A 1 287 ? 13.922 0.227 0.894 1 98.06 287 TYR A O 1
ATOM 2266 N N . THR A 1 288 ? 14.562 1.604 -0.694 1 95.69 288 THR A N 1
ATOM 2267 C CA . THR A 1 288 ? 15.867 1.902 -0.116 1 95.69 288 THR A CA 1
ATOM 2268 C C . THR A 1 288 ? 15.977 3.383 0.24 1 95.69 288 THR A C 1
ATOM 2270 O O . THR A 1 288 ? 15 4.121 0.144 1 95.69 288 THR A O 1
ATOM 2273 N N . ASN A 1 289 ? 17.125 3.803 0.662 1 92.12 289 ASN A N 1
ATOM 2274 C CA . ASN A 1 289 ? 17.234 5.199 1.062 1 92.12 289 ASN A CA 1
ATOM 2275 C C . ASN A 1 289 ? 17.172 6.137 -0.143 1 92.12 289 ASN A C 1
ATOM 2277 O O . ASN A 1 289 ? 16.484 7.16 -0.102 1 92.12 289 ASN A O 1
ATOM 2281 N N . ASP A 1 290 ? 17.734 5.738 -1.238 1 93.56 290 ASP A N 1
ATOM 2282 C CA . ASP A 1 290 ? 17.859 6.676 -2.354 1 93.56 290 ASP A CA 1
ATOM 2283 C C . ASP A 1 290 ? 17.109 6.152 -3.584 1 93.56 290 ASP A C 1
ATOM 2285 O O . ASP A 1 290 ? 17.281 6.688 -4.684 1 93.56 290 ASP A O 1
ATOM 2289 N N . SER A 1 291 ? 16.375 5.027 -3.434 1 96.94 291 SER A N 1
ATOM 2290 C CA . SER A 1 291 ? 15.648 4.512 -4.59 1 96.94 291 SER A CA 1
ATOM 2291 C C . SER A 1 291 ? 14.414 3.734 -4.156 1 96.94 291 SER A C 1
ATOM 2293 O O . SER A 1 291 ? 14.352 3.221 -3.039 1 96.94 291 SER A O 1
ATOM 2295 N N . ARG A 1 292 ? 13.398 3.758 -4.992 1 98.56 292 ARG A N 1
ATOM 2296 C CA . ARG A 1 292 ? 12.195 2.932 -4.953 1 98.56 292 ARG A CA 1
ATOM 2297 C C . ARG A 1 292 ? 12.062 2.098 -6.223 1 98.56 292 ARG A C 1
ATOM 2299 O O . ARG A 1 292 ? 12.062 2.639 -7.328 1 98.56 292 ARG A O 1
ATOM 2306 N N . VAL A 1 293 ? 12.078 0.786 -6.066 1 98.75 293 VAL A N 1
ATOM 2307 C CA . VAL A 1 293 ? 12.016 -0.115 -7.215 1 98.75 293 VAL A CA 1
ATOM 2308 C C . VAL A 1 293 ? 10.742 -0.947 -7.148 1 98.75 293 VAL A C 1
ATOM 2310 O O . VAL A 1 293 ? 10.5 -1.653 -6.168 1 98.75 293 VAL A O 1
ATOM 2313 N N . LYS A 1 294 ? 9.93 -0.83 -8.195 1 98.69 294 LYS A N 1
ATOM 2314 C CA . LYS A 1 294 ? 8.625 -1.474 -8.18 1 98.69 294 LYS A CA 1
ATOM 2315 C C . LYS A 1 294 ? 8.422 -2.34 -9.422 1 98.69 294 LYS A C 1
ATOM 2317 O O . LYS A 1 294 ? 8.602 -1.87 -10.547 1 98.69 294 LYS A O 1
ATOM 2322 N N . ILE A 1 295 ? 8.148 -3.6 -9.227 1 98.44 295 ILE A N 1
ATOM 2323 C CA . ILE A 1 295 ? 7.656 -4.441 -10.305 1 98.44 295 ILE A CA 1
ATOM 2324 C C . ILE A 1 295 ? 6.129 -4.477 -10.281 1 98.44 295 ILE A C 1
ATOM 2326 O O . ILE A 1 295 ? 5.527 -4.645 -9.219 1 98.44 295 ILE A O 1
ATOM 2330 N N . GLN A 1 296 ? 5.508 -4.258 -11.398 1 97.69 296 GLN A N 1
ATOM 2331 C CA . GLN A 1 296 ? 4.055 -4.23 -11.539 1 97.69 296 GLN A CA 1
ATOM 2332 C C . GLN A 1 296 ? 3.568 -5.359 -12.438 1 97.69 296 GLN A C 1
ATOM 2334 O O . GLN A 1 296 ? 3.934 -5.422 -13.617 1 97.69 296 GLN A O 1
ATOM 2339 N N . TYR A 1 297 ? 2.729 -6.176 -11.844 1 95.69 297 TYR A N 1
ATOM 2340 C CA . TYR A 1 297 ? 2.178 -7.305 -12.586 1 95.69 297 TYR A CA 1
ATOM 2341 C C . TYR A 1 297 ? 0.784 -6.984 -13.109 1 95.69 297 TYR A C 1
ATOM 2343 O O . TYR A 1 297 ? 0.02 -6.266 -12.461 1 95.69 297 TYR A O 1
ATOM 2351 N N . ASP A 1 298 ? 0.498 -7.48 -14.234 1 93.75 298 ASP A N 1
ATOM 2352 C CA . ASP A 1 298 ? -0.86 -7.516 -14.766 1 93.75 298 ASP A CA 1
ATOM 2353 C C . ASP A 1 298 ? -1.4 -8.945 -14.797 1 93.75 298 ASP A C 1
ATOM 2355 O O . ASP A 1 298 ? -0.727 -9.875 -14.359 1 93.75 298 ASP A O 1
ATOM 2359 N N . THR A 1 299 ? -2.662 -9.094 -15.195 1 93.56 299 THR A N 1
ATOM 2360 C CA . THR A 1 299 ? -3.24 -10.43 -15.227 1 93.56 299 THR A CA 1
ATOM 2361 C C . THR A 1 299 ? -2.432 -11.344 -16.141 1 93.56 299 THR A C 1
ATOM 2363 O O . THR A 1 299 ? -2.072 -10.961 -17.25 1 93.56 299 THR A O 1
ATOM 2366 N N . PRO A 1 300 ? -2.104 -12.539 -15.641 1 91.06 300 PRO A N 1
ATOM 2367 C CA . PRO A 1 300 ? -1.351 -13.484 -16.469 1 91.06 300 PRO A CA 1
ATOM 2368 C C . PRO A 1 300 ? -2.232 -14.211 -17.484 1 91.06 300 PRO A C 1
ATOM 2370 O O . PRO A 1 300 ? -1.727 -14.984 -18.297 1 91.06 300 PRO A O 1
ATOM 2373 N N . TYR A 1 301 ? -3.516 -13.945 -17.406 1 91.38 301 TYR A N 1
ATOM 2374 C CA . TYR A 1 301 ? -4.457 -14.727 -18.188 1 91.38 301 TYR A CA 1
ATOM 2375 C C . TYR A 1 301 ? -4.652 -14.117 -19.578 1 91.38 301 TYR A C 1
ATOM 2377 O O . TYR A 1 301 ? -5.219 -14.742 -20.469 1 91.38 301 TYR A O 1
ATOM 2385 N N . VAL A 1 302 ? -4.227 -12.898 -19.688 1 90.81 302 VAL A N 1
ATOM 2386 C CA . VAL A 1 302 ? -4.234 -12.227 -20.984 1 90.81 302 VAL A CA 1
ATOM 2387 C C . VAL A 1 302 ? -2.811 -12.133 -21.531 1 90.81 302 VAL A C 1
ATOM 2389 O O . VAL A 1 302 ? -1.928 -11.57 -20.875 1 90.81 302 VAL A O 1
ATOM 2392 N N . LYS A 1 303 ? -2.615 -12.719 -22.641 1 88.69 303 LYS A N 1
ATOM 2393 C CA . LYS A 1 303 ? -1.278 -12.805 -23.219 1 88.69 303 LYS A CA 1
ATOM 2394 C C . LYS A 1 303 ? -0.789 -11.438 -23.688 1 88.69 303 LYS A C 1
ATOM 2396 O O . LYS A 1 303 ? -1.565 -10.641 -24.219 1 88.69 303 LYS A O 1
ATOM 2401 N N . GLY A 1 304 ? 0.45 -11.203 -23.5 1 87.19 304 GLY A N 1
ATOM 2402 C CA . GLY A 1 304 ? 1.108 -10.055 -24.109 1 87.19 304 GLY A CA 1
ATOM 2403 C C . GLY A 1 304 ? 1.079 -8.82 -23.219 1 87.19 304 GLY A C 1
ATOM 2404 O O . GLY A 1 304 ? 1.584 -7.766 -23.609 1 87.19 304 GLY A O 1
ATOM 2405 N N . LEU A 1 305 ? 0.446 -8.922 -22.047 1 90.44 305 LEU A N 1
ATOM 2406 C CA . LEU A 1 305 ? 0.494 -7.809 -21.109 1 90.44 305 LEU A CA 1
ATOM 2407 C C . LEU A 1 305 ? 1.845 -7.746 -20.406 1 90.44 305 LEU A C 1
ATOM 2409 O O . LEU A 1 305 ? 2.277 -8.727 -19.797 1 90.44 305 LEU A O 1
ATOM 2413 N N . PRO A 1 306 ? 2.455 -6.664 -20.5 1 92 306 PRO A N 1
ATOM 2414 C CA . PRO A 1 306 ? 3.834 -6.602 -20 1 92 306 PRO A CA 1
ATOM 2415 C C . PRO A 1 306 ? 3.914 -6.496 -18.484 1 92 306 PRO A C 1
ATOM 2417 O O . PRO A 1 306 ? 3.002 -5.957 -17.844 1 92 306 PRO A O 1
ATOM 2420 N N . ILE A 1 307 ? 4.898 -7.039 -17.906 1 96.12 307 ILE A N 1
ATOM 2421 C CA . ILE A 1 307 ? 5.328 -6.75 -16.547 1 96.12 307 ILE A CA 1
ATOM 2422 C C . ILE A 1 307 ? 6.375 -5.641 -16.547 1 96.12 307 ILE A C 1
ATOM 2424 O O . ILE A 1 307 ? 7.418 -5.77 -17.203 1 96.12 307 ILE A O 1
ATOM 2428 N N . LYS A 1 308 ? 6.098 -4.578 -15.82 1 97.19 308 LYS A N 1
ATOM 2429 C CA . LYS A 1 308 ? 6.965 -3.406 -15.883 1 97.19 308 LYS A CA 1
ATOM 2430 C C . LYS A 1 308 ? 7.75 -3.23 -14.586 1 97.19 308 LYS A C 1
ATOM 2432 O O . LYS A 1 308 ? 7.344 -3.742 -13.539 1 97.19 308 LYS A O 1
ATOM 2437 N N . LEU A 1 309 ? 8.844 -2.633 -14.742 1 98.38 309 LEU A N 1
ATOM 2438 C CA . LEU A 1 309 ? 9.664 -2.193 -13.617 1 98.38 309 LEU A CA 1
ATOM 2439 C C . LEU A 1 309 ? 9.773 -0.671 -13.586 1 98.38 309 LEU A C 1
ATOM 2441 O O . LEU A 1 309 ? 10.109 -0.045 -14.594 1 98.38 309 LEU A O 1
ATOM 2445 N N . THR A 1 310 ? 9.406 -0.057 -12.5 1 98.62 310 THR A N 1
ATOM 2446 C CA . THR A 1 310 ? 9.594 1.375 -12.289 1 98.62 310 THR A CA 1
ATOM 2447 C C . THR A 1 310 ? 10.688 1.636 -11.258 1 98.62 310 THR A C 1
ATOM 2449 O O . THR A 1 310 ? 10.656 1.079 -10.164 1 98.62 310 THR A O 1
ATOM 2452 N N . ILE A 1 311 ? 11.633 2.418 -11.633 1 98.06 311 ILE A N 1
ATOM 2453 C CA . ILE A 1 311 ? 12.727 2.814 -10.75 1 98.06 311 ILE A CA 1
ATOM 2454 C C . ILE A 1 311 ? 12.68 4.32 -10.516 1 98.06 311 ILE A C 1
ATOM 2456 O O . ILE A 1 311 ? 12.766 5.105 -11.461 1 98.06 311 ILE A O 1
ATOM 2460 N N . GLN A 1 312 ? 12.43 4.719 -9.312 1 98.19 312 GLN A N 1
ATOM 2461 C CA . GLN A 1 312 ? 12.539 6.109 -8.898 1 98.19 312 GLN A CA 1
ATOM 2462 C C . GLN A 1 312 ? 13.805 6.34 -8.078 1 98.19 312 GLN A C 1
ATOM 2464 O O . GLN A 1 312 ? 14.086 5.598 -7.129 1 98.19 312 GLN A O 1
ATOM 2469 N N . LYS A 1 313 ? 14.602 7.355 -8.422 1 96 313 LYS A N 1
ATOM 2470 C CA . LYS A 1 313 ? 15.883 7.582 -7.758 1 96 313 LYS A CA 1
ATOM 2471 C C . LYS A 1 313 ? 16.172 9.078 -7.605 1 96 313 LYS A C 1
ATOM 2473 O O . LYS A 1 313 ? 15.703 9.883 -8.414 1 96 313 LYS A O 1
ATOM 2478 N N . GLN A 1 314 ? 16.828 9.328 -6.527 1 93.62 314 GLN A N 1
ATOM 2479 C CA . GLN A 1 314 ? 17.531 10.602 -6.426 1 93.62 314 GLN A CA 1
ATOM 2480 C C . GLN A 1 314 ? 18.938 10.5 -7.004 1 93.62 314 GLN A C 1
ATOM 2482 O O . GLN A 1 314 ? 19.781 9.773 -6.473 1 93.62 314 GLN A O 1
ATOM 2487 N N . LEU A 1 315 ? 19.156 11.273 -8.055 1 92.88 315 LEU A N 1
ATOM 2488 C CA . LEU A 1 315 ? 20.453 11.234 -8.703 1 92.88 315 LEU A CA 1
ATOM 2489 C C . LEU A 1 315 ? 21.484 12.031 -7.906 1 92.88 315 LEU A C 1
ATOM 2491 O O . LEU A 1 315 ? 21.125 12.883 -7.09 1 92.88 315 LEU A O 1
ATOM 2495 N N . PRO A 1 316 ? 22.734 11.773 -8.164 1 91.19 316 PRO A N 1
ATOM 2496 C CA . PRO A 1 316 ? 23.781 12.445 -7.406 1 91.19 316 PRO A CA 1
ATOM 2497 C C . PRO A 1 316 ? 23.734 13.969 -7.543 1 91.19 316 PRO A C 1
ATOM 2499 O O . PRO A 1 316 ? 24.109 14.688 -6.617 1 91.19 316 PRO A O 1
ATOM 2502 N N . ASN A 1 317 ? 23.328 14.43 -8.641 1 92.25 317 ASN A N 1
ATOM 2503 C CA . ASN A 1 317 ? 23.281 15.875 -8.852 1 92.25 317 ASN A CA 1
ATOM 2504 C C . ASN A 1 317 ? 22.016 16.484 -8.242 1 92.25 317 ASN A C 1
ATOM 2506 O O . ASN A 1 317 ? 21.766 17.688 -8.383 1 92.25 317 ASN A O 1
ATOM 2510 N N . GLY A 1 318 ? 21.156 15.609 -7.68 1 88 318 GLY A N 1
ATOM 2511 C CA . GLY A 1 318 ? 19.969 16.109 -6.988 1 88 318 GLY A CA 1
ATOM 2512 C C . GLY A 1 318 ? 18.688 15.938 -7.793 1 88 318 GLY A C 1
ATOM 2513 O O . GLY A 1 318 ? 17.594 16.109 -7.266 1 88 318 GLY A O 1
ATOM 2514 N N . ASP A 1 319 ? 18.812 15.5 -9.031 1 92.94 319 ASP A N 1
ATOM 2515 C CA . ASP A 1 319 ? 17.641 15.336 -9.883 1 92.94 319 ASP A CA 1
ATOM 2516 C C . ASP A 1 319 ? 16.828 14.109 -9.477 1 92.94 319 ASP A C 1
ATOM 2518 O O . ASP A 1 319 ? 17.391 13.078 -9.117 1 92.94 319 ASP A O 1
ATOM 2522 N N . PHE A 1 320 ? 15.547 14.242 -9.461 1 94.94 320 PHE A N 1
ATOM 2523 C CA . PHE A 1 320 ? 14.672 13.078 -9.438 1 94.94 320 PHE A CA 1
ATOM 2524 C C . PHE A 1 320 ? 14.625 12.406 -10.805 1 94.94 320 PHE A C 1
ATOM 2526 O O . PHE A 1 320 ? 14.523 13.078 -11.828 1 94.94 320 PHE A O 1
ATOM 2533 N N . SER A 1 321 ? 14.844 11.133 -10.766 1 96.81 321 SER A N 1
ATOM 2534 C CA . SER A 1 321 ? 14.742 10.344 -11.992 1 96.81 321 SER A CA 1
ATOM 2535 C C . SER A 1 321 ? 13.727 9.219 -11.844 1 96.81 321 SER A C 1
ATOM 2537 O O . SER A 1 321 ? 13.664 8.562 -10.805 1 96.81 321 SER A O 1
ATOM 2539 N N . GLU A 1 322 ? 12.859 9.109 -12.805 1 97.5 322 GLU A N 1
ATOM 2540 C CA . GLU A 1 322 ? 11.953 7.965 -12.906 1 97.5 322 GLU A CA 1
ATOM 2541 C C . GLU A 1 322 ? 12.133 7.227 -14.227 1 97.5 322 GLU A C 1
ATOM 2543 O O . GLU A 1 322 ? 12.094 7.836 -15.297 1 97.5 322 GLU A O 1
ATOM 2548 N N . GLN A 1 323 ? 12.383 5.977 -14.141 1 97.38 323 GLN A N 1
ATOM 2549 C CA . GLN A 1 323 ? 12.508 5.098 -15.297 1 97.38 323 GLN A CA 1
ATOM 2550 C C . GLN A 1 323 ? 11.453 3.994 -15.266 1 97.38 323 GLN A C 1
ATOM 2552 O O . GLN A 1 323 ? 11.273 3.336 -14.242 1 97.38 323 GLN A O 1
ATOM 2557 N N . VAL A 1 324 ? 10.711 3.898 -16.328 1 97.75 324 VAL A N 1
ATOM 2558 C CA . VAL A 1 324 ? 9.805 2.771 -16.5 1 97.75 324 VAL A CA 1
ATOM 2559 C C . VAL A 1 324 ? 10.359 1.821 -17.562 1 97.75 324 VAL A C 1
ATOM 2561 O O . VAL A 1 324 ? 10.547 2.209 -18.719 1 97.75 324 VAL A O 1
ATOM 2564 N N . ILE A 1 325 ? 10.578 0.565 -17.156 1 97.31 325 ILE A N 1
ATOM 2565 C CA . ILE A 1 325 ? 11.25 -0.417 -18 1 97.31 325 ILE A CA 1
ATOM 2566 C C . ILE A 1 325 ? 10.289 -1.556 -18.328 1 97.31 325 ILE A C 1
ATOM 2568 O O . ILE A 1 325 ? 9.617 -2.092 -17.438 1 97.31 325 ILE A O 1
ATOM 2572 N N . ARG A 1 326 ? 10.125 -1.846 -19.516 1 96.44 326 ARG A N 1
ATOM 2573 C CA . ARG A 1 326 ? 9.461 -3.053 -20 1 96.44 326 ARG A CA 1
ATOM 2574 C C . ARG A 1 326 ? 10.453 -3.994 -20.672 1 96.44 326 ARG A C 1
ATOM 2576 O O . ARG A 1 326 ? 10.844 -3.783 -21.828 1 96.44 326 ARG A O 1
ATOM 2583 N N . PRO A 1 327 ? 10.82 -4.996 -20.016 1 95.44 327 PRO A N 1
ATOM 2584 C CA . PRO A 1 327 ? 11.898 -5.832 -20.562 1 95.44 327 PRO A CA 1
ATOM 2585 C C . PRO A 1 327 ? 11.445 -6.684 -21.734 1 95.44 327 PRO A C 1
ATOM 2587 O O . PRO A 1 327 ? 12.25 -6.996 -22.625 1 95.44 327 PRO A O 1
ATOM 2590 N N . THR A 1 328 ? 10.203 -7.094 -21.734 1 94.62 328 THR A N 1
ATOM 2591 C CA . THR A 1 328 ? 9.727 -7.977 -22.781 1 94.62 328 THR A CA 1
ATOM 2592 C C . THR A 1 328 ? 8.195 -8 -22.812 1 94.62 328 THR A C 1
ATOM 2594 O O . THR A 1 328 ? 7.543 -7.633 -21.844 1 94.62 328 THR A O 1
ATOM 2597 N N . TYR A 1 329 ? 7.668 -8.391 -23.906 1 93.75 329 TYR A N 1
ATOM 2598 C CA . TYR A 1 329 ? 6.238 -8.656 -24.047 1 93.75 329 TYR A CA 1
ATOM 2599 C C . TYR A 1 329 ? 5.941 -10.141 -23.922 1 93.75 329 TYR A C 1
ATOM 2601 O O . TYR A 1 329 ? 4.777 -10.555 -23.922 1 93.75 329 TYR A O 1
ATOM 2609 N N . VAL A 1 330 ? 6.961 -10.938 -23.766 1 92.44 330 VAL A N 1
ATOM 2610 C CA . VAL A 1 330 ? 6.734 -12.367 -23.594 1 92.44 330 VAL A CA 1
ATOM 2611 C C . VAL A 1 330 ? 6.156 -12.641 -22.219 1 92.44 330 VAL A C 1
ATOM 2613 O O . VAL A 1 330 ? 6.75 -12.266 -21.203 1 92.44 330 VAL A O 1
ATOM 2616 N N . ASP A 1 331 ? 5.02 -13.273 -22.219 1 90.75 331 ASP A N 1
ATOM 2617 C CA . ASP A 1 331 ? 4.379 -13.5 -20.922 1 90.75 331 ASP A CA 1
ATOM 2618 C C . ASP A 1 331 ? 5.164 -14.508 -20.094 1 90.75 331 ASP A C 1
ATOM 2620 O O . ASP A 1 331 ? 5.898 -15.336 -20.625 1 90.75 331 ASP A O 1
ATOM 2624 N N . PRO A 1 332 ? 4.961 -14.453 -18.812 1 90.12 332 PRO A N 1
ATOM 2625 C CA . PRO A 1 332 ? 5.82 -15.227 -17.922 1 90.12 332 PRO A CA 1
ATOM 2626 C C . PRO A 1 332 ? 5.59 -16.734 -18.031 1 90.12 332 PRO A C 1
ATOM 2628 O O . PRO A 1 332 ? 6.484 -17.531 -17.734 1 90.12 332 PRO A O 1
ATOM 2631 N N . TYR A 1 333 ? 4.406 -17.188 -18.438 1 94.38 333 TYR A N 1
ATOM 2632 C CA . TYR A 1 333 ? 4.199 -18.609 -18.688 1 94.38 333 TYR A CA 1
ATOM 2633 C C . TYR A 1 333 ? 5.102 -19.109 -19.812 1 94.38 333 TYR A C 1
ATOM 2635 O O . TYR A 1 333 ? 5.719 -20.172 -19.703 1 94.38 333 TYR A O 1
ATOM 2643 N N . THR A 1 334 ? 5.117 -18.281 -20.844 1 94.69 334 THR A N 1
ATOM 2644 C CA . THR A 1 334 ? 5.91 -18.609 -22.016 1 94.69 334 THR A CA 1
ATOM 2645 C C . THR A 1 334 ? 7.402 -18.594 -21.688 1 94.69 334 THR A C 1
ATOM 2647 O O . THR A 1 334 ? 8.156 -19.453 -22.172 1 94.69 334 THR A O 1
ATOM 2650 N N . LEU A 1 335 ? 7.832 -17.719 -20.859 1 94.56 335 LEU A N 1
ATOM 2651 C CA . LEU A 1 335 ? 9.234 -17.578 -20.5 1 94.56 335 LEU A CA 1
ATOM 2652 C C . LEU A 1 335 ? 9.75 -18.812 -19.781 1 94.56 335 LEU A C 1
ATOM 2654 O O . LEU A 1 335 ? 10.945 -19.109 -19.812 1 94.56 335 LEU A O 1
ATOM 2658 N N . GLU A 1 336 ? 8.883 -19.578 -19.203 1 96.81 336 GLU A N 1
ATOM 2659 C CA . GLU A 1 336 ? 9.281 -20.734 -18.422 1 96.81 336 GLU A CA 1
ATOM 2660 C C . GLU A 1 336 ? 9.672 -21.906 -19.328 1 96.81 336 GLU A C 1
ATOM 2662 O O . GLU A 1 336 ? 10.477 -22.75 -18.953 1 96.81 336 GLU A O 1
ATOM 2667 N N . LEU A 1 337 ? 9.148 -21.938 -20.547 1 97.62 337 LEU A N 1
ATOM 2668 C CA . LEU A 1 337 ? 9.289 -23.094 -21.422 1 97.62 337 LEU A CA 1
ATOM 2669 C C . LEU A 1 337 ? 10.742 -23.312 -21.828 1 97.62 337 LEU A C 1
ATOM 2671 O O . LEU A 1 337 ? 11.273 -24.406 -21.672 1 97.62 337 LEU A O 1
ATOM 2675 N N . PRO A 1 338 ? 11.461 -22.234 -22.297 1 97.38 338 PRO A N 1
ATOM 2676 C CA . PRO A 1 338 ? 12.875 -22.469 -22.609 1 97.38 338 PRO A CA 1
ATOM 2677 C C . PRO A 1 338 ? 13.711 -22.812 -21.391 1 97.38 338 PRO A C 1
ATOM 2679 O O . PRO A 1 338 ? 14.688 -23.562 -21.484 1 97.38 338 PRO A O 1
ATOM 2682 N N . LEU A 1 339 ? 13.336 -22.344 -20.25 1 97.25 339 LEU A N 1
ATOM 2683 C CA . LEU A 1 339 ? 14.07 -22.641 -19.016 1 97.25 339 LEU A CA 1
ATOM 2684 C C . LEU A 1 339 ? 13.891 -24.094 -18.609 1 97.25 339 LEU A C 1
ATOM 2686 O O . LEU A 1 339 ? 14.859 -24.766 -18.25 1 97.25 339 LEU A O 1
ATOM 2690 N N . LEU A 1 340 ? 12.672 -24.5 -18.672 1 98.31 340 LEU A N 1
ATOM 2691 C CA . LEU A 1 340 ? 12.398 -25.906 -18.422 1 98.31 340 LEU A CA 1
ATOM 2692 C C . LEU A 1 340 ? 13.141 -26.797 -19.406 1 98.31 340 LEU A C 1
ATOM 2694 O O . LEU A 1 340 ? 13.773 -27.781 -19.016 1 98.31 340 LEU A O 1
ATOM 2698 N N . TYR A 1 341 ? 13.109 -26.469 -20.656 1 98.44 341 TYR A N 1
ATOM 2699 C CA . TYR A 1 341 ? 13.805 -27.203 -21.703 1 98.44 341 TYR A CA 1
ATOM 2700 C C . TYR A 1 341 ? 15.297 -27.312 -21.406 1 98.44 341 TYR A C 1
ATOM 2702 O O . TYR A 1 341 ? 15.867 -28.406 -21.453 1 98.44 341 TYR A O 1
ATOM 2710 N N . ASP A 1 342 ? 15.891 -26.203 -21.031 1 97.94 342 ASP A N 1
ATOM 2711 C CA . ASP A 1 342 ? 17.328 -26.172 -20.75 1 97.94 342 ASP A CA 1
ATOM 2712 C C . ASP A 1 342 ? 17.672 -27.031 -19.531 1 97.94 342 ASP A C 1
ATOM 2714 O O . ASP A 1 342 ? 18.75 -27.641 -19.484 1 97.94 342 ASP A O 1
ATOM 2718 N N . SER A 1 343 ? 16.797 -27.062 -18.609 1 98.19 343 SER A N 1
ATOM 2719 C CA . SER A 1 343 ? 17.031 -27.875 -17.438 1 98.19 343 SER A CA 1
ATOM 2720 C C . SER A 1 343 ? 17 -29.359 -17.781 1 98.19 343 SER A C 1
ATOM 2722 O O . SER A 1 343 ? 17.812 -30.141 -17.266 1 98.19 343 SER A O 1
ATOM 2724 N N . ILE A 1 344 ? 16.141 -29.734 -18.672 1 98.31 344 ILE A N 1
ATOM 2725 C CA . ILE A 1 344 ? 15.953 -31.141 -19 1 98.31 344 ILE A CA 1
ATOM 2726 C C . ILE A 1 344 ? 17.031 -31.578 -20 1 98.31 344 ILE A C 1
ATOM 2728 O O . ILE A 1 344 ? 17.672 -32.625 -19.812 1 98.31 344 ILE A O 1
ATOM 2732 N N . VAL A 1 345 ? 17.266 -30.812 -21.016 1 98 345 VAL A N 1
ATOM 2733 C CA . VAL A 1 345 ? 18.078 -31.219 -22.156 1 98 345 VAL A CA 1
ATOM 2734 C C . VAL A 1 345 ? 19.547 -30.875 -21.891 1 98 345 VAL A C 1
ATOM 2736 O O . VAL A 1 345 ? 20.438 -31.656 -22.219 1 98 345 VAL A O 1
ATOM 2739 N N . ASN A 1 346 ? 19.75 -29.719 -21.266 1 97.31 346 ASN A N 1
ATOM 2740 C CA . ASN A 1 346 ? 21.125 -29.219 -21.125 1 97.31 346 ASN A CA 1
ATOM 2741 C C . ASN A 1 346 ? 21.609 -29.312 -19.688 1 97.31 346 ASN A C 1
ATOM 2743 O O . ASN A 1 346 ? 22.75 -28.984 -19.391 1 97.31 346 ASN A O 1
ATOM 2747 N N . GLY A 1 347 ? 20.734 -29.719 -18.781 1 97.19 347 GLY A N 1
ATOM 2748 C CA . GLY A 1 347 ? 21.141 -29.922 -17.391 1 97.19 347 GLY A CA 1
ATOM 2749 C C . GLY A 1 347 ? 21.344 -28.609 -16.641 1 97.19 347 GLY A C 1
ATOM 2750 O O . GLY A 1 347 ? 22.031 -28.578 -15.625 1 97.19 347 GLY A O 1
ATOM 2751 N N . LYS A 1 348 ? 20.766 -27.609 -17.141 1 97.69 348 LYS A N 1
ATOM 2752 C CA . LYS A 1 348 ? 20.906 -26.312 -16.484 1 97.69 348 LYS A CA 1
ATOM 2753 C C . LYS A 1 348 ? 20.141 -26.281 -15.156 1 97.69 348 LYS A C 1
ATOM 2755 O O . LYS A 1 348 ? 19.031 -26.797 -15.07 1 97.69 348 LYS A O 1
ATOM 2760 N N . ASP A 1 349 ? 20.734 -25.625 -14.195 1 97.31 349 ASP A N 1
ATOM 2761 C CA . ASP A 1 349 ? 20.078 -25.5 -12.898 1 97.31 349 ASP A CA 1
ATOM 2762 C C . ASP A 1 349 ? 18.859 -24.594 -12.984 1 97.31 349 ASP A C 1
ATOM 2764 O O . ASP A 1 349 ? 18.75 -23.766 -13.906 1 97.31 349 ASP A O 1
ATOM 2768 N N . TYR A 1 350 ? 17.875 -24.75 -12.086 1 97 350 TYR A N 1
ATOM 2769 C CA . TYR A 1 350 ? 16.672 -23.938 -12.016 1 97 350 TYR A CA 1
ATOM 2770 C C . TYR A 1 350 ? 16.281 -23.656 -10.57 1 97 350 TYR A C 1
ATOM 2772 O O . TYR A 1 350 ? 16.688 -24.391 -9.656 1 97 350 TYR A O 1
ATOM 2780 N N . LYS A 1 351 ? 15.5 -22.609 -10.242 1 94.31 351 LYS A N 1
ATOM 2781 C CA . LYS A 1 351 ? 15.367 -22.141 -8.867 1 94.31 351 LYS A CA 1
ATOM 2782 C C . LYS A 1 351 ? 14.109 -22.703 -8.211 1 94.31 351 LYS A C 1
ATOM 2784 O O . LYS A 1 351 ? 14.047 -22.844 -6.988 1 94.31 351 LYS A O 1
ATOM 2789 N N . THR A 1 352 ? 13.086 -23.109 -8.969 1 97.62 352 THR A N 1
ATOM 2790 C CA . THR A 1 352 ? 11.812 -23.469 -8.359 1 97.62 352 THR A CA 1
ATOM 2791 C C . THR A 1 352 ? 11.711 -24.984 -8.172 1 97.62 352 THR A C 1
ATOM 2793 O O . THR A 1 352 ? 10.812 -25.625 -8.734 1 97.62 352 THR A O 1
ATOM 2796 N N . LYS A 1 353 ? 12.539 -25.516 -7.32 1 98.06 353 LYS A N 1
ATOM 2797 C CA . LYS A 1 353 ? 12.57 -26.938 -6.957 1 98.06 353 LYS A CA 1
ATOM 2798 C C . LYS A 1 353 ? 11.57 -27.234 -5.844 1 98.06 353 LYS A C 1
ATOM 2800 O O . LYS A 1 353 ? 11.031 -26.312 -5.219 1 98.06 353 LYS A O 1
ATOM 2805 N N . PRO A 1 354 ? 11.289 -28.5 -5.633 1 98.31 354 PRO A N 1
ATOM 2806 C CA . PRO A 1 354 ? 10.289 -28.891 -4.633 1 98.31 354 PRO A CA 1
ATOM 2807 C C . PRO A 1 354 ? 10.578 -28.297 -3.254 1 98.31 354 PRO A C 1
ATOM 2809 O O . PRO A 1 354 ? 9.672 -27.781 -2.596 1 98.31 354 PRO A O 1
ATOM 2812 N N . LEU A 1 355 ? 11.789 -28.312 -2.832 1 97.44 355 LEU A N 1
ATOM 2813 C CA . LEU A 1 355 ? 12.109 -27.844 -1.492 1 97.44 355 LEU A CA 1
ATOM 2814 C C . LEU A 1 355 ? 11.992 -26.312 -1.419 1 97.44 355 LEU A C 1
ATOM 2816 O O . LEU A 1 355 ? 11.672 -25.766 -0.361 1 97.44 355 LEU A O 1
ATOM 2820 N N . ASP A 1 356 ? 12.25 -25.656 -2.531 1 98 356 ASP A N 1
ATOM 2821 C CA . ASP A 1 356 ? 11.938 -24.219 -2.582 1 98 356 ASP A CA 1
ATOM 2822 C C . ASP A 1 356 ? 10.445 -23.984 -2.412 1 98 356 ASP A C 1
ATOM 2824 O O . ASP A 1 356 ? 10.039 -23.109 -1.646 1 98 356 ASP A O 1
ATOM 2828 N N . ALA A 1 357 ? 9.641 -24.75 -3.109 1 97.88 357 ALA A N 1
ATOM 2829 C CA . ALA A 1 357 ? 8.195 -24.578 -3.08 1 97.88 357 ALA A CA 1
ATOM 2830 C C . ALA A 1 357 ? 7.633 -24.906 -1.699 1 97.88 357 ALA A C 1
ATOM 2832 O O . ALA A 1 357 ? 6.574 -24.406 -1.317 1 97.88 357 ALA A O 1
ATOM 2833 N N . LYS A 1 358 ? 8.336 -25.766 -0.952 1 98.12 358 LYS A N 1
ATOM 2834 C CA . LYS A 1 358 ? 7.938 -26.125 0.403 1 98.12 358 LYS A CA 1
ATOM 2835 C C . LYS A 1 358 ? 7.805 -24.891 1.289 1 98.12 358 LYS A C 1
ATOM 2837 O O . LYS A 1 358 ? 6.941 -24.844 2.17 1 98.12 358 LYS A O 1
ATOM 2842 N N . ASN A 1 359 ? 8.602 -23.891 1.014 1 97.94 359 ASN A N 1
ATOM 2843 C CA . ASN A 1 359 ? 8.617 -22.672 1.801 1 97.94 359 ASN A CA 1
ATOM 2844 C C . ASN A 1 359 ? 7.309 -21.906 1.67 1 97.94 359 ASN A C 1
ATOM 2846 O O . ASN A 1 359 ? 6.98 -21.062 2.52 1 97.94 359 ASN A O 1
ATOM 2850 N N . ASP A 1 360 ? 6.52 -22.156 0.605 1 96.38 360 ASP A N 1
ATOM 2851 C CA . ASP A 1 360 ? 5.207 -21.531 0.476 1 96.38 360 ASP A CA 1
ATOM 2852 C C . ASP A 1 360 ? 4.277 -21.953 1.609 1 96.38 360 ASP A C 1
ATOM 2854 O O . ASP A 1 360 ? 3.586 -21.125 2.199 1 96.38 360 ASP A O 1
ATOM 2858 N N . THR A 1 361 ? 4.305 -23.203 1.881 1 97.31 361 THR A N 1
ATOM 2859 C CA . THR A 1 361 ? 3.438 -23.734 2.922 1 97.31 361 THR A CA 1
ATOM 2860 C C . THR A 1 361 ? 3.92 -23.312 4.305 1 97.31 361 THR A C 1
ATOM 2862 O O . THR A 1 361 ? 3.109 -23 5.18 1 97.31 361 THR A O 1
ATOM 2865 N N . ILE A 1 362 ? 5.238 -23.297 4.508 1 97.88 362 ILE A N 1
ATOM 2866 C CA . ILE A 1 362 ? 5.805 -22.828 5.762 1 97.88 362 ILE A CA 1
ATOM 2867 C C . ILE A 1 362 ? 5.387 -21.375 6 1 97.88 362 ILE A C 1
ATOM 2869 O O . ILE A 1 362 ? 4.973 -21.016 7.105 1 97.88 362 ILE A O 1
ATOM 2873 N N . LEU A 1 363 ? 5.473 -20.594 5.012 1 97.81 363 LEU A N 1
ATOM 2874 C CA . LEU A 1 363 ? 5.098 -19.188 5.102 1 97.81 363 LEU A CA 1
ATOM 2875 C C . LEU A 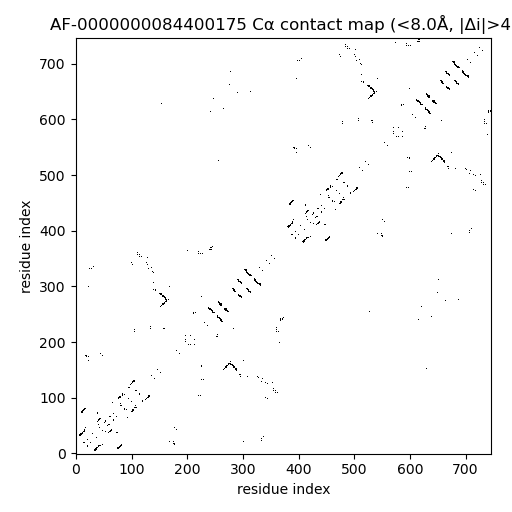1 363 ? 3.609 -19.031 5.391 1 97.81 363 LEU A C 1
ATOM 2877 O O . LEU A 1 363 ? 3.211 -18.203 6.211 1 97.81 363 LEU A O 1
ATOM 2881 N N . ALA A 1 364 ? 2.76 -19.812 4.688 1 97.19 364 ALA A N 1
ATOM 2882 C CA . ALA A 1 364 ? 1.321 -19.781 4.934 1 97.19 364 ALA A CA 1
ATOM 2883 C C . ALA A 1 364 ? 1.009 -20.109 6.391 1 97.19 364 ALA A C 1
ATOM 2885 O O . ALA A 1 364 ? 0.136 -19.5 7.004 1 97.19 364 ALA A O 1
ATOM 2886 N N . LYS A 1 365 ? 1.719 -21.047 6.922 1 96.81 365 LYS A N 1
ATOM 2887 C CA . LYS A 1 365 ? 1.54 -21.406 8.328 1 96.81 365 LYS A CA 1
ATOM 2888 C C . LYS A 1 365 ? 1.937 -20.266 9.242 1 96.81 365 LYS A C 1
ATOM 2890 O O . LYS A 1 365 ? 1.258 -19.984 10.234 1 96.81 365 LYS A O 1
ATOM 2895 N N . MET A 1 366 ? 3.016 -19.609 8.914 1 97.25 366 MET A N 1
ATOM 2896 C CA . MET A 1 366 ? 3.436 -18.438 9.688 1 97.25 366 MET A CA 1
ATOM 2897 C C . MET A 1 366 ? 2.328 -17.391 9.734 1 97.25 366 MET A C 1
ATOM 2899 O O . MET A 1 366 ? 2.059 -16.812 10.789 1 97.25 366 MET A O 1
ATOM 2903 N N . ILE A 1 367 ? 1.701 -17.172 8.648 1 97.62 367 ILE A N 1
ATOM 2904 C CA . ILE A 1 367 ? 0.649 -16.172 8.539 1 97.62 367 ILE A CA 1
ATOM 2905 C C . ILE A 1 367 ? -0.547 -16.578 9.391 1 97.62 367 ILE A C 1
ATOM 2907 O O . ILE A 1 367 ? -1.069 -15.773 10.172 1 97.62 367 ILE A O 1
ATOM 2911 N N . MET A 1 368 ? -0.961 -17.844 9.281 1 96.44 368 MET A N 1
ATOM 2912 C CA . MET A 1 368 ? -2.111 -18.328 10.031 1 96.44 368 MET A CA 1
ATOM 2913 C C . MET A 1 368 ? -1.827 -18.328 11.531 1 96.44 368 MET A C 1
ATOM 2915 O O . MET A 1 368 ? -2.732 -18.094 12.336 1 96.44 368 MET A O 1
ATOM 2919 N N . ASP A 1 369 ? -0.583 -18.547 11.859 1 95.5 369 ASP A N 1
ATOM 2920 C CA . ASP A 1 369 ? -0.194 -18.578 13.266 1 95.5 369 ASP A CA 1
ATOM 2921 C C . ASP A 1 369 ? -0.188 -17.172 13.867 1 95.5 369 ASP A C 1
ATOM 2923 O O . ASP A 1 369 ? -0.397 -17.016 15.07 1 95.5 369 ASP A O 1
ATOM 2927 N N . ALA A 1 370 ? 0.038 -16.172 13.047 1 96.06 370 ALA A N 1
ATOM 2928 C CA . ALA A 1 370 ? 0.132 -14.797 13.516 1 96.06 370 ALA A CA 1
ATOM 2929 C C . ALA A 1 370 ? -1.222 -14.102 13.43 1 96.06 370 ALA A C 1
ATOM 2931 O O . ALA A 1 370 ? -1.317 -12.891 13.656 1 96.06 370 ALA A O 1
ATOM 2932 N N . PHE A 1 371 ? -2.221 -14.828 13.188 1 93 371 PHE A N 1
ATOM 2933 C CA . PHE A 1 371 ? -3.545 -14.289 12.891 1 93 371 PHE A CA 1
ATOM 2934 C C . PHE A 1 371 ? -4.145 -13.625 14.125 1 93 371 PHE A C 1
ATOM 2936 O O . PHE A 1 371 ? -4.172 -14.211 15.203 1 93 371 PHE A O 1
ATOM 2943 N N . VAL A 1 372 ? -4.52 -12.344 13.93 1 87.56 372 VAL A N 1
ATOM 2944 C CA . VAL A 1 372 ? -5.23 -11.57 14.938 1 87.56 372 VAL A CA 1
ATOM 2945 C C . VAL A 1 372 ? -6.633 -11.227 14.438 1 87.56 372 VAL A C 1
ATOM 2947 O O . VAL A 1 372 ? -6.793 -10.703 13.328 1 87.56 372 VAL A O 1
ATOM 2950 N N . GLU A 1 373 ? -7.707 -11.57 15.227 1 80.44 373 GLU A N 1
ATOM 2951 C CA . GLU A 1 373 ? -9.094 -11.32 14.844 1 80.44 373 GLU A CA 1
ATOM 2952 C C . GLU A 1 373 ? -9.453 -9.844 14.992 1 80.44 373 GLU A C 1
ATOM 2954 O O . GLU A 1 373 ? -9.078 -9.203 15.977 1 80.44 373 GLU A O 1
ATOM 2959 N N . MET B 1 1 ? -26.297 47.406 -10.586 1 27.94 1 MET B N 1
ATOM 2960 C CA . MET B 1 1 ? -24.906 47.219 -10.203 1 27.94 1 MET B CA 1
ATOM 2961 C C . MET B 1 1 ? -24.734 47.281 -8.695 1 27.94 1 MET B C 1
ATOM 2963 O O . MET B 1 1 ? -24.719 48.375 -8.117 1 27.94 1 MET B O 1
ATOM 2967 N N . SER B 1 2 ? -25.484 46.469 -8.008 1 32.59 2 SER B N 1
ATOM 2968 C CA . SER B 1 2 ? -25.672 46.406 -6.559 1 32.59 2 SER B CA 1
ATOM 2969 C C . SER B 1 2 ? -24.328 46.406 -5.828 1 32.59 2 SER B C 1
ATOM 2971 O O . SER B 1 2 ? -23.391 45.75 -6.254 1 32.59 2 SER B O 1
ATOM 2973 N N . GLY B 1 3 ? -23.891 47.625 -5.312 1 36.5 3 GLY B N 1
ATOM 2974 C CA . GLY B 1 3 ? -22.594 47.844 -4.684 1 36.5 3 GLY B CA 1
ATOM 2975 C C . GLY B 1 3 ? -22.094 46.656 -3.896 1 36.5 3 GLY B C 1
ATOM 2976 O O . GLY B 1 3 ? -22.812 46.125 -3.043 1 36.5 3 GLY B O 1
ATOM 2977 N N . SER B 1 4 ? -21.281 45.781 -4.453 1 40.81 4 SER B N 1
ATOM 2978 C CA . SER B 1 4 ? -20.672 44.625 -3.766 1 40.81 4 SER B CA 1
ATOM 2979 C C . SER B 1 4 ? -20.203 45.031 -2.363 1 40.81 4 SER B C 1
ATOM 2981 O O . SER B 1 4 ? -19.375 45.938 -2.201 1 40.81 4 SER B O 1
ATOM 2983 N N . GLN B 1 5 ? -21.141 45.5 -1.346 1 39.03 5 GLN B N 1
ATOM 2984 C CA . GLN B 1 5 ? -20.766 45.75 0.043 1 39.03 5 GLN B CA 1
ATOM 2985 C C . GLN B 1 5 ? -19.5 44.969 0.414 1 39.03 5 GLN B C 1
ATOM 2987 O O . GLN B 1 5 ? -19.516 43.719 0.443 1 39.03 5 GLN B O 1
ATOM 2992 N N . ALA B 1 6 ? -18.406 45.5 -0.014 1 58.22 6 ALA B N 1
ATOM 2993 C CA . ALA B 1 6 ? -17.078 45 0.321 1 58.22 6 ALA B CA 1
ATOM 2994 C C . ALA B 1 6 ? -17.047 44.406 1.734 1 58.22 6 ALA B C 1
ATOM 2996 O O . ALA B 1 6 ? -17.328 45.125 2.703 1 58.22 6 ALA B O 1
ATOM 2997 N N . GLY B 1 7 ? -17.234 43.156 2.08 1 80.25 7 GLY B N 1
ATOM 2998 C CA . GLY B 1 7 ? -17.297 42.438 3.355 1 80.25 7 GLY B CA 1
ATOM 2999 C C . GLY B 1 7 ? -16.188 42.875 4.309 1 80.25 7 GLY B C 1
ATOM 3000 O O . GLY B 1 7 ? -15.266 43.594 3.922 1 80.25 7 GLY B O 1
ATOM 3001 N N . LYS B 1 8 ? -16.25 42.719 5.684 1 94.5 8 LYS B N 1
ATOM 3002 C CA . LYS B 1 8 ? -15.305 43.062 6.738 1 94.5 8 LYS B CA 1
ATOM 3003 C C . LYS B 1 8 ? -13.938 42.438 6.457 1 94.5 8 LYS B C 1
ATOM 3005 O O . LYS B 1 8 ? -13.836 41.25 6.113 1 94.5 8 LYS B O 1
ATOM 3010 N N . ILE B 1 9 ? -12.844 43.375 6.371 1 98 9 ILE B N 1
ATOM 3011 C CA . ILE B 1 9 ? -11.477 42.875 6.301 1 98 9 ILE B CA 1
ATOM 3012 C C . ILE B 1 9 ? -10.969 42.562 7.703 1 98 9 ILE B C 1
ATOM 3014 O O . ILE B 1 9 ? -11.016 43.406 8.594 1 98 9 ILE B O 1
ATOM 3018 N N . LEU B 1 10 ? -10.516 41.375 7.938 1 98.62 10 LEU B N 1
ATOM 3019 C CA . LEU B 1 10 ? -10.039 40.938 9.25 1 98.62 10 LEU B CA 1
ATOM 3020 C C . LEU B 1 10 ? -8.586 41.344 9.461 1 98.62 10 LEU B C 1
ATOM 3022 O O . LEU B 1 10 ? -7.727 41.031 8.633 1 98.62 10 LEU B O 1
ATOM 3026 N N . ASN B 1 11 ? -8.367 42.062 10.523 1 98.69 11 ASN B N 1
ATOM 3027 C CA . ASN B 1 11 ? -6.992 42.344 10.93 1 98.69 11 ASN B CA 1
ATOM 3028 C C . ASN B 1 11 ? -6.34 41.094 11.547 1 98.69 11 ASN B C 1
ATOM 3030 O O . ASN B 1 11 ? -6.793 40.594 12.578 1 98.69 11 ASN B O 1
ATOM 3034 N N . ALA B 1 12 ? -5.223 40.656 10.914 1 98.81 12 ALA B N 1
ATOM 3035 C CA . ALA B 1 12 ? -4.578 39.438 11.336 1 98.81 12 ALA B CA 1
ATOM 3036 C C . ALA B 1 12 ? -3.211 39.688 11.953 1 98.81 12 ALA B C 1
ATOM 3038 O O . ALA B 1 12 ? -2.463 40.562 11.469 1 98.81 12 ALA B O 1
ATOM 3039 N N . ALA B 1 13 ? -2.9 39.031 12.984 1 98.88 13 ALA B N 1
ATOM 3040 C CA . ALA B 1 13 ? -1.533 38.938 13.492 1 98.88 13 ALA B CA 1
ATOM 3041 C C . ALA B 1 13 ? -0.95 37.531 13.289 1 98.88 13 ALA B C 1
ATOM 3043 O O . ALA B 1 13 ? -1.675 36.562 13.336 1 98.88 13 ALA B O 1
ATOM 3044 N N . VAL B 1 14 ? 0.346 37.469 13.039 1 98.88 14 VAL B N 1
ATOM 3045 C CA . VAL B 1 14 ? 1.045 36.219 12.867 1 98.88 14 VAL B CA 1
ATOM 3046 C C . VAL B 1 14 ? 2.023 36 14.016 1 98.88 14 VAL B C 1
ATOM 3048 O O . VAL B 1 14 ? 2.91 36.812 14.25 1 98.88 14 VAL B O 1
ATOM 3051 N N . ILE B 1 15 ? 1.775 34.938 14.781 1 98.81 15 ILE B N 1
ATOM 3052 C CA . ILE B 1 15 ? 2.658 34.531 15.875 1 98.81 15 ILE B CA 1
ATOM 3053 C C . ILE B 1 15 ? 3.49 33.312 15.453 1 98.81 15 ILE B C 1
ATOM 3055 O O . ILE B 1 15 ? 2.98 32.219 15.398 1 98.81 15 ILE B O 1
ATOM 3059 N N . GLY B 1 16 ? 4.773 33.5 15.297 1 98.44 16 GLY B N 1
ATOM 3060 C CA . GLY B 1 16 ? 5.652 32.531 14.656 1 98.44 16 GLY B CA 1
ATOM 3061 C C . GLY B 1 16 ? 5.938 32.844 13.203 1 98.44 16 GLY B C 1
ATOM 3062 O O . GLY B 1 16 ? 5.059 32.719 12.352 1 98.44 16 GLY B O 1
ATOM 3063 N N . CYS B 1 17 ? 7.188 33.281 12.93 1 98.38 17 CYS B N 1
ATOM 3064 C CA . CYS B 1 17 ? 7.574 33.688 11.594 1 98.38 17 CYS B CA 1
ATOM 3065 C C . CYS B 1 17 ? 8.562 32.719 10.977 1 98.38 17 CYS B C 1
ATOM 3067 O O . CYS B 1 17 ? 9.516 33.125 10.312 1 98.38 17 CYS B O 1
ATOM 3069 N N . GLY B 1 18 ? 8.344 31.406 11.289 1 96.69 18 GLY B N 1
ATOM 3070 C CA . GLY B 1 18 ? 9.211 30.359 10.773 1 96.69 18 GLY B CA 1
ATOM 3071 C C . GLY B 1 18 ? 8.844 29.922 9.367 1 96.69 18 GLY B C 1
ATOM 3072 O O . GLY B 1 18 ? 8.32 30.719 8.586 1 96.69 18 GLY B O 1
ATOM 3073 N N . GLU B 1 19 ? 9.172 28.672 9.047 1 95.38 19 GLU B N 1
ATOM 3074 C CA . GLU B 1 19 ? 9.117 28.125 7.699 1 95.38 19 GLU B CA 1
ATOM 3075 C C . GLU B 1 19 ? 7.703 28.219 7.121 1 95.38 19 GLU B C 1
ATOM 3077 O O . GLU B 1 19 ? 7.5 28.797 6.051 1 95.38 19 GLU B O 1
ATOM 3082 N N . VAL B 1 20 ? 6.727 27.688 7.809 1 95.62 20 VAL B N 1
ATOM 3083 C CA . VAL B 1 20 ? 5.379 27.594 7.258 1 95.62 20 VAL B CA 1
ATOM 3084 C C . VAL B 1 20 ? 4.773 29 7.141 1 95.62 20 VAL B C 1
ATOM 3086 O O . VAL B 1 20 ? 3.982 29.266 6.234 1 95.62 20 VAL B O 1
ATOM 3089 N N . ALA B 1 21 ? 5.105 29.891 8.039 1 97.81 21 ALA B N 1
ATOM 3090 C CA . ALA B 1 21 ? 4.672 31.281 7.93 1 97.81 21 ALA B CA 1
ATOM 3091 C C . ALA B 1 21 ? 5.191 31.922 6.645 1 97.81 21 ALA B C 1
ATOM 3093 O O . ALA B 1 21 ? 4.434 32.562 5.91 1 97.81 21 ALA B O 1
ATOM 3094 N N . GLN B 1 22 ? 6.469 31.672 6.41 1 97.19 22 GLN B N 1
ATOM 3095 C CA . GLN B 1 22 ? 7.148 32.312 5.293 1 97.19 22 GLN B CA 1
ATOM 3096 C C . GLN B 1 22 ? 6.715 31.719 3.961 1 97.19 22 GLN B C 1
ATOM 3098 O O . GLN B 1 22 ? 6.602 32.438 2.959 1 97.19 22 GLN B O 1
ATOM 3103 N N . ILE B 1 23 ? 6.418 30.406 3.971 1 95.62 23 ILE B N 1
ATOM 3104 C CA . ILE B 1 23 ? 6.219 29.703 2.705 1 95.62 23 ILE B CA 1
ATOM 3105 C C . ILE B 1 23 ? 4.734 29.703 2.348 1 95.62 23 ILE B C 1
ATOM 3107 O O . ILE B 1 23 ? 4.371 29.734 1.17 1 95.62 23 ILE B O 1
ATOM 3111 N N . ALA B 1 24 ? 3.887 29.719 3.387 1 95.5 24 ALA B N 1
ATOM 3112 C CA . ALA B 1 24 ? 2.486 29.438 3.086 1 95.5 24 ALA B CA 1
ATOM 3113 C C . ALA B 1 24 ? 1.574 30.531 3.625 1 95.5 24 ALA B C 1
ATOM 3115 O O . ALA B 1 24 ? 0.977 31.297 2.852 1 95.5 24 ALA B O 1
ATOM 3116 N N . HIS B 1 25 ? 1.6 30.812 4.867 1 97.62 25 HIS B N 1
ATOM 3117 C CA . HIS B 1 25 ? 0.523 31.578 5.488 1 97.62 25 HIS B CA 1
ATOM 3118 C C . HIS B 1 25 ? 0.644 33.062 5.16 1 97.62 25 HIS B C 1
ATOM 3120 O O . HIS B 1 25 ? -0.327 33.688 4.73 1 97.62 25 HIS B O 1
ATOM 3126 N N . MET B 1 26 ? 1.828 33.625 5.312 1 97.94 26 MET B N 1
ATOM 3127 C CA . MET B 1 26 ? 1.953 35.062 5.105 1 97.94 26 MET B CA 1
ATOM 3128 C C . MET B 1 26 ? 1.763 35.438 3.635 1 97.94 26 MET B C 1
ATOM 3130 O O . MET B 1 26 ? 0.984 36.312 3.303 1 97.94 26 MET B O 1
ATOM 3134 N N . PRO B 1 27 ? 2.4 34.656 2.699 1 96.31 27 PRO B N 1
ATOM 3135 C CA . PRO B 1 27 ? 2.115 34.938 1.294 1 96.31 27 PRO B CA 1
ATOM 3136 C C . PRO B 1 27 ? 0.631 34.812 0.955 1 96.31 27 PRO B C 1
ATOM 3138 O O . PRO B 1 27 ? 0.096 35.656 0.209 1 96.31 27 PRO B O 1
ATOM 3141 N N . ASN B 1 28 ? -0.052 33.812 1.479 1 96.5 28 ASN B N 1
ATOM 3142 C CA . ASN B 1 28 ? -1.466 33.625 1.187 1 96.5 28 ASN B CA 1
ATOM 3143 C C . ASN B 1 28 ? -2.332 34.719 1.757 1 96.5 28 ASN B C 1
ATOM 3145 O O . ASN B 1 28 ? -3.291 35.156 1.118 1 96.5 28 ASN B O 1
ATOM 3149 N N . LEU B 1 29 ? -2.016 35.188 2.918 1 97.75 29 LEU B N 1
ATOM 3150 C CA . LEU B 1 29 ? -2.768 36.281 3.555 1 97.75 29 LEU B CA 1
ATOM 3151 C C . LEU B 1 29 ? -2.629 37.562 2.77 1 97.75 29 LEU B C 1
ATOM 3153 O O . LEU B 1 29 ? -3.592 38.344 2.646 1 97.75 29 LEU B O 1
ATOM 3157 N N . ILE B 1 30 ? -1.468 37.812 2.227 1 96.81 30 ILE B N 1
ATOM 3158 C CA . ILE B 1 30 ? -1.215 39.031 1.462 1 96.81 30 ILE B CA 1
ATOM 3159 C C . ILE B 1 30 ? -2.07 39.031 0.197 1 96.81 30 ILE B C 1
ATOM 3161 O O . ILE B 1 30 ? -2.646 40.031 -0.17 1 96.81 30 ILE B O 1
ATOM 3165 N N . VAL B 1 31 ? -2.182 37.875 -0.388 1 94.81 31 VAL B N 1
ATOM 3166 C CA . VAL B 1 31 ? -2.922 37.781 -1.643 1 94.81 31 VAL B CA 1
ATOM 3167 C C . VAL B 1 31 ? -4.422 37.812 -1.359 1 94.81 31 VAL B C 1
ATOM 3169 O O . VAL B 1 31 ? -5.203 38.312 -2.174 1 94.81 31 VAL B O 1
ATOM 3172 N N . ALA B 1 32 ? -4.805 37.344 -0.217 1 97.19 32 ALA B N 1
ATOM 3173 C CA . ALA B 1 32 ? -6.211 37.375 0.183 1 97.19 32 ALA B CA 1
ATOM 3174 C C . ALA B 1 32 ? -6.57 38.719 0.831 1 97.19 32 ALA B C 1
ATOM 3176 O O . ALA B 1 32 ? -7.27 38.75 1.847 1 97.19 32 ALA B O 1
ATOM 3177 N N . SER B 1 33 ? -6.188 39.75 0.264 1 96.38 33 SER B N 1
ATOM 3178 C CA . SER B 1 33 ? -6.23 41.062 0.866 1 96.38 33 SER B CA 1
ATOM 3179 C C . SER B 1 33 ? -7.66 41.594 0.949 1 96.38 33 SER B C 1
ATOM 3181 O O . SER B 1 33 ? -7.934 42.562 1.664 1 96.38 33 SER B O 1
ATOM 3183 N N . ASP B 1 34 ? -8.555 41 0.198 1 96.69 34 ASP B N 1
ATOM 3184 C CA . ASP B 1 34 ? -9.961 41.375 0.301 1 96.69 34 ASP B CA 1
ATOM 3185 C C . ASP B 1 34 ? -10.602 40.781 1.554 1 96.69 34 ASP B C 1
ATOM 3187 O O . ASP B 1 34 ? -11.688 41.219 1.96 1 96.69 34 ASP B O 1
ATOM 3191 N N . MET B 1 35 ? -9.891 39.875 2.271 1 98 35 MET B N 1
ATOM 3192 C CA . MET B 1 35 ? -10.445 39.219 3.461 1 98 35 MET B CA 1
ATOM 3193 C C . MET B 1 35 ? -9.578 39.5 4.684 1 98 35 MET B C 1
ATOM 3195 O O . MET B 1 35 ? -10.078 39.531 5.812 1 98 35 MET B O 1
ATOM 3199 N N . TYR B 1 36 ? -8.258 39.75 4.375 1 98.38 36 TYR B N 1
ATOM 3200 C CA . TYR B 1 36 ? -7.332 39.844 5.5 1 98.38 36 TYR B CA 1
ATOM 3201 C C . TYR B 1 36 ? -6.348 41 5.305 1 98.38 36 TYR B C 1
ATOM 3203 O O . TYR B 1 36 ? -6.016 41.344 4.172 1 98.38 36 TYR B O 1
ATOM 3211 N N . LYS B 1 37 ? -5.922 41.5 6.379 1 98.31 37 LYS B N 1
ATOM 3212 C CA . LYS B 1 37 ? -4.785 42.438 6.457 1 98.31 37 LYS B CA 1
ATOM 3213 C C . LYS B 1 37 ? -3.863 42.062 7.617 1 98.31 37 LYS B C 1
ATOM 3215 O O . LYS B 1 37 ? -4.297 42 8.766 1 98.31 37 LYS B O 1
ATOM 3220 N N . ILE B 1 38 ? -2.615 41.75 7.316 1 98.69 38 ILE B N 1
ATOM 3221 C CA . ILE B 1 38 ? -1.679 41.5 8.406 1 98.69 38 ILE B CA 1
ATOM 3222 C C . ILE B 1 38 ? -1.295 42.812 9.078 1 98.69 38 ILE B C 1
ATOM 3224 O O . ILE B 1 38 ? -0.795 43.719 8.43 1 98.69 38 ILE B O 1
ATOM 3228 N N . THR B 1 39 ? -1.458 42.844 10.398 1 98.44 39 THR B N 1
ATOM 3229 C CA . THR B 1 39 ? -1.236 44.094 11.078 1 98.44 39 THR B CA 1
ATOM 3230 C C . THR B 1 39 ? -0.078 44 12.062 1 98.44 39 THR B C 1
ATOM 3232 O O . THR B 1 39 ? 0.446 45.031 12.523 1 98.44 39 THR B O 1
ATOM 3235 N N . ALA B 1 40 ? 0.287 42.781 12.383 1 98.81 40 ALA B N 1
ATOM 3236 C CA . ALA B 1 40 ? 1.355 42.625 13.359 1 98.81 40 ALA B CA 1
ATOM 3237 C C . ALA B 1 40 ? 2.035 41.25 13.227 1 98.81 40 ALA B C 1
ATOM 3239 O O . ALA B 1 40 ? 1.421 40.281 12.758 1 98.81 40 ALA B O 1
ATOM 3240 N N . LEU B 1 41 ? 3.316 41.25 13.617 1 98.81 41 LEU B N 1
ATOM 3241 C CA . LEU B 1 41 ? 4.105 40 13.703 1 98.81 41 LEU B CA 1
ATOM 3242 C C . LEU B 1 41 ? 4.633 39.812 15.117 1 98.81 41 LEU B C 1
ATOM 3244 O O . LEU B 1 41 ? 4.977 40.781 15.805 1 98.81 41 LEU B O 1
ATOM 3248 N N . CYS B 1 42 ? 4.699 38.594 15.523 1 98.81 42 CYS B N 1
ATOM 3249 C CA . CYS B 1 42 ? 5.289 38.219 16.797 1 98.81 42 CYS B CA 1
ATOM 3250 C C . CYS B 1 42 ? 6.188 37 16.656 1 98.81 42 CYS B C 1
ATOM 3252 O O . CYS B 1 42 ? 5.801 36 16.031 1 98.81 42 CYS B O 1
ATOM 3254 N N . ASP B 1 43 ? 7.371 37.062 17.125 1 98.38 43 ASP B N 1
ATOM 3255 C CA . ASP B 1 43 ? 8.336 35.969 17.125 1 98.38 43 ASP B CA 1
ATOM 3256 C C . ASP B 1 43 ? 9.445 36.219 18.141 1 98.38 43 ASP B C 1
ATOM 3258 O O . ASP B 1 43 ? 9.805 37.375 18.422 1 98.38 43 ASP B O 1
ATOM 3262 N N . ILE B 1 44 ? 10.008 35.125 18.625 1 97.12 44 ILE B N 1
ATOM 3263 C CA . ILE B 1 44 ? 11.078 35.25 19.609 1 97.12 44 ILE B CA 1
ATOM 3264 C C . ILE B 1 44 ? 12.391 35.562 18.891 1 97.12 44 ILE B C 1
ATOM 3266 O O . ILE B 1 44 ? 13.375 35.969 19.516 1 97.12 44 ILE B O 1
ATOM 3270 N N . SER B 1 45 ? 12.477 35.312 17.594 1 97.31 45 SER B N 1
ATOM 3271 C CA . SER B 1 45 ? 13.641 35.625 16.781 1 97.31 45 SER B CA 1
ATOM 3272 C C . SER B 1 45 ? 13.57 37.031 16.203 1 97.31 45 SER B C 1
ATOM 3274 O O . SER B 1 45 ? 12.742 37.312 15.336 1 97.31 45 SER B O 1
ATOM 3276 N N . ALA B 1 46 ? 14.5 37.875 16.594 1 96.88 46 ALA B N 1
ATOM 3277 C CA . ALA B 1 46 ? 14.57 39.219 16.047 1 96.88 46 ALA B CA 1
ATOM 3278 C C . ALA B 1 46 ? 14.875 39.188 14.555 1 96.88 46 ALA B C 1
ATOM 3280 O O . ALA B 1 46 ? 14.375 40.031 13.797 1 96.88 46 ALA B O 1
ATOM 3281 N N . GLN B 1 47 ? 15.648 38.25 14.164 1 98.06 47 GLN B N 1
ATOM 3282 C CA . GLN B 1 47 ? 16.031 38.156 12.758 1 98.06 47 GLN B CA 1
ATOM 3283 C C . GLN B 1 47 ? 14.859 37.719 11.891 1 98.06 47 GLN B C 1
ATOM 3285 O O . GLN B 1 47 ? 14.672 38.25 10.789 1 98.06 47 GLN B O 1
ATOM 3290 N N . SER B 1 48 ? 14.094 36.812 12.398 1 98 48 SER B N 1
ATOM 3291 C CA . SER B 1 48 ? 12.891 36.438 11.68 1 98 48 SER B CA 1
ATOM 3292 C C . SER B 1 48 ? 11.914 37.594 11.531 1 98 48 SER B C 1
ATOM 3294 O O . SER B 1 48 ? 11.305 37.781 10.477 1 98 48 SER B O 1
ATOM 3296 N N . LEU B 1 49 ? 11.797 38.375 12.594 1 98.38 49 LEU B N 1
ATOM 3297 C CA . LEU B 1 49 ? 10.898 39.531 12.578 1 98.38 49 LEU B CA 1
ATOM 3298 C C . LEU B 1 49 ? 11.367 40.562 11.562 1 98.38 49 LEU B C 1
ATOM 3300 O O . LEU B 1 49 ? 10.555 41.094 10.812 1 98.38 49 LEU B O 1
ATOM 3304 N N . GLU B 1 50 ? 12.641 40.781 11.641 1 98.12 50 GLU B N 1
ATOM 3305 C CA . GLU B 1 50 ? 13.188 41.75 10.719 1 98.12 50 GLU B CA 1
ATOM 3306 C C . GLU B 1 50 ? 12.953 41.344 9.266 1 98.12 50 GLU B C 1
ATOM 3308 O O . GLU B 1 50 ? 12.5 42.156 8.453 1 98.12 50 GLU B O 1
ATOM 3313 N N . LEU B 1 51 ? 13.25 40.125 8.977 1 98.06 51 LEU B N 1
ATOM 3314 C CA . LEU B 1 51 ? 13.07 39.625 7.613 1 98.06 51 LEU B CA 1
ATOM 3315 C C . LEU B 1 51 ? 11.617 39.75 7.176 1 98.06 51 LEU B C 1
ATOM 3317 O O . LEU B 1 51 ? 11.328 40.312 6.121 1 98.06 51 LEU B O 1
ATOM 3321 N N . CYS B 1 52 ? 10.695 39.219 7.969 1 98.5 52 CYS B N 1
ATOM 3322 C CA . CYS B 1 52 ? 9.289 39.156 7.582 1 98.5 52 CYS B CA 1
ATOM 3323 C C . CYS B 1 52 ? 8.664 40.531 7.566 1 98.5 52 CYS B C 1
ATOM 3325 O O . CYS B 1 52 ? 7.812 40.812 6.719 1 98.5 52 CYS B O 1
ATOM 3327 N N . SER B 1 53 ? 9.055 41.344 8.516 1 98.5 53 SER B N 1
ATOM 3328 C CA . SER B 1 53 ? 8.57 42.719 8.547 1 98.5 53 SER B CA 1
ATOM 3329 C C . SER B 1 53 ? 8.906 43.438 7.25 1 98.5 53 SER B C 1
ATOM 3331 O O . SER B 1 53 ? 8.047 44.094 6.648 1 98.5 53 SER B O 1
ATOM 3333 N N . LYS B 1 54 ? 10.141 43.344 6.863 1 98 54 LYS B N 1
ATOM 3334 C CA . LYS B 1 54 ? 10.594 44 5.645 1 98 54 LYS B CA 1
ATOM 3335 C C . LYS B 1 54 ? 9.938 43.406 4.41 1 98 54 LYS B C 1
ATOM 3337 O O . LYS B 1 54 ? 9.422 44.125 3.551 1 98 54 LYS B O 1
ATOM 3342 N N . ARG B 1 55 ? 9.922 42.125 4.348 1 97.25 55 ARG B N 1
ATOM 3343 C CA . ARG B 1 55 ? 9.438 41.375 3.178 1 97.25 55 ARG B CA 1
ATOM 3344 C C . ARG B 1 55 ? 7.957 41.656 2.936 1 97.25 55 ARG B C 1
ATOM 3346 O O . ARG B 1 55 ? 7.523 41.781 1.79 1 97.25 55 ARG B O 1
ATOM 3353 N N . PHE B 1 56 ? 7.176 41.719 4.023 1 97.19 56 PHE B N 1
ATOM 3354 C CA . PHE B 1 56 ? 5.727 41.812 3.875 1 97.19 56 PHE B CA 1
ATOM 3355 C C . PHE B 1 56 ? 5.203 43.156 4.285 1 97.19 56 PHE B C 1
ATOM 3357 O O . PHE B 1 56 ? 3.99 43.375 4.352 1 97.19 56 PHE B O 1
ATOM 3364 N N . SER B 1 57 ? 6.066 44.094 4.602 1 97 57 SER B N 1
ATOM 3365 C CA . SER B 1 57 ? 5.75 45.5 4.941 1 97 57 SER B CA 1
ATOM 3366 C C . SER B 1 57 ? 4.805 45.562 6.133 1 97 57 SER B C 1
ATOM 3368 O O . SER B 1 57 ? 3.766 46.219 6.066 1 97 57 SER B O 1
ATOM 3370 N N . ILE B 1 58 ? 5.164 44.875 7.172 1 97.81 58 ILE B N 1
ATOM 3371 C CA . ILE B 1 58 ? 4.41 44.906 8.422 1 97.81 58 ILE B CA 1
ATOM 3372 C C . ILE B 1 58 ? 5.246 45.531 9.531 1 97.81 58 ILE B C 1
ATOM 3374 O O . ILE B 1 58 ? 6.066 44.875 10.164 1 97.81 58 ILE B O 1
ATOM 3378 N N . PRO B 1 59 ? 4.98 46.75 9.828 1 95.62 59 PRO B N 1
ATOM 3379 C CA . PRO B 1 59 ? 5.895 47.469 10.711 1 95.62 59 PRO B CA 1
ATOM 3380 C C . PRO B 1 59 ? 5.727 47.094 12.18 1 95.62 59 PRO B C 1
ATOM 3382 O O . PRO B 1 59 ? 6.652 47.25 12.977 1 95.62 59 PRO B O 1
ATOM 3385 N N . ASN B 1 60 ? 4.59 46.625 12.633 1 98.38 60 ASN B N 1
ATOM 3386 C CA . ASN B 1 60 ? 4.359 46.312 14.039 1 98.38 60 ASN B CA 1
ATOM 3387 C C . ASN B 1 60 ? 4.891 44.938 14.391 1 98.38 60 ASN B C 1
ATOM 3389 O O . ASN B 1 60 ? 4.316 43.906 13.984 1 98.38 60 ASN B O 1
ATOM 3393 N N . THR B 1 61 ? 6.012 44.906 15.117 1 98.56 61 THR B N 1
ATOM 3394 C CA . THR B 1 61 ? 6.629 43.625 15.492 1 98.56 61 THR B CA 1
ATOM 3395 C C . THR B 1 61 ? 6.762 43.531 17.016 1 98.56 61 THR B C 1
ATOM 3397 O O . THR B 1 61 ? 6.977 44.531 17.688 1 98.56 61 THR B O 1
ATOM 3400 N N . PHE B 1 62 ? 6.594 42.312 17.531 1 98.44 62 PHE B N 1
ATOM 3401 C CA . PHE B 1 62 ? 6.656 42.031 18.953 1 98.44 62 PHE B CA 1
ATOM 3402 C C . PHE B 1 62 ? 7.465 40.781 19.219 1 98.44 62 PHE B C 1
ATOM 3404 O O . PHE B 1 62 ? 7.492 39.875 18.391 1 98.44 62 PHE B O 1
ATOM 3411 N N . THR B 1 63 ? 8.031 40.656 20.422 1 96.94 63 THR B N 1
ATOM 3412 C CA . THR B 1 63 ? 8.805 39.469 20.781 1 96.94 63 THR B CA 1
ATOM 3413 C C . THR B 1 63 ? 8.078 38.625 21.828 1 96.94 63 THR B C 1
ATOM 3415 O O . THR B 1 63 ? 8.602 37.625 22.281 1 96.94 63 THR B O 1
ATOM 3418 N N . SER B 1 64 ? 6.934 39.094 22.203 1 96.5 64 SER B N 1
ATOM 3419 C CA . SER B 1 64 ? 6.098 38.312 23.109 1 96.5 64 SER B CA 1
ATOM 3420 C C . SER B 1 64 ? 4.617 38.469 22.781 1 96.5 64 SER B C 1
ATOM 3422 O O . SER B 1 64 ? 4.18 39.562 22.406 1 96.5 64 SER B O 1
ATOM 3424 N N . VAL B 1 65 ? 3.887 37.406 23.031 1 98.25 65 VAL B N 1
ATOM 3425 C CA . VAL B 1 65 ? 2.449 37.406 22.781 1 98.25 65 VAL B CA 1
ATOM 3426 C C . VAL B 1 65 ? 1.766 38.375 23.75 1 98.25 65 VAL B C 1
ATOM 3428 O O . VAL B 1 65 ? 0.824 39.094 23.359 1 98.25 65 VAL B O 1
ATOM 3431 N N . THR B 1 66 ? 2.25 38.469 24.938 1 98.12 66 THR B N 1
ATOM 3432 C CA . THR B 1 66 ? 1.709 39.375 25.938 1 98.12 66 THR B CA 1
ATOM 3433 C C . THR B 1 66 ? 1.79 40.844 25.453 1 98.12 66 THR B C 1
ATOM 3435 O O . THR B 1 66 ? 0.807 41.562 25.531 1 98.12 66 THR B O 1
ATOM 3438 N N . ASP B 1 67 ? 2.98 41.188 24.938 1 98.25 67 ASP B N 1
ATOM 3439 C CA . ASP B 1 67 ? 3.176 42.531 24.453 1 98.25 67 ASP B CA 1
ATOM 3440 C C . ASP B 1 67 ? 2.297 42.812 23.234 1 98.25 67 ASP B C 1
ATOM 3442 O O . ASP B 1 67 ? 1.758 43.906 23.078 1 98.25 67 ASP B O 1
ATOM 3446 N N . LEU B 1 68 ? 2.229 41.875 22.375 1 98.69 68 LEU B N 1
ATOM 3447 C CA . LEU B 1 68 ? 1.383 41.969 21.188 1 98.69 68 LEU B CA 1
ATOM 3448 C C . LEU B 1 68 ? -0.062 42.25 21.578 1 98.69 68 LEU B C 1
ATOM 3450 O O . LEU B 1 68 ? -0.675 43.188 21.062 1 98.69 68 LEU B O 1
ATOM 3454 N N . LEU B 1 69 ? -0.603 41.531 22.578 1 98.5 69 LEU B N 1
ATOM 3455 C CA . LEU B 1 69 ? -2.008 41.625 22.953 1 98.5 69 LEU B CA 1
ATOM 3456 C C . LEU B 1 69 ? -2.266 42.906 23.75 1 98.5 69 LEU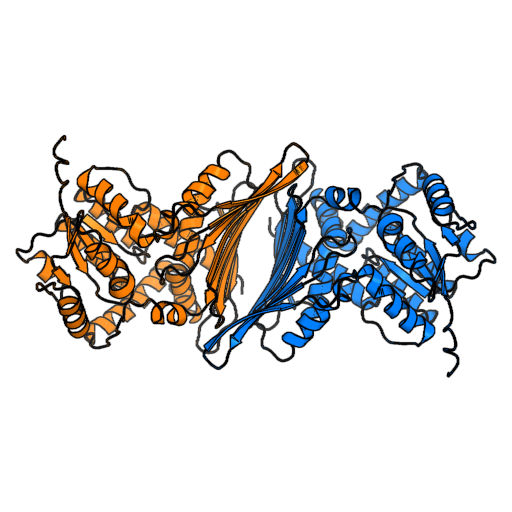 B C 1
ATOM 3458 O O . LEU B 1 69 ? -3.4 43.375 23.812 1 98.5 69 LEU B O 1
ATOM 3462 N N . ALA B 1 70 ? -1.249 43.406 24.359 1 97.88 70 ALA B N 1
ATOM 3463 C CA . ALA B 1 70 ? -1.371 44.625 25.141 1 97.88 70 ALA B CA 1
ATOM 3464 C C . ALA B 1 70 ? -1.279 45.844 24.25 1 97.88 70 ALA B C 1
ATOM 3466 O O . ALA B 1 70 ? -1.612 46.969 24.672 1 97.88 70 ALA B O 1
ATOM 3467 N N . SER B 1 71 ? -0.823 45.688 23.047 1 98 71 SER B N 1
ATOM 3468 C CA . SER B 1 71 ? -0.636 46.812 22.125 1 98 71 SER B CA 1
ATOM 3469 C C . SER B 1 71 ? -1.975 47.344 21.641 1 98 71 SER B C 1
ATOM 3471 O O . SER B 1 71 ? -2.992 46.656 21.703 1 98 71 SER B O 1
ATOM 3473 N N . PRO B 1 72 ? -2.025 48.594 21.141 1 97.31 72 PRO B N 1
ATOM 3474 C CA . PRO B 1 72 ? -3.273 49.156 20.641 1 97.31 72 PRO B CA 1
ATOM 3475 C C . PRO B 1 72 ? -3.605 48.719 19.219 1 97.31 72 PRO B C 1
ATOM 3477 O O . PRO B 1 72 ? -4.602 49.156 18.641 1 97.31 72 PRO B O 1
ATOM 3480 N N . ILE B 1 73 ? -2.82 47.812 18.688 1 97.25 73 ILE B N 1
ATOM 3481 C CA . ILE B 1 73 ? -3.035 47.344 17.312 1 97.25 73 ILE B CA 1
ATOM 3482 C C . ILE B 1 73 ? -4.332 46.562 17.234 1 97.25 73 ILE B C 1
ATOM 3484 O O . ILE B 1 73 ? -4.602 45.719 18.094 1 97.25 73 ILE B O 1
ATOM 3488 N N . SER B 1 74 ? -5.09 46.875 16.266 1 97.31 74 SER B N 1
ATOM 3489 C CA . SER B 1 74 ? -6.332 46.156 16.047 1 97.31 74 SER B CA 1
ATOM 3490 C C . SER B 1 74 ? -6.07 44.781 15.469 1 97.31 74 SER B C 1
ATOM 3492 O O . SER B 1 74 ? -5.461 44.656 14.406 1 97.31 74 SER B O 1
ATOM 3494 N N . ILE B 1 75 ? -6.535 43.75 16.172 1 98.56 75 ILE B N 1
ATOM 3495 C CA . ILE B 1 75 ? -6.375 42.375 15.766 1 98.56 75 ILE B CA 1
ATOM 3496 C C . ILE B 1 75 ? -7.703 41.625 15.914 1 98.56 75 ILE B C 1
ATOM 3498 O O . ILE B 1 75 ? -8.305 41.625 16.984 1 98.56 75 ILE B O 1
ATOM 3502 N N . ASP B 1 76 ? -8.156 41.031 14.836 1 98.69 76 ASP B N 1
ATOM 3503 C CA . ASP B 1 76 ? -9.359 40.219 14.859 1 98.69 76 ASP B CA 1
ATOM 3504 C C . ASP B 1 76 ? -9.016 38.719 15 1 98.69 76 ASP B C 1
ATOM 3506 O O . ASP B 1 76 ? -9.688 38 15.727 1 98.69 76 ASP B O 1
ATOM 3510 N N . VAL B 1 77 ? -8.016 38.312 14.312 1 98.88 77 VAL B N 1
ATOM 3511 C CA . VAL B 1 77 ? -7.652 36.906 14.258 1 98.88 77 VAL B CA 1
ATOM 3512 C C . VAL B 1 77 ? -6.133 36.75 14.352 1 98.88 77 VAL B C 1
ATOM 3514 O O . VAL B 1 77 ? -5.391 37.594 13.812 1 98.88 77 VAL B O 1
ATOM 3517 N N . VAL B 1 78 ? -5.695 35.75 15.055 1 98.88 78 VAL B N 1
ATOM 3518 C CA . VAL B 1 78 ? -4.27 35.469 15.18 1 98.88 78 VAL B CA 1
ATOM 3519 C C . VAL B 1 78 ? -3.947 34.125 14.516 1 98.88 78 VAL B C 1
ATOM 3521 O O . VAL B 1 78 ? -4.684 33.156 14.688 1 98.88 78 VAL B O 1
ATOM 3524 N N . PHE B 1 79 ? -2.916 34.094 13.68 1 98.88 79 PHE B N 1
ATOM 3525 C CA . PHE B 1 79 ? -2.328 32.844 13.172 1 98.88 79 PHE B CA 1
ATOM 3526 C C . PHE B 1 79 ? -1.173 32.406 14.055 1 98.88 79 PHE B C 1
ATOM 3528 O O . PHE B 1 79 ? -0.138 33.062 14.125 1 98.88 79 PHE B O 1
ATOM 3535 N N . ILE B 1 80 ? -1.379 31.297 14.703 1 98.81 80 ILE B N 1
ATOM 3536 C CA . ILE B 1 80 ? -0.358 30.781 15.609 1 98.81 80 ILE B CA 1
ATOM 3537 C C . ILE B 1 80 ? 0.43 29.656 14.922 1 98.81 80 ILE B C 1
ATOM 3539 O O . ILE B 1 80 ? -0.114 28.594 14.633 1 98.81 80 ILE B O 1
ATOM 3543 N N . LEU B 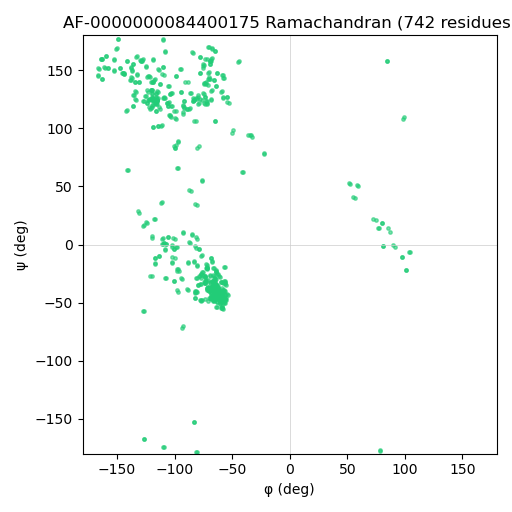1 81 ? 1.709 29.922 14.703 1 98.25 81 LEU B N 1
ATOM 3544 C CA . LEU B 1 81 ? 2.596 29.078 13.914 1 98.25 81 LEU B CA 1
ATOM 3545 C C . LEU B 1 81 ? 3.902 28.812 14.664 1 98.25 81 LEU B C 1
ATOM 3547 O O . LEU B 1 81 ? 4.953 28.641 14.039 1 98.25 81 LEU B O 1
ATOM 3551 N N . THR B 1 82 ? 3.896 28.844 16 1 96.81 82 THR B N 1
ATOM 3552 C CA . THR B 1 82 ? 5.059 28.656 16.859 1 96.81 82 THR B CA 1
ATOM 3553 C C . THR B 1 82 ? 5.383 27.172 17.016 1 96.81 82 THR B C 1
ATOM 3555 O O . THR B 1 82 ? 4.758 26.328 16.375 1 96.81 82 THR B O 1
ATOM 3558 N N . ALA B 1 83 ? 6.445 26.891 17.844 1 95.38 83 ALA B N 1
ATOM 3559 C CA . ALA B 1 83 ? 6.707 25.5 18.203 1 95.38 83 ALA B CA 1
ATOM 3560 C C . ALA B 1 83 ? 5.492 24.875 18.875 1 95.38 83 ALA B C 1
ATOM 3562 O O . ALA B 1 83 ? 4.812 25.516 19.672 1 95.38 83 ALA B O 1
ATOM 3563 N N . ASP B 1 84 ? 5.273 23.625 18.578 1 95.5 84 ASP B N 1
ATOM 3564 C CA . ASP B 1 84 ? 4.055 22.922 18.969 1 95.5 84 ASP B CA 1
ATOM 3565 C C . ASP B 1 84 ? 3.818 23 20.469 1 95.5 84 ASP B C 1
ATOM 3567 O O . ASP B 1 84 ? 2.674 23.078 20.922 1 95.5 84 ASP B O 1
ATOM 3571 N N . GLN B 1 85 ? 4.879 22.984 21.203 1 96.5 85 GLN B N 1
ATOM 3572 C CA . GLN B 1 85 ? 4.824 22.875 22.656 1 96.5 85 GLN B CA 1
ATOM 3573 C C . GLN B 1 85 ? 4.219 24.141 23.266 1 96.5 85 GLN B C 1
ATOM 3575 O O . GLN B 1 85 ? 3.82 24.141 24.438 1 96.5 85 GLN B O 1
ATOM 3580 N N . PHE B 1 86 ? 4.129 25.203 22.484 1 97.19 86 PHE B N 1
ATOM 3581 C CA . PHE B 1 86 ? 3.648 26.469 23.016 1 97.19 86 PHE B CA 1
ATOM 3582 C C . PHE B 1 86 ? 2.266 26.797 22.469 1 97.19 86 PHE B C 1
ATOM 3584 O O . PHE B 1 86 ? 1.671 27.812 22.844 1 97.19 86 PHE B O 1
ATOM 3591 N N . HIS B 1 87 ? 1.711 25.953 21.672 1 98.44 87 HIS B N 1
ATOM 3592 C CA . HIS B 1 87 ? 0.446 26.219 20.984 1 98.44 87 HIS B CA 1
ATOM 3593 C C . HIS B 1 87 ? -0.668 26.5 21.984 1 98.44 87 HIS B C 1
ATOM 3595 O O . HIS B 1 87 ? -1.297 27.547 21.938 1 98.44 87 HIS B O 1
ATOM 3601 N N . ALA B 1 88 ? -0.853 25.578 22.891 1 98.5 88 ALA B N 1
ATOM 3602 C CA . ALA B 1 88 ? -1.98 25.672 23.812 1 98.5 88 ALA B CA 1
ATOM 3603 C C . ALA B 1 88 ? -1.906 26.969 24.625 1 98.5 88 ALA B C 1
ATOM 3605 O O . ALA B 1 88 ? -2.914 27.656 24.797 1 98.5 88 ALA B O 1
ATOM 3606 N N . GLU B 1 89 ? -0.741 27.25 25.094 1 98.12 89 GLU B N 1
ATOM 3607 C CA . GLU B 1 89 ? -0.531 28.469 25.875 1 98.12 89 GLU B CA 1
ATOM 3608 C C . GLU B 1 89 ? -0.889 29.719 25.062 1 98.12 89 GLU B C 1
ATOM 3610 O O . GLU B 1 89 ? -1.628 30.578 25.547 1 98.12 89 GLU B O 1
ATOM 3615 N N . HIS B 1 90 ? -0.384 29.812 23.875 1 98.69 90 HIS B N 1
ATOM 3616 C CA . HIS B 1 90 ? -0.641 30.969 23.016 1 98.69 90 HIS B CA 1
ATOM 3617 C C . HIS B 1 90 ? -2.113 31.047 22.625 1 98.69 90 HIS B C 1
ATOM 3619 O O . HIS B 1 90 ? -2.682 32.125 22.562 1 98.69 90 HIS B O 1
ATOM 3625 N N . ILE B 1 91 ? -2.738 29.891 22.359 1 98.88 91 ILE B N 1
ATOM 3626 C CA . ILE B 1 91 ? -4.152 29.859 22 1 98.88 91 ILE B CA 1
ATOM 3627 C C . ILE B 1 91 ? -4.988 30.438 23.141 1 98.88 91 ILE B C 1
ATOM 3629 O O . ILE B 1 91 ? -5.812 31.328 22.922 1 98.88 91 ILE B O 1
ATOM 3633 N N . VAL B 1 92 ? -4.766 29.953 24.328 1 98.81 92 VAL B N 1
ATOM 3634 C CA . VAL B 1 92 ? -5.566 30.359 25.469 1 98.81 92 VAL B CA 1
ATOM 3635 C C . VAL B 1 92 ? -5.375 31.859 25.734 1 98.81 92 VAL B C 1
ATOM 3637 O O . VAL B 1 92 ? -6.344 32.562 25.984 1 98.81 92 VAL B O 1
ATOM 3640 N N . GLN B 1 93 ? -4.156 32.312 25.656 1 98.75 93 GLN B N 1
ATOM 3641 C CA . GLN B 1 93 ? -3.863 33.719 25.859 1 98.75 93 GLN B CA 1
ATOM 3642 C C . GLN B 1 93 ? -4.625 34.594 24.859 1 98.75 93 GLN B C 1
ATOM 3644 O O . GLN B 1 93 ? -5.258 35.562 25.234 1 98.75 93 GLN B O 1
ATOM 3649 N N . CYS B 1 94 ? -4.574 34.219 23.609 1 98.88 94 CYS B N 1
ATOM 3650 C CA . CYS B 1 94 ? -5.207 35 22.547 1 98.88 94 CYS B CA 1
ATOM 3651 C C . CYS B 1 94 ? -6.727 34.906 22.641 1 98.88 94 CYS B C 1
ATOM 3653 O O . CYS B 1 94 ? -7.422 35.906 22.438 1 98.88 94 CYS B O 1
ATOM 3655 N N . ALA B 1 95 ? -7.242 33.75 22.938 1 98.88 95 ALA B N 1
ATOM 3656 C CA . ALA B 1 95 ? -8.688 33.562 23.094 1 98.88 95 ALA B CA 1
ATOM 3657 C C . ALA B 1 95 ? -9.211 34.438 24.234 1 98.88 95 ALA B C 1
ATOM 3659 O O . ALA B 1 95 ? -10.242 35.094 24.094 1 98.88 95 ALA B O 1
ATOM 3660 N N . ASN B 1 96 ? -8.492 34.438 25.328 1 98.69 96 ASN B N 1
ATOM 3661 C CA . ASN B 1 96 ? -8.891 35.219 26.484 1 98.69 96 ASN B CA 1
ATOM 3662 C C . ASN B 1 96 ? -8.883 36.719 26.172 1 98.69 96 ASN B C 1
ATOM 3664 O O . ASN B 1 96 ? -9.555 37.5 26.844 1 98.69 96 ASN B O 1
ATOM 3668 N N . ALA B 1 97 ? -8.125 37.094 25.203 1 98.69 97 ALA B N 1
ATOM 3669 C CA . ALA B 1 97 ? -8.094 38.5 24.75 1 98.69 97 ALA B CA 1
ATOM 3670 C C . ALA B 1 97 ? -9.164 38.75 23.703 1 98.69 97 ALA B C 1
ATOM 3672 O O . ALA B 1 97 ? -9.211 39.812 23.094 1 98.69 97 ALA B O 1
ATOM 3673 N N . GLY B 1 98 ? -9.969 37.75 23.391 1 98.5 98 GLY B N 1
ATOM 3674 C CA . GLY B 1 98 ? -11.109 37.906 22.5 1 98.5 98 GLY B CA 1
ATOM 3675 C C . GLY B 1 98 ? -10.75 37.719 21.031 1 98.5 98 GLY B C 1
ATOM 3676 O O . GLY B 1 98 ? -11.508 38.156 20.156 1 98.5 98 GLY B O 1
ATOM 3677 N N . LYS B 1 99 ? -9.578 37.25 20.75 1 98.81 99 LYS B N 1
ATOM 3678 C CA . LYS B 1 99 ? -9.148 37.094 19.359 1 98.81 99 LYS B CA 1
ATOM 3679 C C . LYS B 1 99 ? -9.555 35.719 18.812 1 98.81 99 LYS B C 1
ATOM 3681 O O . LYS B 1 99 ? -9.492 34.719 19.531 1 98.81 99 LYS B O 1
ATOM 3686 N N . HIS B 1 100 ? -10.016 35.656 17.547 1 98.88 100 HIS B N 1
ATOM 3687 C CA . HIS B 1 100 ? -10.141 34.406 16.844 1 98.88 100 HIS B CA 1
ATOM 3688 C C . HIS B 1 100 ? -8.766 33.812 16.531 1 98.88 100 HIS B C 1
ATOM 3690 O O . HIS B 1 100 ? -7.77 34.531 16.516 1 98.88 100 HIS B O 1
ATOM 3696 N N . ILE B 1 101 ? -8.781 32.469 16.312 1 98.88 101 ILE B N 1
ATOM 3697 C CA . ILE B 1 101 ? -7.484 31.812 16.172 1 98.88 101 ILE B CA 1
ATOM 3698 C C . ILE B 1 101 ? -7.508 30.875 14.977 1 98.88 101 ILE B C 1
ATOM 3700 O O . ILE B 1 101 ? -8.461 30.109 14.797 1 98.88 101 ILE B O 1
ATOM 3704 N N . MET B 1 102 ? -6.527 30.969 14.148 1 98.81 102 MET B N 1
ATOM 3705 C CA . MET B 1 102 ? -6.062 29.891 13.266 1 98.81 102 MET B CA 1
ATOM 3706 C C . MET B 1 102 ? -4.797 29.25 13.82 1 98.81 102 MET B C 1
ATOM 3708 O O . MET B 1 102 ? -3.793 29.922 14.039 1 98.81 102 MET B O 1
ATOM 3712 N N . ILE B 1 103 ? -4.82 27.969 14.117 1 98.56 103 ILE B N 1
ATOM 3713 C CA . ILE B 1 103 ? -3.684 27.266 14.703 1 98.56 103 ILE B CA 1
ATOM 3714 C C . ILE B 1 103 ? -3.248 26.125 13.789 1 98.56 103 ILE B C 1
ATOM 3716 O O . ILE B 1 103 ? -4.082 25.359 13.305 1 98.56 103 ILE B O 1
ATOM 3720 N N . GLU B 1 104 ? -1.998 26.031 13.562 1 96.75 104 GLU B N 1
ATOM 3721 C CA . GLU B 1 104 ? -1.477 24.922 12.773 1 96.75 104 GLU B CA 1
ATOM 3722 C C . GLU B 1 104 ? -1.467 23.625 13.594 1 96.75 104 GLU B C 1
ATOM 3724 O O . GLU B 1 104 ? -1.408 23.672 14.82 1 96.75 104 GLU B O 1
ATOM 3729 N N . LYS B 1 105 ? -1.512 22.547 12.859 1 95.31 105 LYS B N 1
ATOM 3730 C CA . LYS B 1 105 ? -1.441 21.234 13.508 1 95.31 105 LYS B CA 1
ATOM 3731 C C . LYS B 1 105 ? -0.016 20.922 13.953 1 95.31 105 LYS B C 1
ATOM 3733 O O . LYS B 1 105 ? 0.948 21.406 13.359 1 95.31 105 LYS B O 1
ATOM 3738 N N . PRO B 1 106 ? 0.169 20.125 14.945 1 96.38 106 PRO B N 1
ATOM 3739 C CA . PRO B 1 106 ? -0.868 19.719 15.898 1 96.38 106 PRO B CA 1
ATOM 3740 C C . PRO B 1 106 ? -1.296 20.859 16.812 1 96.38 106 PRO B C 1
ATOM 3742 O O . PRO B 1 106 ? -0.48 21.719 17.156 1 96.38 106 PRO B O 1
ATOM 3745 N N . MET B 1 107 ? -2.535 20.844 17.219 1 97.31 107 MET B N 1
ATOM 3746 C CA . MET B 1 107 ? -3.062 21.969 17.984 1 97.31 107 MET B CA 1
ATOM 3747 C C . MET B 1 107 ? -2.416 22.047 19.359 1 97.31 107 MET B C 1
ATOM 3749 O O . MET B 1 107 ? -2.107 23.125 19.859 1 97.31 107 MET B O 1
ATOM 3753 N N . ALA B 1 108 ? -2.262 20.891 19.969 1 97.25 108 ALA B N 1
ATOM 3754 C CA . ALA B 1 108 ? -1.702 20.781 21.312 1 97.25 108 ALA B CA 1
ATOM 3755 C C . ALA B 1 108 ? -0.95 19.469 21.5 1 97.25 108 ALA B C 1
ATOM 3757 O O . ALA B 1 108 ? -0.879 18.656 20.562 1 97.25 108 ALA B O 1
ATOM 3758 N N . GLN B 1 109 ? -0.352 19.312 22.688 1 96.56 109 GLN B N 1
ATOM 3759 C CA . GLN B 1 109 ? 0.519 18.172 22.891 1 96.56 109 GLN B CA 1
ATOM 3760 C C . GLN B 1 109 ? -0.125 17.141 23.812 1 96.56 109 GLN B C 1
ATOM 3762 O O . GLN B 1 109 ? 0.179 15.945 23.734 1 96.56 109 GLN B O 1
ATOM 3767 N N . THR B 1 110 ? -0.985 17.562 24.719 1 97.38 110 THR B N 1
ATOM 3768 C CA . THR B 1 110 ? -1.591 16.656 25.688 1 97.38 110 THR B CA 1
ATOM 3769 C C . THR B 1 110 ? -3.111 16.797 25.688 1 97.38 110 THR B C 1
ATOM 3771 O O . THR B 1 110 ? -3.643 17.828 25.297 1 97.38 110 THR B O 1
ATOM 3774 N N . LEU B 1 111 ? -3.777 15.75 26.188 1 98.06 111 LEU B N 1
ATOM 3775 C CA . LEU B 1 111 ? -5.234 15.75 26.219 1 98.06 111 LEU B CA 1
ATOM 3776 C C . LEU B 1 111 ? -5.75 16.891 27.109 1 98.06 111 LEU B C 1
ATOM 3778 O O . LEU B 1 111 ? -6.758 17.516 26.781 1 98.06 111 LEU B O 1
ATOM 3782 N N . LYS B 1 112 ? -5.059 17.141 28.188 1 97.75 112 LYS B N 1
ATOM 3783 C CA . LYS B 1 112 ? -5.43 18.234 29.078 1 97.75 112 LYS B CA 1
ATOM 3784 C C . LYS B 1 112 ? -5.371 19.578 28.359 1 97.75 112 LYS B C 1
ATOM 3786 O O . LYS B 1 112 ? -6.246 20.422 28.562 1 97.75 112 LYS B O 1
ATOM 3791 N N . GLU B 1 113 ? -4.379 19.75 27.578 1 98.38 113 GLU B N 1
ATOM 3792 C CA . GLU B 1 113 ? -4.238 21 26.828 1 98.38 113 GLU B CA 1
ATOM 3793 C C . GLU B 1 113 ? -5.402 21.203 25.859 1 98.38 113 GLU B C 1
ATOM 3795 O O . GLU B 1 113 ? -5.883 22.312 25.688 1 98.38 113 GLU B O 1
ATOM 3800 N N . TYR B 1 114 ? -5.801 20.141 25.203 1 98.5 114 TYR B N 1
ATOM 3801 C CA . TYR B 1 114 ? -6.938 20.25 24.297 1 98.5 114 TYR B CA 1
ATOM 3802 C C . TYR B 1 114 ? -8.188 20.703 25.031 1 98.5 114 TYR B C 1
ATOM 3804 O O . TYR B 1 114 ? -8.938 21.547 24.531 1 98.5 114 TYR B O 1
ATOM 3812 N N . ASP B 1 115 ? -8.391 20.156 26.188 1 98.44 115 ASP B N 1
ATOM 3813 C CA . ASP B 1 115 ? -9.547 20.531 26.984 1 98.44 115 ASP B CA 1
ATOM 3814 C C . ASP B 1 115 ? -9.477 22 27.406 1 98.44 115 ASP B C 1
ATOM 3816 O O . ASP B 1 115 ? -10.484 22.703 27.375 1 98.44 115 ASP B O 1
ATOM 3820 N N . LEU B 1 116 ? -8.312 22.391 27.781 1 98.56 116 LEU B N 1
ATOM 3821 C CA . LEU B 1 116 ? -8.117 23.781 28.172 1 98.56 116 LEU B CA 1
ATOM 3822 C C . LEU B 1 116 ? -8.422 24.734 27.016 1 98.56 116 LEU B C 1
ATOM 3824 O O . LEU B 1 116 ? -9.039 25.781 27.203 1 98.56 116 LEU B O 1
ATOM 3828 N N . VAL B 1 117 ? -7.973 24.375 25.859 1 98.88 117 VAL B N 1
ATOM 3829 C CA . VAL B 1 117 ? -8.195 25.188 24.672 1 98.88 117 VAL B CA 1
ATOM 3830 C C . VAL B 1 117 ? -9.688 25.25 24.359 1 98.88 117 VAL B C 1
ATOM 3832 O O . VAL B 1 117 ? -10.211 26.312 24.031 1 98.88 117 VAL B O 1
ATOM 3835 N N . GLU B 1 118 ? -10.336 24.125 24.406 1 98.81 118 GLU B N 1
ATOM 3836 C CA . GLU B 1 118 ? -11.773 24.094 24.141 1 98.81 118 GLU B CA 1
ATOM 3837 C C . GLU B 1 118 ? -12.523 24.969 25.141 1 98.81 118 GLU B C 1
ATOM 3839 O O . GLU B 1 118 ? -13.461 25.672 24.781 1 98.81 118 GLU B O 1
ATOM 3844 N N . GLU B 1 119 ? -12.164 24.891 26.391 1 98.75 119 GLU B N 1
ATOM 3845 C CA . GLU B 1 119 ? -12.773 25.734 27.422 1 98.75 119 GLU B CA 1
ATOM 3846 C C . GLU B 1 119 ? -12.617 27.219 27.078 1 98.75 119 GLU B C 1
ATOM 3848 O O . GLU B 1 119 ? -13.57 27.984 27.203 1 98.75 119 GLU B O 1
ATOM 3853 N N . ALA B 1 120 ? -11.445 27.562 26.672 1 98.81 120 ALA B N 1
ATOM 3854 C CA . ALA B 1 120 ? -11.188 28.953 26.297 1 98.81 120 ALA B CA 1
ATOM 3855 C C . ALA B 1 120 ? -12.031 29.359 25.094 1 98.81 120 ALA B C 1
ATOM 3857 O O . ALA B 1 120 ? -12.547 30.484 25.047 1 98.81 120 ALA B O 1
ATOM 3858 N N . ARG B 1 121 ? -12.133 28.453 24.094 1 98.81 121 ARG B N 1
ATOM 3859 C CA . ARG B 1 121 ? -12.922 28.734 22.906 1 98.81 121 ARG B CA 1
ATOM 3860 C C . ARG B 1 121 ? -14.367 29.047 23.266 1 98.81 121 ARG B C 1
ATOM 3862 O O . ARG B 1 121 ? -14.93 30.047 22.797 1 98.81 121 ARG B O 1
ATOM 3869 N N . VAL B 1 122 ? -14.945 28.25 24.109 1 98.5 122 VAL B N 1
ATOM 3870 C CA . VAL B 1 122 ? -16.344 28.359 24.5 1 98.5 122 VAL B CA 1
ATOM 3871 C C . VAL B 1 122 ? -16.547 29.594 25.375 1 98.5 122 VAL B C 1
ATOM 3873 O O . VAL B 1 122 ? -17.453 30.391 25.156 1 98.5 122 VAL B O 1
ATOM 3876 N N . LYS B 1 123 ? -15.695 29.734 26.359 1 98.56 123 LYS B N 1
ATOM 3877 C CA . LYS B 1 123 ? -15.789 30.828 27.328 1 98.56 123 LYS B CA 1
ATOM 3878 C C . LYS B 1 123 ? -15.773 32.188 26.625 1 98.56 123 LYS B C 1
ATOM 3880 O O . LYS B 1 123 ? -16.516 33.094 27 1 98.56 123 LYS B O 1
ATOM 3885 N N . ASN B 1 124 ? -14.953 32.312 25.625 1 98.69 124 ASN B N 1
ATOM 3886 C CA . ASN B 1 124 ? -14.734 33.625 25.016 1 98.69 124 ASN B CA 1
ATOM 3887 C C . ASN B 1 124 ? -15.516 33.75 23.703 1 98.69 124 ASN B C 1
ATOM 3889 O O . ASN B 1 124 ? -15.469 34.812 23.062 1 98.69 124 ASN B O 1
ATOM 3893 N N . ASN B 1 125 ? -16.25 32.688 23.312 1 98.38 125 ASN B N 1
ATOM 3894 C CA . ASN B 1 125 ? -17.062 32.656 22.094 1 98.38 125 ASN B CA 1
ATOM 3895 C C . ASN B 1 125 ? -16.234 33.094 20.891 1 98.38 125 ASN B C 1
ATOM 3897 O O . ASN B 1 125 ? -16.641 34.031 20.172 1 98.38 125 ASN B O 1
ATOM 3901 N N . VAL B 1 126 ? -15.109 32.469 20.703 1 98.81 126 VAL B N 1
ATOM 3902 C CA . VAL B 1 126 ? -14.242 32.781 19.562 1 98.81 126 VAL B CA 1
ATOM 3903 C C . VAL B 1 126 ? -14.094 31.531 18.688 1 98.81 126 VAL B C 1
ATOM 3905 O O . VAL B 1 126 ? -14.344 30.406 19.141 1 98.81 126 VAL B O 1
ATOM 3908 N N . VAL B 1 127 ? -13.727 31.75 17.438 1 98.81 127 VAL B N 1
ATOM 3909 C CA . VAL B 1 127 ? -13.391 30.672 16.5 1 98.81 127 VAL B CA 1
ATOM 3910 C C . VAL B 1 127 ? -11.953 30.203 16.75 1 98.81 127 VAL B C 1
ATOM 3912 O O . VAL B 1 127 ? -11.039 31.016 16.859 1 98.81 127 VAL B O 1
ATOM 3915 N N . ILE B 1 128 ? -11.781 28.922 16.969 1 98.88 128 ILE B N 1
ATOM 3916 C CA . ILE B 1 128 ? -10.469 28.297 16.953 1 98.88 128 ILE B CA 1
ATOM 3917 C C . ILE B 1 128 ? -10.406 27.234 15.859 1 98.88 128 ILE B C 1
ATOM 3919 O O . ILE B 1 128 ? -10.922 26.125 16.031 1 98.88 128 ILE B O 1
ATOM 3923 N N . PHE B 1 129 ? -9.773 27.656 14.781 1 98.62 129 PHE B N 1
ATOM 3924 C CA . PHE B 1 129 ? -9.695 26.891 13.539 1 98.62 129 PHE B CA 1
ATOM 3925 C C . PHE B 1 129 ? -8.367 26.156 13.438 1 98.62 129 PHE B C 1
ATOM 3927 O O . PHE B 1 129 ? -7.312 26.781 13.289 1 98.62 129 PHE B O 1
ATOM 3934 N N . VAL B 1 130 ? -8.367 24.812 13.594 1 98.38 130 VAL B N 1
ATOM 3935 C CA . VAL B 1 130 ? -7.141 24.047 13.445 1 98.38 130 VAL B CA 1
ATOM 3936 C C . VAL B 1 130 ? -6.836 23.828 11.969 1 98.38 130 VAL B C 1
ATOM 3938 O O . VAL B 1 130 ? -7.668 23.297 11.227 1 98.38 130 VAL B O 1
ATOM 3941 N N . GLY B 1 131 ? -5.637 24.156 11.578 1 96.75 131 GLY B N 1
ATOM 3942 C CA . GLY B 1 131 ? -5.23 24.141 10.18 1 96.75 131 GLY B CA 1
ATOM 3943 C C . GLY B 1 131 ? -4.871 22.75 9.688 1 96.75 131 GLY B C 1
ATOM 3944 O O . GLY B 1 131 ? -3.695 22.375 9.641 1 96.75 131 GLY B O 1
ATOM 3945 N N . TYR B 1 132 ? -5.879 21.922 9.289 1 95.56 132 TYR B N 1
ATOM 3946 C CA . TYR B 1 132 ? -5.695 20.656 8.578 1 95.56 132 TYR B CA 1
ATOM 3947 C C . TYR B 1 132 ? -5.91 20.844 7.082 1 95.56 132 TYR B C 1
ATOM 3949 O O . TYR B 1 132 ? -6.988 20.547 6.559 1 95.56 132 TYR B O 1
ATOM 3957 N N . MET B 1 133 ? -4.871 21.25 6.395 1 94.25 133 MET B N 1
ATOM 3958 C CA . MET B 1 133 ? -5.043 21.641 5 1 94.25 133 MET B CA 1
ATOM 3959 C C . MET B 1 133 ? -5.559 20.469 4.168 1 94.25 133 MET B C 1
ATOM 3961 O O . MET B 1 133 ? -6.332 20.656 3.23 1 94.25 133 MET B O 1
ATOM 3965 N N . ARG B 1 134 ? -5.289 19.219 4.535 1 95.62 134 ARG B N 1
ATOM 3966 C CA . ARG B 1 134 ? -5.758 18.062 3.77 1 95.62 134 ARG B CA 1
ATOM 3967 C C . ARG B 1 134 ? -7.254 17.844 3.957 1 95.62 134 ARG B C 1
ATOM 3969 O O . ARG B 1 134 ? -7.945 17.406 3.037 1 95.62 134 ARG B O 1
ATOM 3976 N N . ARG B 1 135 ? -7.758 18.156 5.117 1 96.62 135 ARG B N 1
ATOM 3977 C CA . ARG B 1 135 ? -9.164 17.938 5.418 1 96.62 135 ARG B CA 1
ATOM 3978 C C . ARG B 1 135 ? -10.055 18.922 4.664 1 96.62 135 ARG B C 1
ATOM 3980 O O . ARG B 1 135 ? -11.25 18.672 4.488 1 96.62 135 ARG B O 1
ATOM 3987 N N . TYR B 1 136 ? -9.461 20 4.23 1 95.19 136 TYR B N 1
ATOM 3988 C CA . TYR B 1 136 ? -10.258 21.016 3.557 1 95.19 136 TYR B CA 1
ATOM 3989 C C . TYR B 1 136 ? -10.008 21.016 2.053 1 95.19 136 TYR B C 1
ATOM 3991 O O . TYR B 1 136 ? -10.461 21.906 1.335 1 95.19 136 TYR B O 1
ATOM 3999 N N . SER B 1 137 ? -9.242 20.031 1.6 1 95.44 137 SER B N 1
ATOM 4000 C CA . SER B 1 137 ? -9.07 19.906 0.156 1 95.44 137 SER B CA 1
ATOM 4001 C C . SER B 1 137 ? -10.383 19.547 -0.532 1 95.44 137 SER B C 1
ATOM 4003 O O . SER B 1 137 ? -11.172 18.766 0 1 95.44 137 SER B O 1
ATOM 4005 N N . THR B 1 138 ? -10.609 20.109 -1.677 1 95.81 138 THR B N 1
ATOM 4006 C CA . THR B 1 138 ? -11.812 19.812 -2.443 1 95.81 138 THR B CA 1
ATOM 4007 C C . THR B 1 138 ? -11.859 18.344 -2.846 1 95.81 138 THR B C 1
ATOM 4009 O O . THR B 1 138 ? -12.922 17.719 -2.838 1 95.81 138 THR B O 1
ATOM 4012 N N . ALA B 1 139 ? -10.719 17.812 -3.129 1 97.19 139 ALA B N 1
ATOM 4013 C CA . ALA B 1 139 ? -10.617 16.406 -3.518 1 97.19 139 ALA B CA 1
ATOM 4014 C C . ALA B 1 139 ? -11.109 15.484 -2.398 1 97.19 139 ALA B C 1
ATOM 4016 O O . ALA B 1 139 ? -11.734 14.453 -2.66 1 97.19 139 ALA B O 1
ATOM 4017 N N . LEU B 1 140 ? -10.805 15.805 -1.168 1 97.56 140 LEU B N 1
ATOM 4018 C CA . LEU B 1 140 ? -11.258 14.977 -0.054 1 97.56 140 LEU B CA 1
ATOM 4019 C C . LEU B 1 140 ? -12.781 14.969 0.032 1 97.56 140 LEU B C 1
ATOM 4021 O O . LEU B 1 140 ? -13.391 13.93 0.31 1 97.56 140 LEU B O 1
ATOM 4025 N N . GLN B 1 141 ? -13.359 16.141 -0.163 1 96.56 141 GLN B N 1
ATOM 4026 C CA . GLN B 1 141 ? -14.82 16.188 -0.172 1 96.56 141 GLN B CA 1
ATOM 4027 C C . GLN B 1 141 ? -15.391 15.32 -1.285 1 96.56 141 GLN B C 1
ATOM 4029 O O . GLN B 1 141 ? -16.391 14.617 -1.084 1 96.56 141 GLN B O 1
ATOM 4034 N N . ARG B 1 142 ? -14.789 15.359 -2.475 1 97.69 142 ARG B N 1
ATOM 4035 C CA . ARG B 1 142 ? -15.242 14.523 -3.578 1 97.69 142 ARG B CA 1
ATOM 4036 C C . ARG B 1 142 ? -15.141 13.039 -3.219 1 97.69 142 ARG B C 1
ATOM 4038 O O . ARG B 1 142 ? -16.016 12.25 -3.582 1 97.69 142 ARG B O 1
ATOM 4045 N N . LEU B 1 143 ? -14.039 12.68 -2.592 1 98.5 143 LEU B N 1
ATOM 4046 C CA . LEU B 1 143 ? -13.891 11.297 -2.135 1 98.5 143 LEU B CA 1
ATOM 4047 C C . LEU B 1 143 ? -15.039 10.906 -1.211 1 98.5 143 LEU B C 1
ATOM 4049 O O . LEU B 1 143 ? -15.664 9.859 -1.399 1 98.5 143 LEU B O 1
ATOM 4053 N N . LYS B 1 144 ? -15.336 11.711 -0.222 1 98.06 144 LYS B N 1
ATOM 4054 C CA . LYS B 1 144 ? -16.422 11.438 0.723 1 98.06 144 LYS B CA 1
ATOM 4055 C C . LYS B 1 144 ? -17.766 11.305 0.005 1 98.06 144 LYS B C 1
ATOM 4057 O O . LYS B 1 144 ? -18.547 10.414 0.315 1 98.06 144 LYS B O 1
ATOM 4062 N N . ASP B 1 145 ? -17.969 12.211 -0.963 1 97.88 145 ASP B N 1
ATOM 4063 C CA . ASP B 1 145 ? -19.188 12.148 -1.754 1 97.88 145 ASP B CA 1
ATOM 4064 C C . ASP B 1 145 ? -19.297 10.82 -2.502 1 97.88 145 ASP B C 1
ATOM 4066 O O . ASP B 1 145 ? -20.359 10.211 -2.555 1 97.88 145 ASP B O 1
ATOM 4070 N N . GLU B 1 146 ? -18.188 10.406 -3.055 1 97.25 146 GLU B N 1
ATOM 4071 C CA . GLU B 1 146 ? -18.156 9.219 -3.895 1 97.25 146 GLU B CA 1
ATOM 4072 C C . GLU B 1 146 ? -18.438 7.957 -3.078 1 97.25 146 GLU B C 1
ATOM 4074 O O . GLU B 1 146 ? -19.047 7.012 -3.576 1 97.25 146 GLU B O 1
ATOM 4079 N N . ILE B 1 147 ? -18.047 7.91 -1.809 1 97.44 147 ILE B N 1
ATOM 4080 C CA . ILE B 1 147 ? -18.156 6.672 -1.045 1 97.44 147 ILE B CA 1
ATOM 4081 C C . ILE B 1 147 ? -19.391 6.719 -0.147 1 97.44 147 ILE B C 1
ATOM 4083 O O . ILE B 1 147 ? -19.672 5.762 0.58 1 97.44 147 ILE B O 1
ATOM 4087 N N . GLU B 1 148 ? -20.078 7.812 -0.131 1 96.69 148 GLU B N 1
ATOM 4088 C CA . GLU B 1 148 ? -21.25 7.957 0.722 1 96.69 148 GLU B CA 1
ATOM 4089 C C . GLU B 1 148 ? -22.266 6.836 0.475 1 96.69 148 GLU B C 1
ATOM 4091 O O . GLU B 1 148 ? -22.609 6.555 -0.672 1 96.69 148 GLU B O 1
ATOM 4096 N N . GLY B 1 149 ? -22.656 6.152 1.579 1 95.12 149 GLY B N 1
ATOM 4097 C CA . GLY B 1 149 ? -23.672 5.113 1.49 1 95.12 149 GLY B CA 1
ATOM 4098 C C . GLY B 1 149 ? -23.109 3.787 1.001 1 95.12 149 GLY B C 1
ATOM 4099 O O . GLY B 1 149 ? -23.844 2.801 0.917 1 95.12 149 GLY B O 1
ATOM 4100 N N . LYS B 1 150 ? -21.891 3.715 0.702 1 95.12 150 LYS B N 1
ATOM 4101 C CA . LYS B 1 150 ? -21.312 2.473 0.202 1 95.12 150 LYS B CA 1
ATOM 4102 C C . LYS B 1 150 ? -20.688 1.661 1.335 1 95.12 150 LYS B C 1
ATOM 4104 O O . LYS B 1 150 ? -20.281 2.221 2.355 1 95.12 150 LYS B O 1
ATOM 4109 N N . GLU B 1 151 ? -20.688 0.395 1.15 1 95.44 151 GLU B N 1
ATOM 4110 C CA . GLU B 1 151 ? -19.984 -0.487 2.076 1 95.44 151 GLU B CA 1
ATOM 4111 C C . GLU B 1 151 ? -18.484 -0.492 1.8 1 95.44 151 GLU B C 1
ATOM 4113 O O . GLU B 1 151 ? -18.047 -0.807 0.689 1 95.44 151 GLU B O 1
ATOM 4118 N N . ILE B 1 152 ? -17.719 -0.132 2.797 1 97.25 152 ILE B N 1
ATOM 4119 C CA . ILE B 1 152 ? -16.266 -0.094 2.676 1 97.25 152 ILE B CA 1
ATOM 4120 C C . ILE B 1 152 ? -15.695 -1.472 2.988 1 97.25 152 ILE B C 1
ATOM 4122 O O . ILE B 1 152 ? -16.047 -2.086 3.998 1 97.25 152 ILE B O 1
ATOM 4126 N N . ASN B 1 153 ? -14.805 -1.994 2.105 1 96.75 153 ASN B N 1
ATOM 4127 C CA . ASN B 1 153 ? -14.195 -3.305 2.293 1 96.75 153 ASN B CA 1
ATOM 4128 C C . ASN B 1 153 ? -12.781 -3.189 2.854 1 96.75 153 ASN B C 1
ATOM 4130 O O . ASN B 1 153 ? -12.305 -4.09 3.549 1 96.75 153 ASN B O 1
ATOM 4134 N N . TYR B 1 154 ? -12.133 -2.188 2.523 1 97.5 154 TYR B N 1
ATOM 4135 C CA . TYR B 1 154 ? -10.727 -2.008 2.859 1 97.5 154 TYR B CA 1
ATOM 4136 C C . TYR B 1 154 ? -10.289 -0.566 2.627 1 97.5 154 TYR B C 1
ATOM 4138 O O . TYR B 1 154 ? -10.836 0.122 1.762 1 97.5 154 TYR B O 1
ATOM 4146 N N . VAL B 1 155 ? -9.375 -0.034 3.453 1 98.44 155 VAL B N 1
ATOM 4147 C CA . VAL B 1 155 ? -8.828 1.305 3.252 1 98.44 155 VAL B CA 1
ATOM 4148 C C . VAL B 1 155 ? -7.312 1.275 3.424 1 98.44 155 VAL B C 1
ATOM 4150 O O . VAL B 1 155 ? -6.793 0.59 4.309 1 98.44 155 VAL B O 1
ATOM 4153 N N . ARG B 1 156 ? -6.633 2.012 2.566 1 97.94 156 ARG B N 1
ATOM 4154 C CA . ARG B 1 156 ? -5.195 2.236 2.67 1 97.94 156 ARG B CA 1
ATOM 4155 C C . ARG B 1 156 ? -4.887 3.721 2.832 1 97.94 156 ARG B C 1
ATOM 4157 O O . ARG B 1 156 ? -5.426 4.559 2.105 1 97.94 156 ARG B O 1
ATOM 4164 N N . VAL B 1 157 ? -4.105 4.008 3.807 1 98.38 157 VAL B N 1
ATOM 4165 C CA . VAL B 1 157 ? -3.566 5.348 4.008 1 98.38 157 VAL B CA 1
ATOM 4166 C C . VAL B 1 157 ? -2.043 5.312 3.939 1 98.38 157 VAL B C 1
ATOM 4168 O O . VAL B 1 157 ? -1.398 4.59 4.703 1 98.38 157 VAL B O 1
ATOM 4171 N N . ARG B 1 158 ? -1.461 6.031 3.014 1 97.69 158 ARG B N 1
ATOM 4172 C CA . ARG B 1 158 ? -0.014 6.055 2.83 1 97.69 158 ARG B CA 1
ATOM 4173 C C . ARG B 1 158 ? 0.54 7.465 3.008 1 97.69 158 ARG B C 1
ATOM 4175 O O . ARG B 1 158 ? -0.078 8.438 2.574 1 97.69 158 ARG B O 1
ATOM 4182 N N . ASP B 1 159 ? 1.654 7.535 3.65 1 97 159 ASP B N 1
ATOM 4183 C CA . ASP B 1 159 ? 2.404 8.773 3.818 1 97 159 ASP B CA 1
ATOM 4184 C C . ASP B 1 159 ? 3.906 8.531 3.68 1 97 159 ASP B C 1
ATOM 4186 O O . ASP B 1 159 ? 4.66 8.719 4.637 1 97 159 ASP B O 1
ATOM 4190 N N . ILE B 1 160 ? 4.379 8.109 2.5 1 96.88 160 ILE B N 1
ATOM 4191 C CA . ILE B 1 160 ? 5.793 7.879 2.215 1 96.88 160 ILE B CA 1
ATOM 4192 C C . ILE B 1 160 ? 6.34 9.023 1.366 1 96.88 160 ILE B C 1
ATOM 4194 O O . ILE B 1 160 ? 6.008 9.141 0.184 1 96.88 160 ILE B O 1
ATOM 4198 N N . ILE B 1 161 ? 7.195 9.82 1.95 1 95.31 161 ILE B N 1
ATOM 4199 C CA . ILE B 1 161 ? 7.562 11.062 1.274 1 95.31 161 ILE B CA 1
ATOM 4200 C C . ILE B 1 161 ? 9.086 11.188 1.227 1 95.31 161 ILE B C 1
ATOM 4202 O O . ILE B 1 161 ? 9.789 10.562 2.02 1 95.31 161 ILE B O 1
ATOM 4206 N N . GLY B 1 162 ? 9.594 11.969 0.327 1 93.31 162 GLY B N 1
ATOM 4207 C CA . GLY B 1 162 ? 10.961 12.453 0.409 1 93.31 162 GLY B CA 1
ATOM 4208 C C . GLY B 1 162 ? 11.172 13.469 1.514 1 93.31 162 GLY B C 1
ATOM 4209 O O . GLY B 1 162 ? 10.203 13.93 2.129 1 93.31 162 GLY B O 1
ATOM 4210 N N . ASN B 1 163 ? 12.406 13.727 1.704 1 92 163 ASN B N 1
ATOM 4211 C CA . ASN B 1 163 ? 12.727 14.734 2.713 1 92 163 ASN B CA 1
ATOM 4212 C C . ASN B 1 163 ? 12.07 16.078 2.396 1 92 163 ASN B C 1
ATOM 4214 O O . ASN B 1 163 ? 12.258 16.625 1.308 1 92 163 ASN B O 1
ATOM 4218 N N . ASN B 1 164 ? 11.352 16.625 3.35 1 92 164 ASN B N 1
ATOM 4219 C CA . ASN B 1 164 ? 10.617 17.875 3.166 1 92 164 ASN B CA 1
ATOM 4220 C C . ASN B 1 164 ? 11.539 19 2.709 1 92 164 ASN B C 1
ATOM 4222 O O . ASN B 1 164 ? 11.117 19.891 1.97 1 92 164 ASN B O 1
ATOM 4226 N N . LYS B 1 165 ? 12.727 18.953 3.158 1 91.88 165 LYS B N 1
ATOM 4227 C CA . LYS B 1 165 ? 13.68 20 2.828 1 91.88 165 LYS B CA 1
ATOM 4228 C C . LYS B 1 165 ? 13.867 20.125 1.318 1 91.88 165 LYS B C 1
ATOM 4230 O O . LYS B 1 165 ? 14.078 21.219 0.795 1 91.88 165 LYS B O 1
ATOM 4235 N N . TYR B 1 166 ? 13.758 18.984 0.665 1 92.19 166 TYR B N 1
ATOM 4236 C CA . TYR B 1 166 ? 13.836 19.016 -0.791 1 92.19 166 TYR B CA 1
ATOM 4237 C C . TYR B 1 166 ? 12.75 19.906 -1.381 1 92.19 166 TYR B C 1
ATOM 4239 O O . TYR B 1 166 ? 13.016 20.734 -2.25 1 92.19 166 TYR B O 1
ATOM 4247 N N . PHE B 1 167 ? 11.602 19.812 -0.908 1 93.69 167 PHE B N 1
ATOM 4248 C CA . PHE B 1 167 ? 10.445 20.516 -1.468 1 93.69 167 PHE B CA 1
ATOM 4249 C C . PHE B 1 167 ? 10.383 21.953 -0.969 1 93.69 167 PHE B C 1
ATOM 4251 O O . PHE B 1 167 ? 10.117 22.875 -1.743 1 93.69 167 PHE B O 1
ATOM 4258 N N . THR B 1 168 ? 10.664 22.156 0.31 1 94.25 168 THR B N 1
ATOM 4259 C CA . THR B 1 168 ? 10.602 23.516 0.866 1 94.25 168 THR B CA 1
ATOM 4260 C C . THR B 1 168 ? 11.656 24.406 0.234 1 94.25 168 THR B C 1
ATOM 4262 O O . THR B 1 168 ? 11.422 25.594 0.015 1 94.25 168 THR B O 1
ATOM 4265 N N . SER B 1 169 ? 12.766 23.812 -0.056 1 93.56 169 SER B N 1
ATOM 4266 C CA . SER B 1 169 ? 13.844 24.578 -0.66 1 93.56 169 SER B CA 1
ATOM 4267 C C . SER B 1 169 ? 13.492 25.016 -2.082 1 93.56 169 SER B C 1
ATOM 4269 O O . SER B 1 169 ? 14.148 25.875 -2.654 1 93.56 169 SER B O 1
ATOM 4271 N N . GLN B 1 170 ? 12.438 24.438 -2.557 1 92.31 170 GLN B N 1
ATOM 4272 C CA . GLN B 1 170 ? 12.031 24.734 -3.926 1 92.31 170 GLN B CA 1
ATOM 4273 C C . GLN B 1 170 ? 10.648 25.391 -3.957 1 92.31 170 GLN B C 1
ATOM 4275 O O . GLN B 1 170 ? 9.938 25.312 -4.961 1 92.31 170 GLN B O 1
ATOM 4280 N N . SER B 1 171 ? 10.25 25.984 -2.861 1 91.75 171 SER B N 1
ATOM 4281 C CA . SER B 1 171 ? 8.93 26.578 -2.725 1 91.75 171 SER B CA 1
ATOM 4282 C C . SER B 1 171 ? 8.82 27.859 -3.539 1 91.75 171 SER B C 1
ATOM 4284 O O . SER B 1 171 ? 7.711 28.344 -3.803 1 91.75 171 SER B O 1
ATOM 4286 N N . GLY B 1 172 ? 9.961 28.453 -3.873 1 91.94 172 GLY B N 1
ATOM 4287 C CA . GLY B 1 172 ? 9.992 29.734 -4.574 1 91.94 172 GLY B CA 1
ATOM 4288 C C . GLY B 1 172 ? 9.703 30.922 -3.674 1 91.94 172 GLY B C 1
ATOM 4289 O O . GLY B 1 172 ? 9.484 32.031 -4.156 1 91.94 172 GLY B O 1
ATOM 4290 N N . GLN B 1 173 ? 9.742 30.719 -2.318 1 93.06 173 GLN B N 1
ATOM 4291 C CA . GLN B 1 173 ? 9.359 31.766 -1.396 1 93.06 173 GLN B CA 1
ATOM 4292 C C . GLN B 1 173 ? 10.578 32.344 -0.686 1 93.06 173 GLN B C 1
ATOM 4294 O O . GLN B 1 173 ? 10.438 33.219 0.198 1 93.06 173 GLN B O 1
ATOM 4299 N N . TYR B 1 174 ? 11.781 31.859 -0.986 1 94.56 174 TYR B N 1
ATOM 4300 C CA . TYR B 1 174 ? 13.055 32.375 -0.507 1 94.56 174 TYR B CA 1
ATOM 4301 C C . TYR B 1 174 ? 13.086 32.438 1.017 1 94.56 174 TYR B C 1
ATOM 4303 O O . TYR B 1 174 ? 13.5 33.438 1.602 1 94.56 174 TYR B O 1
ATOM 4311 N N . GLN B 1 175 ? 12.516 31.359 1.648 1 94.56 175 GLN B N 1
ATOM 4312 C CA . GLN B 1 175 ? 12.461 31.281 3.105 1 94.56 175 GLN B CA 1
ATOM 4313 C C . GLN B 1 175 ? 13.867 31.234 3.707 1 94.56 175 GLN B C 1
ATOM 4315 O O . GLN B 1 175 ? 14.797 30.734 3.074 1 94.56 175 GLN B O 1
ATOM 4320 N N . LYS B 1 176 ? 14 31.812 4.895 1 96.75 176 LYS B N 1
ATOM 4321 C CA . LYS B 1 176 ? 15.242 31.797 5.66 1 96.75 176 LYS B CA 1
ATOM 4322 C C . LYS B 1 176 ? 15.016 31.234 7.062 1 96.75 176 LYS B C 1
ATOM 4324 O O . LYS B 1 176 ? 13.891 31.234 7.562 1 96.75 176 LYS B O 1
ATOM 4329 N N . TYR B 1 177 ? 16.031 30.703 7.57 1 95.31 177 TYR B N 1
ATOM 4330 C CA . TYR B 1 177 ? 16.031 30.141 8.914 1 95.31 177 TYR B CA 1
ATOM 4331 C C . TYR B 1 177 ? 17.047 30.859 9.805 1 95.31 177 TYR B C 1
ATOM 4333 O O . TYR B 1 177 ? 18.141 31.203 9.359 1 95.31 177 TYR B O 1
ATOM 4341 N N . PHE B 1 178 ? 16.641 31.094 11.047 1 95.94 178 PHE B N 1
ATOM 4342 C CA . PHE B 1 178 ? 17.5 31.797 11.984 1 95.94 178 PHE B CA 1
ATOM 4343 C C . PHE B 1 178 ? 17.625 31.031 13.289 1 95.94 178 PHE B C 1
ATOM 4345 O O . PHE B 1 178 ? 16.781 30.203 13.617 1 95.94 178 PHE B O 1
ATOM 4352 N N . THR B 1 179 ? 18.688 31.281 14.062 1 93.38 179 THR B N 1
ATOM 4353 C CA . THR B 1 179 ? 18.938 30.531 15.289 1 93.38 179 THR B CA 1
ATOM 4354 C C . THR B 1 179 ? 19.141 31.484 16.469 1 93.38 179 THR B C 1
ATOM 4356 O O . THR B 1 179 ? 19.734 31.109 17.484 1 93.38 179 THR B O 1
ATOM 4359 N N . ASP B 1 180 ? 18.766 32.688 16.312 1 94.75 180 ASP B N 1
ATOM 4360 C CA . ASP B 1 180 ? 18.969 33.656 17.359 1 94.75 180 ASP B CA 1
ATOM 4361 C C . ASP B 1 180 ? 17.906 33.562 18.438 1 94.75 180 ASP B C 1
ATOM 4363 O O . ASP B 1 180 ? 17.484 34.562 19 1 94.75 180 ASP B O 1
ATOM 4367 N N . HIS B 1 181 ? 17.406 32.406 18.734 1 91.88 181 HIS B N 1
ATOM 4368 C CA . HIS B 1 181 ? 16.453 32.188 19.812 1 91.88 181 HIS B CA 1
ATOM 4369 C C . HIS B 1 181 ? 17.109 32.344 21.188 1 91.88 181 HIS B C 1
ATOM 4371 O O . HIS B 1 181 ? 18.25 31.906 21.375 1 91.88 181 HIS B O 1
ATOM 4377 N N . PRO B 1 182 ? 16.438 33 22.078 1 92.25 182 PRO B N 1
ATOM 4378 C CA . PRO B 1 182 ? 17 33.094 23.422 1 92.25 182 PRO B CA 1
ATOM 4379 C C . PRO B 1 182 ? 17.25 31.719 24.047 1 92.25 182 PRO B C 1
ATOM 4381 O O . PRO B 1 182 ? 16.469 30.781 23.859 1 92.25 182 PRO B O 1
ATOM 4384 N N . ALA B 1 183 ? 18.297 31.625 24.828 1 91.31 183 ALA B N 1
ATOM 4385 C CA . ALA B 1 183 ? 18.688 30.375 25.469 1 91.31 183 ALA B CA 1
ATOM 4386 C C . ALA B 1 183 ? 17.578 29.844 26.359 1 91.31 183 ALA B C 1
ATOM 4388 O O . ALA B 1 183 ? 17.344 28.641 26.422 1 91.31 183 ALA B O 1
ATOM 4389 N N . GLU B 1 184 ? 16.984 30.719 26.984 1 91.81 184 GLU B N 1
ATOM 4390 C CA . GLU B 1 184 ? 15.922 30.328 27.906 1 91.81 184 GLU B CA 1
ATOM 4391 C C . GLU B 1 184 ? 14.766 29.672 27.188 1 91.81 184 GLU B C 1
ATOM 4393 O O . GLU B 1 184 ? 14.133 28.75 27.703 1 91.81 184 GLU B O 1
ATOM 4398 N N . SER B 1 185 ? 14.5 30.125 26.031 1 91.94 185 SER B N 1
ATOM 4399 C CA . SER B 1 185 ? 13.414 29.562 25.234 1 91.94 185 SER B CA 1
ATOM 4400 C C . SER B 1 185 ? 13.742 28.156 24.781 1 91.94 185 SER B C 1
ATOM 4402 O O . SER B 1 185 ? 12.867 27.281 24.766 1 91.94 185 SER B O 1
ATOM 4404 N N . SER B 1 186 ? 14.945 27.906 24.469 1 92.12 186 SER B N 1
ATOM 4405 C CA . SER B 1 186 ? 15.383 26.578 24.062 1 92.12 186 SER B CA 1
ATOM 4406 C C . SER B 1 186 ? 15.281 25.578 25.219 1 92.12 186 SER B C 1
ATOM 4408 O O . SER B 1 186 ? 14.859 24.438 25.016 1 92.12 186 SER B O 1
ATOM 4410 N N . ALA B 1 187 ? 15.719 26.016 26.359 1 94.62 187 ALA B N 1
ATOM 4411 C CA . ALA B 1 187 ? 15.633 25.188 27.547 1 94.62 187 ALA B CA 1
ATOM 4412 C C . ALA B 1 187 ? 14.18 24.844 27.875 1 94.62 187 ALA B C 1
ATOM 4414 O O . ALA B 1 187 ? 13.867 23.703 28.25 1 94.62 187 ALA B O 1
ATOM 4415 N N . GLU B 1 188 ? 13.359 25.844 27.75 1 94.88 188 GLU B N 1
ATOM 4416 C CA . GLU B 1 188 ? 11.938 25.656 28.031 1 94.88 188 GLU B CA 1
ATOM 4417 C C . GLU B 1 188 ? 11.32 24.672 27.031 1 94.88 188 GLU B C 1
ATOM 4419 O O . GLU B 1 188 ? 10.516 23.812 27.406 1 94.88 188 GLU B O 1
ATOM 4424 N N . LEU B 1 189 ? 11.703 24.812 25.812 1 95.19 189 LEU B N 1
ATOM 4425 C CA . LEU B 1 189 ? 11.219 23.906 24.781 1 95.19 189 LEU B CA 1
ATOM 4426 C C . LEU B 1 189 ? 11.602 22.469 25.109 1 95.19 189 LEU B C 1
ATOM 4428 O O . LEU B 1 189 ? 10.75 21.562 25.062 1 95.19 189 LEU B O 1
ATOM 4432 N N . SER B 1 190 ? 12.805 22.219 25.469 1 95 190 SER B N 1
ATOM 4433 C CA . SER B 1 190 ? 13.289 20.875 25.812 1 95 190 SER B CA 1
ATOM 4434 C C . SER B 1 190 ? 12.531 20.312 27.016 1 95 190 SER B C 1
ATOM 4436 O O . SER B 1 190 ? 12.164 19.141 27.016 1 95 190 SER B O 1
ATOM 4438 N N . ARG B 1 191 ? 12.375 21.141 27.969 1 96.5 191 ARG B N 1
ATOM 4439 C CA . ARG B 1 191 ? 11.656 20.734 29.156 1 96.5 191 ARG B CA 1
ATOM 4440 C C . ARG B 1 191 ? 10.227 20.328 28.828 1 96.5 191 ARG B C 1
ATOM 4442 O O . ARG B 1 191 ? 9.742 19.297 29.312 1 96.5 191 ARG B O 1
ATOM 4449 N N . ARG B 1 192 ? 9.555 21.109 28.047 1 96.44 192 ARG B N 1
ATOM 4450 C CA . ARG B 1 192 ? 8.172 20.828 27.688 1 96.44 192 ARG B CA 1
ATOM 4451 C C . ARG B 1 192 ? 8.062 19.562 26.859 1 96.44 192 ARG B C 1
ATOM 4453 O O . ARG B 1 192 ? 7.141 18.766 27.031 1 96.44 192 ARG B O 1
ATOM 4460 N N . MET B 1 193 ? 9.031 19.375 25.984 1 95.62 193 MET B N 1
ATOM 4461 C CA . MET B 1 193 ? 9.039 18.172 25.156 1 95.62 193 MET B CA 1
ATOM 4462 C C . MET B 1 193 ? 9.086 16.922 26.031 1 95.62 193 MET B C 1
ATOM 4464 O O . MET B 1 193 ? 8.32 15.977 25.812 1 95.62 193 MET B O 1
ATOM 4468 N N . LYS B 1 194 ? 9.914 16.953 27 1 95.12 194 LYS B N 1
ATOM 4469 C CA . LYS B 1 194 ? 10.062 15.828 27.922 1 95.12 194 LYS B CA 1
ATOM 4470 C C . LYS B 1 194 ? 8.805 15.625 28.75 1 95.12 194 LYS B C 1
ATOM 4472 O O . LYS B 1 194 ? 8.305 14.508 28.875 1 95.12 194 LYS B O 1
ATOM 4477 N N . SER B 1 195 ? 8.32 16.688 29.297 1 96.56 195 SER B N 1
ATOM 4478 C CA . SER B 1 195 ? 7.148 16.609 30.172 1 96.56 195 SER B CA 1
ATOM 4479 C C . SER B 1 195 ? 5.926 16.141 29.391 1 96.56 195 SER B C 1
ATOM 4481 O O . SER B 1 195 ? 5.145 15.32 29.875 1 96.56 195 SER B O 1
ATOM 4483 N N . ASN B 1 196 ? 5.75 16.672 28.172 1 96.31 196 ASN B N 1
ATOM 4484 C CA . ASN B 1 196 ? 4.633 16.281 27.328 1 96.31 196 ASN B CA 1
ATOM 4485 C C . ASN B 1 196 ? 4.684 14.789 27 1 96.31 196 ASN B C 1
ATOM 4487 O O . ASN B 1 196 ? 3.656 14.109 27.016 1 96.31 196 ASN B O 1
ATOM 4491 N N . LEU B 1 197 ? 5.852 14.305 26.703 1 96.44 197 LEU B N 1
ATOM 4492 C CA . LEU B 1 197 ? 6.02 12.898 26.375 1 96.44 197 LEU B CA 1
ATOM 4493 C C . LEU B 1 197 ? 5.645 12.008 27.562 1 96.44 197 LEU B C 1
ATOM 4495 O O . LEU B 1 197 ? 4.922 11.023 27.391 1 96.44 197 LEU B O 1
ATOM 4499 N N . ILE B 1 198 ? 6.102 12.367 28.734 1 97.06 198 ILE B N 1
ATOM 4500 C CA . ILE B 1 198 ? 5.836 11.602 29.953 1 97.06 198 ILE B CA 1
ATOM 4501 C C . ILE B 1 198 ? 4.336 11.602 30.25 1 97.06 198 ILE B C 1
ATOM 4503 O O . ILE B 1 198 ? 3.773 10.57 30.625 1 97.06 198 ILE B O 1
ATOM 4507 N N . GLU B 1 199 ? 3.77 12.703 30.047 1 96.69 199 GLU B N 1
ATOM 4508 C CA . GLU B 1 199 ? 2.334 12.797 30.297 1 96.69 199 GLU B CA 1
ATOM 4509 C C . GLU B 1 199 ? 1.551 11.891 29.344 1 96.69 199 GLU B C 1
ATOM 4511 O O . GLU B 1 199 ? 0.536 11.312 29.734 1 96.69 199 GLU B O 1
ATOM 4516 N N . ASN B 1 200 ? 1.996 11.82 28.172 1 96.81 200 ASN B N 1
ATOM 4517 C CA . ASN B 1 200 ? 1.259 11.078 27.141 1 96.81 200 ASN B CA 1
ATOM 4518 C C . ASN B 1 200 ? 1.521 9.578 27.25 1 96.81 200 ASN B C 1
ATOM 4520 O O . ASN B 1 200 ? 0.599 8.773 27.109 1 96.81 200 ASN B O 1
ATOM 4524 N N . LEU B 1 201 ? 2.766 9.164 27.516 1 96.12 201 LEU B N 1
ATOM 4525 C CA . LEU B 1 201 ? 3.135 7.766 27.359 1 96.12 201 LEU B CA 1
ATOM 4526 C C . LEU B 1 201 ? 3.457 7.129 28.703 1 96.12 201 LEU B C 1
ATOM 4528 O O . LEU B 1 201 ? 3.6 5.91 28.812 1 96.12 201 LEU B O 1
ATOM 4532 N N . GLY B 1 202 ? 3.561 7.891 29.703 1 95.88 202 GLY B N 1
ATOM 4533 C CA . GLY B 1 202 ? 4.039 7.414 30.984 1 95.88 202 GLY B CA 1
ATOM 4534 C C . GLY B 1 202 ? 5.551 7.41 31.094 1 95.88 202 GLY B C 1
ATOM 4535 O O . GLY B 1 202 ? 6.254 7.395 30.094 1 95.88 202 GLY B O 1
ATOM 4536 N N . GLU B 1 203 ? 6.02 7.438 32.281 1 94.38 203 GLU B N 1
ATOM 4537 C CA . GLU B 1 203 ? 7.453 7.527 32.562 1 94.38 203 GLU B CA 1
ATOM 4538 C C . GLU B 1 203 ? 8.211 6.355 31.938 1 94.38 203 GLU B C 1
ATOM 4540 O O . GLU B 1 203 ? 9.266 6.539 31.328 1 94.38 203 GLU B O 1
ATOM 4545 N N . GLU B 1 204 ? 7.664 5.238 32.062 1 93.25 204 GLU B N 1
ATOM 4546 C CA . GLU B 1 204 ? 8.344 4.027 31.609 1 93.25 204 GLU B CA 1
ATOM 4547 C C . GLU B 1 204 ? 8.547 4.055 30.094 1 93.25 204 GLU B C 1
ATOM 4549 O O . GLU B 1 204 ? 9.68 3.969 29.625 1 93.25 204 GLU B O 1
ATOM 4554 N N . LYS B 1 205 ? 7.531 4.258 29.359 1 91.69 205 LYS B N 1
ATOM 4555 C CA . LYS B 1 205 ? 7.613 4.266 27.906 1 91.69 205 LYS B CA 1
ATOM 4556 C C . LYS B 1 205 ? 8.438 5.449 27.406 1 91.69 205 LYS B C 1
ATOM 4558 O O . LYS B 1 205 ? 9.156 5.34 26.406 1 91.69 205 LYS B O 1
ATOM 4563 N N . ALA B 1 206 ? 8.336 6.52 28.047 1 92.44 206 ALA B N 1
ATOM 4564 C CA . ALA B 1 206 ? 9.07 7.723 27.641 1 92.44 206 ALA B CA 1
ATOM 4565 C C . ALA B 1 206 ? 10.57 7.535 27.812 1 92.44 206 ALA B C 1
ATOM 4567 O O . ALA B 1 206 ? 11.367 8.102 27.062 1 92.44 206 ALA B O 1
ATOM 4568 N N . GLY B 1 207 ? 10.945 6.719 28.828 1 89 207 GLY B N 1
ATOM 4569 C CA . GLY B 1 207 ? 12.359 6.602 29.141 1 89 207 GLY B CA 1
ATOM 4570 C C . GLY B 1 207 ? 12.992 5.328 28.609 1 89 207 GLY B C 1
ATOM 4571 O O . GLY B 1 207 ? 14.219 5.215 28.547 1 89 207 GLY B O 1
ATOM 4572 N N . ASN B 1 208 ? 12.211 4.332 28.203 1 87.19 208 ASN B N 1
ATOM 4573 C CA . ASN B 1 208 ? 12.695 2.984 27.922 1 87.19 208 ASN B CA 1
ATOM 4574 C C . ASN B 1 208 ? 13.398 2.91 26.562 1 87.19 208 ASN B C 1
ATOM 4576 O O . ASN B 1 208 ? 14.32 2.117 26.391 1 87.19 208 ASN B O 1
ATOM 4580 N N . ASP B 1 209 ? 12.969 3.625 25.656 1 89.56 209 ASP B N 1
ATOM 4581 C CA . ASP B 1 209 ? 13.516 3.635 24.297 1 89.56 209 ASP B CA 1
ATOM 4582 C C . ASP B 1 209 ? 13.539 5.051 23.734 1 89.56 209 ASP B C 1
ATOM 4584 O O . ASP B 1 209 ? 12.484 5.66 23.516 1 89.56 209 ASP B O 1
ATOM 4588 N N . LYS B 1 210 ? 14.75 5.547 23.469 1 88.69 210 LYS B N 1
ATOM 4589 C CA . LYS B 1 210 ? 14.914 6.91 22.969 1 88.69 210 LYS B CA 1
ATOM 4590 C C . LYS B 1 210 ? 14.133 7.121 21.672 1 88.69 210 LYS B C 1
ATOM 4592 O O . LYS B 1 210 ? 13.781 8.25 21.328 1 88.69 210 LYS B O 1
ATOM 4597 N N . ARG B 1 211 ? 13.82 6.027 21.047 1 93.75 211 ARG B N 1
ATOM 4598 C CA . ARG B 1 211 ? 13.094 6.133 19.797 1 93.75 211 ARG B CA 1
ATOM 4599 C C . ARG B 1 211 ? 11.648 6.555 20.031 1 93.75 211 ARG B C 1
ATOM 4601 O O . ARG B 1 211 ? 10.969 7.012 19.109 1 93.75 211 ARG B O 1
ATOM 4608 N N . ASN B 1 212 ? 11.133 6.395 21.203 1 94.88 212 ASN B N 1
ATOM 4609 C CA . ASN B 1 212 ? 9.742 6.723 21.5 1 94.88 212 ASN B CA 1
ATOM 4610 C C . ASN B 1 212 ? 9.469 8.219 21.344 1 94.88 212 ASN B C 1
ATOM 4612 O O . ASN B 1 212 ? 8.398 8.609 20.859 1 94.88 212 ASN B O 1
ATOM 4616 N N . ALA B 1 213 ? 10.438 9.008 21.734 1 94.62 213 ALA B N 1
ATOM 4617 C CA . ALA B 1 213 ? 10.289 10.445 21.562 1 94.62 213 ALA B CA 1
ATOM 4618 C C . ALA B 1 213 ? 10.18 10.82 20.078 1 94.62 213 ALA B C 1
ATOM 4620 O O . ALA B 1 213 ? 9.336 11.625 19.703 1 94.62 213 ALA B O 1
ATOM 4621 N N . HIS B 1 214 ? 11.016 10.234 19.281 1 94.88 214 HIS B N 1
ATOM 4622 C CA . HIS B 1 214 ? 10.984 10.484 17.844 1 94.88 214 HIS B CA 1
ATOM 4623 C C . HIS B 1 214 ? 9.68 9.992 17.234 1 94.88 214 HIS B C 1
ATOM 4625 O O . HIS B 1 214 ? 9.078 10.68 16.406 1 94.88 214 HIS B O 1
ATOM 4631 N N . SER B 1 215 ? 9.273 8.844 17.656 1 94.62 215 SER B N 1
ATOM 4632 C CA . SER B 1 215 ? 8.031 8.266 17.172 1 94.62 215 SER B CA 1
ATOM 4633 C C . SER B 1 215 ? 6.844 9.172 17.484 1 94.62 215 SER B C 1
ATOM 4635 O O . SER B 1 215 ? 6.016 9.438 16.609 1 94.62 215 SER B O 1
ATOM 4637 N N . TRP B 1 216 ? 6.809 9.586 18.719 1 94.62 216 TRP B N 1
ATOM 4638 C CA . TRP B 1 216 ? 5.719 10.469 19.141 1 94.62 216 TRP B CA 1
ATOM 4639 C C . TRP B 1 216 ? 5.715 11.758 18.328 1 94.62 216 TRP B C 1
ATOM 4641 O O . TRP B 1 216 ? 4.66 12.211 17.875 1 94.62 216 TRP B O 1
ATOM 4651 N N . SER B 1 217 ? 6.863 12.289 18.094 1 93.88 217 SER B N 1
ATOM 4652 C CA . SER B 1 217 ? 7.004 13.508 17.297 1 93.88 217 SER B CA 1
ATOM 4653 C C . SER B 1 217 ? 6.543 13.289 15.867 1 93.88 217 SER B C 1
ATOM 4655 O O . SER B 1 217 ? 5.836 14.125 15.305 1 93.88 217 SER B O 1
ATOM 4657 N N . LEU B 1 218 ? 6.879 12.164 15.289 1 94.06 218 LEU B N 1
ATOM 4658 C CA . LEU B 1 218 ? 6.523 11.859 13.906 1 94.06 218 LEU B CA 1
ATOM 4659 C C . LEU B 1 218 ? 5.016 11.68 13.766 1 94.06 218 LEU B C 1
ATOM 4661 O O . LEU B 1 218 ? 4.426 12.117 12.773 1 94.06 218 LEU B O 1
ATOM 4665 N N . LEU B 1 219 ? 4.387 11.055 14.727 1 94.69 219 LEU B N 1
ATOM 4666 C CA . LEU B 1 219 ? 2.947 10.82 14.703 1 94.69 219 LEU B CA 1
ATOM 4667 C C . LEU B 1 219 ? 2.184 12.141 14.758 1 94.69 219 LEU B C 1
ATOM 4669 O O . LEU B 1 219 ? 1.123 12.273 14.141 1 94.69 219 LEU B O 1
ATOM 4673 N N . HIS B 1 220 ? 2.756 13.109 15.367 1 94 220 HIS B N 1
ATOM 4674 C CA . HIS B 1 220 ? 2.051 14.375 15.539 1 94 220 HIS B CA 1
ATOM 4675 C C . HIS B 1 220 ? 2.443 15.375 14.453 1 94 220 HIS B C 1
ATOM 4677 O O . HIS B 1 220 ? 1.727 16.344 14.211 1 94 220 HIS B O 1
ATOM 4683 N N . SER B 1 221 ? 3.57 15.195 13.867 1 91.56 221 SER B N 1
ATOM 4684 C CA . SER B 1 221 ? 4.004 16.125 12.82 1 91.56 221 SER B CA 1
ATOM 4685 C C . SER B 1 221 ? 3.59 15.625 11.438 1 91.56 221 SER B C 1
ATOM 4687 O O . SER B 1 221 ? 2.539 16.016 10.922 1 91.56 221 SER B O 1
ATOM 4689 N N . LEU B 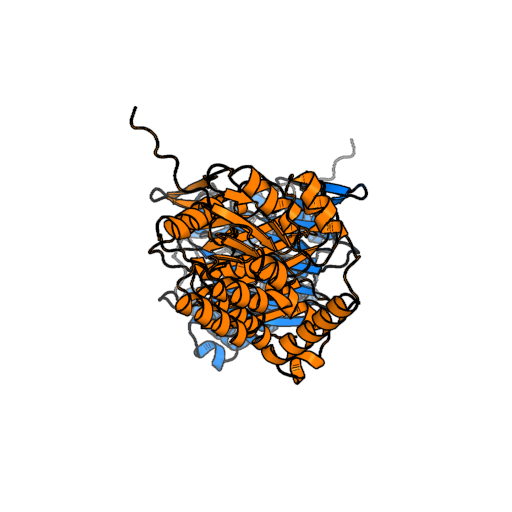1 222 ? 4.234 14.531 10.969 1 90.06 222 LEU B N 1
ATOM 4690 C CA . LEU B 1 222 ? 4.004 14.016 9.625 1 90.06 222 LEU B CA 1
ATOM 4691 C C . LEU B 1 222 ? 2.695 13.234 9.555 1 90.06 222 LEU B C 1
ATOM 4693 O O . LEU B 1 222 ? 1.813 13.555 8.758 1 90.06 222 LEU B O 1
ATOM 4697 N N . ALA B 1 223 ? 2.475 12.367 10.453 1 94.12 223 ALA B N 1
ATOM 4698 C CA . ALA B 1 223 ? 1.369 11.414 10.359 1 94.12 223 ALA B CA 1
ATOM 4699 C C . ALA B 1 223 ? 0.033 12.102 10.633 1 94.12 223 ALA B C 1
ATOM 4701 O O . ALA B 1 223 ? -1.008 11.664 10.133 1 94.12 223 ALA B O 1
ATOM 4702 N N . SER B 1 224 ? 0.063 13.164 11.391 1 94.44 224 SER B N 1
ATOM 4703 C CA . SER B 1 224 ? -1.188 13.797 11.797 1 94.44 224 SER B CA 1
ATOM 4704 C C . SER B 1 224 ? -1.962 14.32 10.594 1 94.44 224 SER B C 1
ATOM 4706 O O . SER B 1 224 ? -3.191 14.398 10.617 1 94.44 224 SER B O 1
ATOM 4708 N N . HIS B 1 225 ? -1.313 14.641 9.469 1 92.94 225 HIS B N 1
ATOM 4709 C CA . HIS B 1 225 ? -1.977 15.078 8.242 1 92.94 225 HIS B CA 1
ATOM 4710 C C . HIS B 1 225 ? -2.867 13.977 7.676 1 92.94 225 HIS B C 1
ATOM 4712 O O . HIS B 1 225 ? -4.059 14.195 7.449 1 92.94 225 HIS B O 1
ATOM 4718 N N . ASP B 1 226 ? -2.314 12.883 7.574 1 95.38 226 ASP B N 1
ATOM 4719 C CA . ASP B 1 226 ? -3.023 11.773 6.941 1 95.38 226 ASP B CA 1
ATOM 4720 C C . ASP B 1 226 ? -4.008 11.125 7.914 1 95.38 226 ASP B C 1
ATOM 4722 O O . ASP B 1 226 ? -5.094 10.703 7.52 1 95.38 226 ASP B O 1
ATOM 4726 N N . LEU B 1 227 ? -3.586 11.109 9.164 1 97.12 227 LEU B N 1
ATOM 4727 C CA . LEU B 1 227 ? -4.449 10.492 10.164 1 97.12 227 LEU B CA 1
ATOM 4728 C C . LEU B 1 227 ? -5.688 11.344 10.414 1 97.12 227 LEU B C 1
ATOM 4730 O O . LEU B 1 227 ? -6.777 10.812 10.641 1 97.12 227 LEU B O 1
ATOM 4734 N N . SER B 1 228 ? -5.527 12.625 10.422 1 97.81 228 SER B N 1
ATOM 4735 C CA . SER B 1 228 ? -6.691 13.492 10.562 1 97.81 228 SER B CA 1
ATOM 4736 C C . SER B 1 228 ? -7.625 13.359 9.359 1 97.81 228 SER B C 1
ATOM 4738 O O . SER B 1 228 ? -8.844 13.359 9.516 1 97.81 228 SER B O 1
ATOM 4740 N N . ALA B 1 229 ? -7.059 13.312 8.164 1 98.06 229 ALA B N 1
ATOM 4741 C CA . ALA B 1 229 ? -7.871 13.109 6.965 1 98.06 229 ALA B CA 1
ATOM 4742 C C . ALA B 1 229 ? -8.578 11.758 7.008 1 98.06 229 ALA B C 1
ATOM 4744 O O . ALA B 1 229 ? -9.75 11.648 6.637 1 98.06 229 ALA B O 1
ATOM 4745 N N . MET B 1 230 ? -7.867 10.742 7.457 1 98.44 230 MET B N 1
ATOM 4746 C CA . MET B 1 230 ? -8.453 9.414 7.637 1 98.44 230 MET B CA 1
ATOM 4747 C C . MET B 1 230 ? -9.664 9.477 8.555 1 98.44 230 MET B C 1
ATOM 4749 O O . MET B 1 230 ? -10.727 8.93 8.227 1 98.44 230 MET B O 1
ATOM 4753 N N . ARG B 1 231 ? -9.531 10.156 9.688 1 97.94 231 ARG B N 1
ATOM 4754 C CA . ARG B 1 231 ? -10.641 10.289 10.633 1 97.94 231 ARG B CA 1
ATOM 4755 C C . ARG B 1 231 ? -11.805 11.047 10.008 1 97.94 231 ARG B C 1
ATOM 4757 O O . ARG B 1 231 ? -12.969 10.758 10.305 1 97.94 231 ARG B O 1
ATOM 4764 N N . ASP B 1 232 ? -11.438 12.016 9.227 1 97.81 232 ASP B N 1
ATOM 4765 C CA . ASP B 1 232 ? -12.477 12.789 8.555 1 97.81 232 ASP B CA 1
ATOM 4766 C C . ASP B 1 232 ? -13.297 11.914 7.609 1 97.81 232 ASP B C 1
ATOM 4768 O O . ASP B 1 232 ? -14.516 12.062 7.52 1 97.81 232 ASP B O 1
ATOM 4772 N N . VAL B 1 233 ? -12.656 10.984 6.941 1 98.06 233 VAL B N 1
ATOM 4773 C CA . VAL B 1 233 ? -13.281 10.125 5.938 1 98.06 233 VAL B CA 1
ATOM 4774 C C . VAL B 1 233 ? -14.008 8.969 6.625 1 98.06 233 VAL B C 1
ATOM 4776 O O . VAL B 1 233 ? -15.133 8.633 6.258 1 98.06 233 VAL B O 1
ATOM 4779 N N . LEU B 1 234 ? -13.398 8.367 7.703 1 98 234 LEU B N 1
ATOM 4780 C CA . LEU B 1 234 ? -13.836 7.066 8.188 1 98 234 LEU B CA 1
ATOM 4781 C C . LEU B 1 234 ? -14.367 7.164 9.617 1 98 234 LEU B C 1
ATOM 4783 O O . LEU B 1 234 ? -14.977 6.215 10.117 1 98 234 LEU B O 1
ATOM 4787 N N . GLY B 1 235 ? -14.141 8.281 10.273 1 97.62 235 GLY B N 1
ATOM 4788 C CA . GLY B 1 235 ? -14.312 8.32 11.719 1 97.62 235 GLY B CA 1
ATOM 4789 C C . GLY B 1 235 ? -13.148 7.699 12.477 1 97.62 235 GLY B C 1
ATOM 4790 O O . GLY B 1 235 ? -12.133 7.348 11.875 1 97.62 235 GLY B O 1
ATOM 4791 N N . MET B 1 236 ? -13.281 7.672 13.797 1 98.06 236 MET B N 1
ATOM 4792 C CA . MET B 1 236 ? -12.266 7.051 14.641 1 98.06 236 MET B CA 1
ATOM 4793 C C . MET B 1 236 ? -12.32 5.531 14.523 1 98.06 236 MET B C 1
ATOM 4795 O O . MET B 1 236 ? -13.406 4.949 14.453 1 98.06 236 MET B O 1
ATOM 4799 N N . PRO B 1 237 ? -11.18 4.883 14.453 1 98.25 237 PRO B N 1
ATOM 4800 C CA . PRO B 1 237 ? -11.203 3.42 14.539 1 98.25 237 PRO B CA 1
ATOM 4801 C C . PRO B 1 237 ? -11.625 2.912 15.914 1 98.25 237 PRO B C 1
ATOM 4803 O O . PRO B 1 237 ? -11.523 3.645 16.906 1 98.25 237 PRO B O 1
ATOM 4806 N N . GLU B 1 238 ? -12.055 1.668 15.938 1 97.06 238 GLU B N 1
ATOM 4807 C CA . GLU B 1 238 ? -12.383 1.04 17.219 1 97.06 238 GLU B CA 1
ATOM 4808 C C . GLU B 1 238 ? -11.117 0.739 18.016 1 97.06 238 GLU B C 1
ATOM 4810 O O . GLU B 1 238 ? -11.109 0.871 19.25 1 97.06 238 GLU B O 1
ATOM 4815 N N . ARG B 1 239 ? -10.086 0.34 17.297 1 95.75 239 ARG B N 1
ATOM 4816 C CA . ARG B 1 239 ? -8.797 0.044 17.922 1 95.75 239 ARG B CA 1
ATOM 4817 C C . ARG B 1 239 ? -7.684 0.017 16.891 1 95.75 239 ARG B C 1
ATOM 4819 O O . ARG B 1 239 ? -7.949 -0.051 15.688 1 95.75 239 ARG B O 1
ATOM 4826 N N . CYS B 1 240 ? -6.508 0.181 17.391 1 97.69 240 CYS B N 1
ATOM 4827 C CA . CYS B 1 240 ? -5.324 -0.171 16.609 1 97.69 240 CYS B CA 1
ATOM 4828 C C . CYS B 1 240 ? -4.895 -1.606 16.891 1 97.69 240 CYS B C 1
ATOM 4830 O O . CYS B 1 240 ? -4.543 -1.944 18.016 1 97.69 240 CYS B O 1
ATOM 4832 N N . LEU B 1 241 ? -4.918 -2.436 15.859 1 96.94 241 LEU B N 1
ATOM 4833 C CA . LEU B 1 241 ? -4.688 -3.867 16.016 1 96.94 241 LEU B CA 1
ATOM 4834 C C . LEU B 1 241 ? -3.195 -4.172 16.094 1 96.94 241 LEU B C 1
ATOM 4836 O O . LEU B 1 241 ? -2.791 -5.168 16.703 1 96.94 241 LEU B O 1
ATOM 4840 N N . PHE B 1 242 ? -2.51 -3.336 15.461 1 97.19 242 PHE B N 1
ATOM 4841 C CA . PHE B 1 242 ? -1.079 -3.572 15.305 1 97.19 242 PHE B CA 1
ATOM 4842 C C . PHE B 1 242 ? -0.361 -2.295 14.898 1 97.19 242 PHE B C 1
ATOM 4844 O O . PHE B 1 242 ? -0.906 -1.484 14.141 1 97.19 242 PHE B O 1
ATOM 4851 N N . SER B 1 243 ? 0.797 -2.113 15.406 1 97.31 243 SER B N 1
ATOM 4852 C CA . SER B 1 243 ? 1.713 -1.109 14.883 1 97.31 243 SER B CA 1
ATOM 4853 C C . SER B 1 243 ? 3.164 -1.551 15.031 1 97.31 243 SER B C 1
ATOM 4855 O O . SER B 1 243 ? 3.486 -2.352 15.914 1 97.31 243 SER B O 1
ATOM 4857 N N . SER B 1 244 ? 4.016 -1.074 14.141 1 96.19 244 SER B N 1
ATOM 4858 C CA . SER B 1 244 ? 5.445 -1.361 14.203 1 96.19 244 SER B CA 1
ATOM 4859 C C . SER B 1 244 ? 6.262 -0.248 13.555 1 96.19 244 SER B C 1
ATOM 4861 O O . SER B 1 244 ? 5.723 0.568 12.805 1 96.19 244 SER B O 1
ATOM 4863 N N . ARG B 1 245 ? 7.52 -0.185 13.922 1 95.38 245 ARG B N 1
ATOM 4864 C CA . ARG B 1 245 ? 8.438 0.785 13.328 1 95.38 245 ARG B CA 1
ATOM 4865 C C . ARG B 1 245 ? 9.742 0.121 12.914 1 95.38 245 ARG B C 1
ATOM 4867 O O . ARG B 1 245 ? 10.039 -1.001 13.328 1 95.38 245 ARG B O 1
ATOM 4874 N N . SER B 1 246 ? 10.484 0.744 12.078 1 93.06 246 SER B N 1
ATOM 4875 C CA . SER B 1 246 ? 11.805 0.268 11.664 1 93.06 246 SER B CA 1
ATOM 4876 C C . SER B 1 246 ? 12.781 0.268 12.828 1 93.06 246 SER B C 1
ATOM 4878 O O . SER B 1 246 ? 12.523 0.88 13.867 1 93.06 246 SER B O 1
ATOM 4880 N N . GLU B 1 247 ? 13.844 -0.386 12.586 1 89.06 247 GLU B N 1
ATOM 4881 C CA . GLU B 1 247 ? 14.938 -0.346 13.555 1 89.06 247 GLU B CA 1
ATOM 4882 C C . GLU B 1 247 ? 15.555 1.045 13.625 1 89.06 247 GLU B C 1
ATOM 4884 O O . GLU B 1 247 ? 15.266 1.905 12.797 1 89.06 247 GLU B O 1
ATOM 4889 N N . ASP B 1 248 ? 16.344 1.188 14.617 1 89.62 248 ASP B N 1
ATOM 4890 C CA . ASP B 1 248 ? 17.047 2.445 14.844 1 89.62 248 ASP B CA 1
ATOM 4891 C C . ASP B 1 248 ? 18.016 2.748 13.703 1 89.62 248 ASP B C 1
ATOM 4893 O O . ASP B 1 248 ? 18.672 1.848 13.188 1 89.62 248 ASP B O 1
ATOM 4897 N N . ASP B 1 249 ? 18.047 3.979 13.25 1 86.38 249 ASP B N 1
ATOM 4898 C CA . ASP B 1 249 ? 18.922 4.371 12.156 1 86.38 249 ASP B CA 1
ATOM 4899 C C . ASP B 1 249 ? 20.312 4.707 12.672 1 86.38 249 ASP B C 1
ATOM 4901 O O . ASP B 1 249 ? 21.141 5.277 11.938 1 86.38 249 ASP B O 1
ATOM 4905 N N . GLY B 1 250 ? 20.609 4.477 13.875 1 85.88 250 GLY B N 1
ATOM 4906 C CA . GLY B 1 250 ? 21.875 4.805 14.5 1 85.88 250 GLY B CA 1
ATOM 4907 C C . GLY B 1 250 ? 21.844 6.113 15.266 1 85.88 250 GLY B C 1
ATOM 4908 O O . GLY B 1 250 ? 22.766 6.414 16.031 1 85.88 250 GLY B O 1
ATOM 4909 N N . GLN B 1 251 ? 20.781 6.852 15.078 1 86.19 251 GLN B N 1
ATOM 4910 C CA . GLN B 1 251 ? 20.656 8.148 15.734 1 86.19 251 GLN B CA 1
ATOM 4911 C C . GLN B 1 251 ? 19.375 8.227 16.547 1 86.19 251 GLN B C 1
ATOM 4913 O O . GLN B 1 251 ? 18.844 9.32 16.781 1 86.19 251 GLN B O 1
ATOM 4918 N N . GLY B 1 252 ? 18.844 7.074 16.844 1 86.81 252 GLY B N 1
ATOM 4919 C CA . GLY B 1 252 ? 17.641 7.043 17.672 1 86.81 252 GLY B CA 1
ATOM 4920 C C . GLY B 1 252 ? 16.375 7.34 16.891 1 86.81 252 GLY B C 1
ATOM 4921 O O . GLY B 1 252 ? 15.352 7.715 17.469 1 86.81 252 GLY B O 1
ATOM 4922 N N . LYS B 1 253 ? 16.453 7.203 15.625 1 90.62 253 LYS B N 1
ATOM 4923 C CA . LYS B 1 253 ? 15.281 7.52 14.805 1 90.62 253 LYS B CA 1
ATOM 4924 C C . LYS B 1 253 ? 14.781 6.285 14.055 1 90.62 253 LYS B C 1
ATOM 4926 O O . LYS B 1 253 ? 15.57 5.426 13.672 1 90.62 253 LYS B O 1
ATOM 4931 N N . SER B 1 254 ? 13.461 6.18 13.969 1 91.38 254 SER B N 1
ATOM 4932 C CA . SER B 1 254 ? 12.781 5.191 13.133 1 91.38 254 SER B CA 1
ATOM 4933 C C . SER B 1 254 ? 11.867 5.863 12.117 1 91.38 254 SER B C 1
ATOM 4935 O O . SER B 1 254 ? 10.852 6.453 12.484 1 91.38 254 SER B O 1
ATOM 4937 N N . TRP B 1 255 ? 12.219 5.652 10.883 1 93.38 255 TRP B N 1
ATOM 4938 C CA . TRP B 1 255 ? 11.586 6.469 9.852 1 93.38 255 TRP B CA 1
ATOM 4939 C C . TRP B 1 255 ? 10.461 5.707 9.164 1 93.38 255 TRP B C 1
ATOM 4941 O O . TRP B 1 255 ? 9.703 6.285 8.383 1 93.38 255 TRP B O 1
ATOM 4951 N N . TRP B 1 256 ? 10.352 4.441 9.383 1 94.75 256 TRP B N 1
ATOM 4952 C CA . TRP B 1 256 ? 9.32 3.621 8.766 1 94.75 256 TRP B CA 1
ATOM 4953 C C . TRP B 1 256 ? 8.359 3.062 9.812 1 94.75 256 TRP B C 1
ATOM 4955 O O . TRP B 1 256 ? 8.789 2.461 10.797 1 94.75 256 TRP B O 1
ATOM 4965 N N . TRP B 1 257 ? 7.07 3.344 9.609 1 94.69 257 TRP B N 1
ATOM 4966 C CA . TRP B 1 257 ? 6.02 2.883 10.516 1 94.69 257 TRP B CA 1
ATOM 4967 C C . TRP B 1 257 ? 4.859 2.271 9.734 1 94.69 257 TRP B C 1
ATOM 4969 O O . TRP B 1 257 ? 4.598 2.662 8.594 1 94.69 257 TRP B O 1
ATOM 4979 N N . ASN B 1 258 ? 4.258 1.281 10.344 1 95.38 258 ASN B N 1
ATOM 4980 C CA . ASN B 1 258 ? 2.975 0.791 9.844 1 95.38 258 ASN B CA 1
ATOM 4981 C C . ASN B 1 258 ? 2 0.521 10.992 1 95.38 258 ASN B C 1
ATOM 4983 O O . ASN B 1 258 ? 2.418 0.283 12.125 1 95.38 258 ASN B O 1
ATOM 4987 N N . ALA B 1 259 ? 0.776 0.663 10.719 1 97.38 259 ALA B N 1
ATOM 4988 C CA . ALA B 1 259 ? -0.292 0.378 11.672 1 97.38 259 ALA B CA 1
ATOM 4989 C C . ALA B 1 259 ? -1.521 -0.188 10.969 1 97.38 259 ALA B C 1
ATOM 4991 O O . ALA B 1 259 ? -1.754 0.094 9.789 1 97.38 259 ALA B O 1
ATOM 4992 N N . VAL B 1 260 ? -2.236 -1.045 11.648 1 97.62 260 VAL B N 1
ATOM 4993 C CA . VAL B 1 260 ? -3.512 -1.575 11.172 1 97.62 260 VAL B CA 1
ATOM 4994 C C . VAL B 1 260 ? -4.625 -1.189 12.141 1 97.62 260 VAL B C 1
ATOM 4996 O O . VAL B 1 260 ? -4.547 -1.484 13.336 1 97.62 260 VAL B O 1
ATOM 4999 N N . PHE B 1 261 ? -5.621 -0.523 11.594 1 97.94 261 PHE B N 1
ATOM 5000 C CA . PHE B 1 261 ? -6.75 -0.08 12.398 1 97.94 261 PHE B CA 1
ATOM 5001 C C . PHE B 1 261 ? -7.977 -0.948 12.141 1 97.94 261 PHE B C 1
ATOM 5003 O O . PHE B 1 261 ? -8.266 -1.297 10.992 1 97.94 261 PHE B O 1
ATOM 5010 N N . GLY B 1 262 ? -8.672 -1.326 13.234 1 97.19 262 GLY B N 1
ATOM 5011 C CA . GLY B 1 262 ? -9.938 -2.041 13.125 1 97.19 262 GLY B CA 1
ATOM 5012 C C . GLY B 1 262 ? -11.141 -1.123 13.125 1 97.19 262 GLY B C 1
ATOM 5013 O O . GLY B 1 262 ? -11.305 -0.298 14.031 1 97.19 262 GLY B O 1
ATOM 5014 N N . TYR B 1 263 ? -11.883 -1.146 12.094 1 96.81 263 TYR B N 1
ATOM 5015 C CA . TYR B 1 263 ? -13.195 -0.511 12 1 96.81 263 TYR B CA 1
ATOM 5016 C C . TYR B 1 263 ? -14.305 -1.555 11.992 1 96.81 263 TYR B C 1
ATOM 5018 O O . TYR B 1 263 ? -14.039 -2.754 11.883 1 96.81 263 TYR B O 1
ATOM 5026 N N . LYS B 1 264 ? -15.547 -1.067 12.203 1 92.56 264 LYS B N 1
ATOM 5027 C CA . LYS B 1 264 ? -16.672 -1.994 12.039 1 92.56 264 LYS B CA 1
ATOM 5028 C C . LYS B 1 264 ? -16.797 -2.459 10.594 1 92.56 264 LYS B C 1
ATOM 5030 O O . LYS B 1 264 ? -17.156 -1.677 9.711 1 92.56 264 LYS B O 1
ATOM 5035 N N . GLY B 1 265 ? -16.406 -3.723 10.367 1 91.06 265 GLY B N 1
ATOM 5036 C CA . GLY B 1 265 ? -16.641 -4.301 9.055 1 91.06 265 GLY B CA 1
ATOM 5037 C C . GLY B 1 265 ? -15.406 -4.309 8.172 1 91.06 265 GLY B C 1
ATOM 5038 O O . GLY B 1 265 ? -15.344 -5.055 7.191 1 91.06 265 GLY B O 1
ATOM 5039 N N . PHE B 1 266 ? -14.43 -3.457 8.43 1 95.06 266 PHE B N 1
ATOM 5040 C CA . PHE B 1 266 ? -13.258 -3.432 7.566 1 95.06 266 PHE B CA 1
ATOM 5041 C C . PHE B 1 266 ? -12.023 -3 8.344 1 95.06 266 PHE B C 1
ATOM 5043 O O . PHE B 1 266 ? -12.117 -2.609 9.508 1 95.06 266 PHE B O 1
ATOM 5050 N N . LYS B 1 267 ? -10.875 -3.154 7.734 1 96.38 267 LYS B N 1
ATOM 5051 C CA . LYS B 1 267 ? -9.602 -2.711 8.297 1 96.38 267 LYS B CA 1
ATOM 5052 C C . LYS B 1 267 ? -8.984 -1.593 7.453 1 96.38 267 LYS B C 1
ATOM 5054 O O . LYS B 1 267 ? -9.281 -1.472 6.262 1 96.38 267 LYS B O 1
ATOM 5059 N N . CYS B 1 268 ? -8.242 -0.762 8.117 1 97.75 268 CYS B N 1
ATOM 5060 C CA . CYS B 1 268 ? -7.484 0.31 7.48 1 97.75 268 CYS B CA 1
ATOM 5061 C C . CYS B 1 268 ? -5.992 0.155 7.746 1 97.75 268 CYS B C 1
ATOM 5063 O O . CYS B 1 268 ? -5.57 0.023 8.898 1 97.75 268 CYS B O 1
ATOM 5065 N N . TYR B 1 269 ? -5.258 0.15 6.695 1 97.06 269 TYR B N 1
ATOM 5066 C CA . TYR B 1 269 ? -3.807 0.042 6.816 1 97.06 269 TYR B CA 1
ATOM 5067 C C . TYR B 1 269 ? -3.141 1.398 6.617 1 97.06 269 TYR B C 1
ATOM 5069 O O . TYR B 1 269 ? -3.428 2.102 5.645 1 97.06 269 TYR B O 1
ATOM 5077 N N . TYR B 1 270 ? -2.287 1.708 7.543 1 97.62 270 TYR B N 1
ATOM 5078 C CA . TYR B 1 270 ? -1.517 2.945 7.488 1 97.62 270 TYR B CA 1
ATOM 5079 C C . TYR B 1 270 ? -0.027 2.654 7.355 1 97.62 270 TYR B C 1
ATOM 5081 O O . TYR B 1 270 ? 0.516 1.816 8.078 1 97.62 270 TYR B O 1
ATOM 5089 N N . GLU B 1 271 ? 0.661 3.262 6.406 1 97.19 271 GLU B N 1
ATOM 5090 C CA . GLU B 1 271 ? 2.111 3.174 6.281 1 97.19 271 GLU B CA 1
ATOM 5091 C C . GLU B 1 271 ? 2.736 4.559 6.121 1 97.19 271 GLU B C 1
ATOM 5093 O O . GLU B 1 271 ? 2.178 5.426 5.445 1 97.19 271 GLU B O 1
ATOM 5098 N N . MET B 1 272 ? 3.803 4.727 6.746 1 96.25 272 MET B N 1
ATOM 5099 C CA . MET B 1 272 ? 4.535 5.992 6.711 1 96.25 272 MET B CA 1
ATOM 5100 C C . MET B 1 272 ? 6.031 5.75 6.57 1 96.25 272 MET B C 1
ATOM 5102 O O . MET B 1 272 ? 6.566 4.789 7.125 1 96.25 272 MET B O 1
ATOM 5106 N N . GLY B 1 273 ? 6.73 6.625 5.809 1 95.88 273 GLY B N 1
ATOM 5107 C CA . GLY B 1 273 ? 8.172 6.539 5.66 1 95.88 273 GLY B CA 1
ATOM 5108 C C . GLY B 1 273 ? 8.789 7.789 5.055 1 95.88 273 GLY B C 1
ATOM 5109 O O . GLY B 1 273 ? 8.109 8.531 4.336 1 95.88 273 GLY B O 1
ATOM 5110 N N . ILE B 1 274 ? 9.969 8.016 5.406 1 95.62 274 ILE B N 1
ATOM 5111 C CA . ILE B 1 274 ? 10.75 9.094 4.816 1 95.62 274 ILE B CA 1
ATOM 5112 C C . ILE B 1 274 ? 12.047 8.531 4.23 1 95.62 274 ILE B C 1
ATOM 5114 O O . ILE B 1 274 ? 12.781 7.812 4.91 1 95.62 274 ILE B O 1
ATOM 5118 N N . ASP B 1 275 ? 12.266 8.719 2.979 1 94.94 275 ASP B N 1
ATOM 5119 C CA . ASP B 1 275 ? 13.523 8.383 2.318 1 94.94 275 ASP B CA 1
ATOM 5120 C C . ASP B 1 275 ? 14.078 9.578 1.555 1 94.94 275 ASP B C 1
ATOM 5122 O O . ASP B 1 275 ? 13.68 10.719 1.8 1 94.94 275 ASP B O 1
ATOM 5126 N N . GLU B 1 276 ? 15.047 9.359 0.723 1 94.12 276 GLU B N 1
ATOM 5127 C CA . GLU B 1 276 ? 15.719 10.469 0.048 1 94.12 276 GLU B CA 1
ATOM 5128 C C . GLU B 1 276 ? 15.188 10.641 -1.373 1 94.12 276 GLU B C 1
ATOM 5130 O O . GLU B 1 276 ? 15.734 11.438 -2.146 1 94.12 276 GLU B O 1
ATOM 5135 N N . VAL B 1 277 ? 14.18 9.867 -1.724 1 95.81 277 VAL B N 1
ATOM 5136 C CA . VAL B 1 277 ? 13.609 9.969 -3.062 1 95.81 277 VAL B CA 1
ATOM 5137 C C . VAL B 1 277 ? 12.609 11.117 -3.109 1 95.81 277 VAL B C 1
ATOM 5139 O O . VAL B 1 277 ? 11.656 11.148 -2.324 1 95.81 277 VAL B O 1
ATOM 5142 N N . ALA B 1 278 ? 12.773 12.094 -4.02 1 94.5 278 ALA B N 1
ATOM 5143 C CA . ALA B 1 278 ? 12.016 13.344 -4.074 1 94.5 278 ALA B CA 1
ATOM 5144 C C . ALA B 1 278 ? 10.625 13.109 -4.641 1 94.5 278 ALA B C 1
ATOM 5146 O O . ALA B 1 278 ? 10.219 13.781 -5.598 1 94.5 278 ALA B O 1
ATOM 5147 N N . VAL B 1 279 ? 9.922 12.211 -4.031 1 94.75 279 VAL B N 1
ATOM 5148 C CA . VAL B 1 279 ? 8.523 11.914 -4.348 1 94.75 279 VAL B CA 1
ATOM 5149 C C . VAL B 1 279 ? 7.672 12.031 -3.088 1 94.75 279 VAL B C 1
ATOM 5151 O O . VAL B 1 279 ? 8.055 11.539 -2.023 1 94.75 279 VAL B O 1
ATOM 5154 N N . PHE B 1 280 ? 6.656 12.789 -3.205 1 95.38 280 PHE B N 1
ATOM 5155 C CA . PHE B 1 280 ? 5.68 12.898 -2.129 1 95.38 280 PHE B CA 1
ATOM 5156 C C . PHE B 1 280 ? 4.492 11.977 -2.377 1 95.38 280 PHE B C 1
ATOM 5158 O O . PHE B 1 280 ? 3.484 12.391 -2.947 1 95.38 280 PHE B O 1
ATOM 5165 N N . ASP B 1 281 ? 4.613 10.766 -1.913 1 95.81 281 ASP B N 1
ATOM 5166 C CA . ASP B 1 281 ? 3.59 9.75 -2.148 1 95.81 281 ASP B CA 1
ATOM 5167 C C . ASP B 1 281 ? 2.676 9.602 -0.935 1 95.81 281 ASP B C 1
ATOM 5169 O O . ASP B 1 281 ? 2.859 8.695 -0.122 1 95.81 281 ASP B O 1
ATOM 5173 N N . ALA B 1 282 ? 1.683 10.461 -0.844 1 97.38 282 ALA B N 1
ATOM 5174 C CA . ALA B 1 282 ? 0.656 10.398 0.193 1 97.38 282 ALA B CA 1
ATOM 5175 C C . ALA B 1 282 ? -0.731 10.219 -0.418 1 97.38 282 ALA B C 1
ATOM 5177 O O . ALA B 1 282 ? -1.062 10.859 -1.422 1 97.38 282 ALA B O 1
ATOM 5178 N N . HIS B 1 283 ? -1.509 9.258 0.149 1 98.25 283 HIS B N 1
ATOM 5179 C CA . HIS B 1 283 ? -2.842 9.07 -0.413 1 98.25 283 HIS B CA 1
ATOM 5180 C C . HIS B 1 283 ? -3.762 8.367 0.577 1 98.25 283 HIS B C 1
ATOM 5182 O O . HIS B 1 283 ? -3.301 7.84 1.593 1 98.25 283 HIS B O 1
ATOM 5188 N N . ILE B 1 284 ? -4.965 8.445 0.378 1 98.62 284 ILE B N 1
ATOM 5189 C CA . ILE B 1 284 ? -6.012 7.609 0.952 1 98.62 284 ILE B CA 1
ATOM 5190 C C . ILE B 1 284 ? -6.762 6.883 -0.164 1 98.62 284 ILE B C 1
ATOM 5192 O O . ILE B 1 284 ? -7.188 7.504 -1.14 1 98.62 284 ILE B O 1
ATOM 5196 N N . GLU B 1 285 ? -6.824 5.613 -0.084 1 98.75 285 GLU B N 1
ATOM 5197 C CA . GLU B 1 285 ? -7.555 4.809 -1.058 1 98.75 285 GLU B CA 1
ATOM 5198 C C . GLU B 1 285 ? -8.617 3.947 -0.376 1 98.75 285 GLU B C 1
ATOM 5200 O O . GLU B 1 285 ? -8.312 3.205 0.561 1 98.75 285 GLU B O 1
ATOM 5205 N N . VAL B 1 286 ? -9.828 4.094 -0.813 1 98.69 286 VAL B N 1
ATOM 5206 C CA . VAL B 1 286 ? -10.953 3.359 -0.255 1 98.69 286 VAL B CA 1
ATOM 5207 C C . VAL B 1 286 ? -11.445 2.324 -1.264 1 98.69 286 VAL B C 1
ATOM 5209 O O . VAL B 1 286 ? -11.734 2.658 -2.418 1 98.69 286 VAL B O 1
ATOM 5212 N N . TYR B 1 287 ? -11.523 1.08 -0.796 1 98.06 287 TYR B N 1
ATOM 5213 C CA . TYR B 1 287 ? -11.984 -0.02 -1.634 1 98.06 287 TYR B CA 1
ATOM 5214 C C . TYR B 1 287 ? -13.398 -0.441 -1.248 1 98.06 287 TYR B C 1
ATOM 5216 O O . TYR B 1 287 ? -13.664 -0.766 -0.088 1 98.06 287 TYR B O 1
ATOM 5224 N N . THR B 1 288 ? -14.25 -0.382 -2.168 1 95.94 288 THR B N 1
ATOM 5225 C CA . THR B 1 288 ? -15.562 -1.01 -2.08 1 95.94 288 THR B CA 1
ATOM 5226 C C . THR B 1 288 ? -15.648 -2.213 -3.016 1 95.94 288 THR B C 1
ATOM 5228 O O . THR B 1 288 ? -14.648 -2.617 -3.609 1 95.94 288 THR B O 1
ATOM 5231 N N . ASN B 1 289 ? -16.797 -2.787 -3.115 1 92.5 289 ASN B N 1
ATOM 5232 C CA . ASN B 1 289 ? -16.891 -3.975 -3.959 1 92.5 289 ASN B CA 1
ATOM 5233 C C . ASN B 1 289 ? -16.781 -3.621 -5.441 1 92.5 289 ASN B C 1
ATOM 5235 O O . ASN B 1 289 ? -16.109 -4.32 -6.199 1 92.5 289 ASN B O 1
ATOM 5239 N N . ASP B 1 290 ? -17.328 -2.502 -5.828 1 93.94 290 ASP B N 1
ATOM 5240 C CA . ASP B 1 290 ? -17.391 -2.219 -7.258 1 93.94 290 ASP B CA 1
ATOM 5241 C C . ASP B 1 290 ? -16.625 -0.938 -7.598 1 93.94 290 ASP B C 1
ATOM 5243 O O . ASP B 1 290 ? -16.75 -0.407 -8.703 1 93.94 290 ASP B O 1
ATOM 5247 N N . SER B 1 291 ? -15.906 -0.369 -6.609 1 97.06 291 SER B N 1
ATOM 5248 C CA . SER B 1 291 ? -15.148 0.844 -6.906 1 97.06 291 SER B CA 1
ATOM 5249 C C . SER B 1 291 ? -13.93 0.976 -5.996 1 97.06 291 SER B C 1
ATOM 5251 O O . SER B 1 291 ? -13.914 0.428 -4.891 1 97.06 291 SER B O 1
ATOM 5253 N N . ARG B 1 292 ? -12.898 1.598 -6.504 1 98.56 292 ARG B N 1
ATOM 5254 C CA . ARG B 1 292 ? -11.711 2.066 -5.801 1 98.56 292 ARG B CA 1
ATOM 5255 C C . ARG B 1 292 ? -11.547 3.576 -5.941 1 98.56 292 ARG B C 1
ATOM 5257 O O . ARG B 1 292 ? -11.5 4.098 -7.059 1 98.56 292 ARG B O 1
ATOM 5264 N N . VAL B 1 293 ? -11.594 4.285 -4.824 1 98.75 293 VAL B N 1
ATOM 5265 C CA . VAL B 1 293 ? -11.516 5.742 -4.844 1 98.75 293 VAL B CA 1
ATOM 5266 C C . VAL B 1 293 ? -10.25 6.199 -4.117 1 98.75 293 VAL B C 1
ATOM 5268 O O . VAL B 1 293 ? -10.055 5.879 -2.941 1 98.75 293 VAL B O 1
ATOM 5271 N N . LYS B 1 294 ? -9.406 6.926 -4.84 1 98.69 294 LYS B N 1
ATOM 5272 C CA . LYS B 1 294 ? -8.109 7.305 -4.293 1 98.69 294 LYS B CA 1
ATOM 5273 C C . LYS B 1 294 ? -7.891 8.812 -4.391 1 98.69 294 LYS B C 1
ATOM 5275 O O . LYS B 1 294 ? -8.023 9.398 -5.469 1 98.69 294 LYS B O 1
ATOM 5280 N N . ILE B 1 295 ? -7.637 9.445 -3.27 1 98.44 295 ILE B N 1
ATOM 5281 C CA . ILE B 1 295 ? -7.125 10.812 -3.279 1 98.44 295 ILE B CA 1
ATOM 5282 C C . ILE B 1 295 ? -5.602 10.797 -3.184 1 98.44 295 ILE B C 1
ATOM 5284 O O . ILE B 1 295 ? -5.035 10.062 -2.369 1 98.44 295 ILE B O 1
ATOM 5288 N N . GLN B 1 296 ? -4.945 11.523 -4.027 1 97.62 296 GLN B N 1
ATOM 5289 C CA . GLN B 1 296 ? -3.49 11.594 -4.086 1 97.62 296 GLN B CA 1
ATOM 5290 C C . GLN B 1 296 ? -2.994 13 -3.75 1 97.62 296 GLN B C 1
ATOM 5292 O O . GLN B 1 296 ? -3.326 13.961 -4.445 1 97.62 296 GLN B O 1
ATOM 5297 N N . TYR B 1 297 ? -2.186 13.039 -2.719 1 95.62 297 TYR B N 1
ATOM 5298 C CA . TYR B 1 297 ? -1.625 14.32 -2.285 1 95.62 297 TYR B CA 1
ATOM 5299 C C . TYR B 1 297 ? -0.209 14.5 -2.816 1 95.62 297 TYR B C 1
ATOM 5301 O O . TYR B 1 297 ? 0.539 13.531 -2.957 1 95.62 297 TYR B O 1
ATOM 5309 N N . ASP B 1 298 ? 0.103 15.672 -3.117 1 93.69 298 ASP B N 1
ATOM 5310 C CA . ASP B 1 298 ? 1.476 16.094 -3.391 1 93.69 298 ASP B CA 1
ATOM 5311 C C . ASP B 1 298 ? 2.004 17 -2.289 1 93.69 298 ASP B C 1
ATOM 5313 O O . ASP B 1 298 ? 1.309 17.266 -1.304 1 93.69 298 ASP B O 1
ATOM 5317 N N . THR B 1 299 ? 3.26 17.391 -2.4 1 93.62 299 THR B N 1
ATOM 5318 C CA . THR B 1 299 ? 3.82 18.25 -1.366 1 93.62 299 THR B CA 1
ATOM 5319 C C . THR B 1 299 ? 3.027 19.562 -1.255 1 93.62 299 THR B C 1
ATOM 5321 O O . THR B 1 299 ? 2.711 20.188 -2.268 1 93.62 299 THR B O 1
ATOM 5324 N N . PRO B 1 300 ? 2.668 19.922 -0.017 1 91.06 300 PRO B N 1
ATOM 5325 C CA . PRO B 1 300 ? 1.926 21.172 0.174 1 91.06 300 PRO B CA 1
ATOM 5326 C C . PRO B 1 300 ? 2.826 22.406 0.135 1 91.06 300 PRO B C 1
ATOM 5328 O O . PRO B 1 300 ? 2.334 23.531 0.197 1 91.06 300 PRO B O 1
ATOM 5331 N N . TYR B 1 301 ? 4.113 22.156 0.013 1 91.38 301 TYR B N 1
ATOM 5332 C CA . TYR B 1 301 ? 5.066 23.25 0.151 1 91.38 301 TYR B CA 1
ATOM 5333 C C . TYR B 1 301 ? 5.312 23.938 -1.19 1 91.38 301 TYR B C 1
ATOM 5335 O O . TYR B 1 301 ? 5.906 25.016 -1.245 1 91.38 301 TYR B O 1
ATOM 5343 N N . VAL B 1 302 ? 4.898 23.266 -2.209 1 90.75 302 VAL B N 1
ATOM 5344 C CA . VAL B 1 302 ? 4.949 23.844 -3.547 1 90.75 302 VAL B CA 1
ATOM 5345 C C . VAL B 1 302 ? 3.545 24.234 -4 1 90.75 302 VAL B C 1
ATOM 5347 O O . VAL B 1 302 ? 2.65 23.391 -4.059 1 90.75 302 VAL B O 1
ATOM 5350 N N . LYS B 1 303 ? 3.381 25.469 -4.254 1 88.62 303 LYS B N 1
ATOM 5351 C CA . LYS B 1 303 ? 2.059 25.984 -4.59 1 88.62 303 LYS B CA 1
ATOM 5352 C C . LYS B 1 303 ? 1.605 25.5 -5.961 1 88.62 303 LYS B C 1
ATOM 5354 O O . LYS B 1 303 ? 2.412 25.406 -6.891 1 88.62 303 LYS B O 1
ATOM 5359 N N . GLY B 1 304 ? 0.357 25.25 -6.066 1 87.06 304 GLY B N 1
ATOM 5360 C CA . GLY B 1 304 ? -0.263 25.016 -7.359 1 87.06 304 GLY B CA 1
ATOM 5361 C C . GLY B 1 304 ? -0.241 23.547 -7.77 1 87.06 304 GLY B C 1
ATOM 5362 O O . GLY B 1 304 ? -0.695 23.203 -8.859 1 87.06 304 GLY B O 1
ATOM 5363 N N . LEU B 1 305 ? 0.331 22.672 -6.926 1 90.31 305 LEU B N 1
ATOM 5364 C CA . LEU B 1 305 ? 0.266 21.25 -7.215 1 90.31 305 LEU B CA 1
ATOM 5365 C C . LEU B 1 305 ? -1.105 20.688 -6.859 1 90.31 305 LEU B C 1
ATOM 5367 O O . LEU B 1 305 ? -1.569 20.828 -5.727 1 90.31 305 LEU B O 1
ATOM 5371 N N . PRO B 1 306 ? -1.69 20.094 -7.781 1 91.81 306 PRO B N 1
ATOM 5372 C CA . PRO B 1 306 ? -3.08 19.688 -7.562 1 91.81 306 PRO B CA 1
ATOM 5373 C C . PRO B 1 306 ? -3.197 18.438 -6.699 1 91.81 306 PRO B C 1
ATOM 5375 O O . PRO B 1 306 ? -2.295 17.594 -6.699 1 91.81 306 PRO B O 1
ATOM 5378 N N . ILE B 1 307 ? -4.207 18.344 -5.938 1 96.06 307 ILE B N 1
ATOM 5379 C CA . ILE B 1 307 ? -4.664 17.094 -5.316 1 96.06 307 ILE B CA 1
ATOM 5380 C C . ILE B 1 307 ? -5.695 16.422 -6.219 1 96.06 307 ILE B C 1
ATOM 5382 O O . ILE B 1 307 ? -6.73 17 -6.539 1 96.06 307 ILE B O 1
ATOM 5386 N N . LYS B 1 308 ? -5.414 15.18 -6.578 1 97.19 308 LYS B N 1
ATOM 5387 C CA . LYS B 1 308 ? -6.262 14.508 -7.555 1 97.19 308 LYS B CA 1
ATOM 5388 C C . LYS B 1 308 ? -7.074 13.391 -6.898 1 97.19 308 LYS B C 1
ATOM 5390 O O . LYS B 1 308 ? -6.711 12.898 -5.832 1 97.19 308 LYS B O 1
ATOM 5395 N N . LEU B 1 309 ? -8.164 13.148 -7.5 1 98.31 309 LEU B N 1
ATOM 5396 C CA . LEU B 1 309 ? -9.008 12.008 -7.168 1 98.31 309 LEU B CA 1
ATOM 5397 C C . LEU B 1 309 ? -9.094 11.031 -8.336 1 98.31 309 LEU B C 1
ATOM 5399 O O . LEU B 1 309 ? -9.383 11.43 -9.461 1 98.31 309 LEU B O 1
ATOM 5403 N N . THR B 1 310 ? -8.758 9.781 -8.125 1 98.62 310 THR B N 1
ATOM 5404 C CA . THR B 1 310 ? -8.93 8.719 -9.117 1 98.62 310 THR B CA 1
ATOM 5405 C C . THR B 1 310 ? -10.047 7.77 -8.703 1 98.62 310 THR B C 1
ATOM 5407 O O . THR B 1 310 ? -10.055 7.262 -7.582 1 98.62 310 THR B O 1
ATOM 5410 N N . ILE B 1 311 ? -10.961 7.598 -9.57 1 98.12 311 ILE B N 1
ATOM 5411 C CA . ILE B 1 311 ? -12.07 6.672 -9.352 1 98.12 311 ILE B CA 1
ATOM 5412 C C . ILE B 1 311 ? -12.008 5.543 -10.383 1 98.12 311 ILE B C 1
ATOM 5414 O O . ILE B 1 311 ? -12.078 5.789 -11.586 1 98.12 311 ILE B O 1
ATOM 5418 N N . GLN B 1 312 ? -11.789 4.348 -9.93 1 98.19 312 GLN B N 1
ATOM 5419 C CA . GLN B 1 312 ? -11.891 3.152 -10.758 1 98.19 312 GLN B CA 1
ATOM 5420 C C . GLN B 1 312 ? -13.172 2.385 -10.461 1 98.19 312 GLN B C 1
ATOM 5422 O O . GLN B 1 312 ? -13.484 2.117 -9.297 1 98.19 312 GLN B O 1
ATOM 5427 N N . LYS B 1 313 ? -13.953 2.027 -11.484 1 96.12 313 LYS B N 1
ATOM 5428 C CA . LYS B 1 313 ? -15.242 1.385 -11.273 1 96.12 313 LYS B CA 1
ATOM 5429 C C . LYS B 1 313 ? -15.516 0.335 -12.352 1 96.12 313 LYS B C 1
ATOM 5431 O O . LYS B 1 313 ? -15.016 0.447 -13.469 1 96.12 313 LYS B O 1
ATOM 5436 N N . GLN B 1 314 ? -16.203 -0.663 -11.883 1 93.81 314 GLN B N 1
ATOM 5437 C CA . GLN B 1 314 ? -16.906 -1.529 -12.828 1 93.81 314 GLN B CA 1
ATOM 5438 C C . GLN B 1 314 ? -18.281 -0.984 -13.156 1 93.81 314 GLN B C 1
ATOM 5440 O O . GLN B 1 314 ? -19.156 -0.919 -12.281 1 93.81 314 GLN B O 1
ATOM 5445 N N . LEU B 1 315 ? -18.469 -0.655 -14.438 1 92.94 315 LEU B N 1
ATOM 5446 C CA . LEU B 1 315 ? -19.75 -0.104 -14.852 1 92.94 315 LEU B CA 1
ATOM 5447 C C . LEU B 1 315 ? -20.797 -1.205 -14.992 1 92.94 315 LEU B C 1
ATOM 5449 O O . LEU B 1 315 ? -20.453 -2.381 -15.125 1 92.94 315 LEU B O 1
ATOM 5453 N N . PRO B 1 316 ? -22.031 -0.825 -14.992 1 91.38 316 PRO B N 1
ATOM 5454 C CA . PRO B 1 316 ? -23.094 -1.818 -15.078 1 91.38 316 PRO B CA 1
ATOM 5455 C C . PRO B 1 316 ? -23.031 -2.668 -16.344 1 91.38 316 PRO B C 1
ATOM 5457 O O . PRO B 1 316 ? -23.422 -3.836 -16.328 1 91.38 316 PRO B O 1
ATOM 5460 N N . ASN B 1 317 ? -22.578 -2.105 -17.375 1 92.25 317 ASN B N 1
ATOM 5461 C CA . ASN B 1 317 ? -22.5 -2.854 -18.625 1 92.25 317 ASN B CA 1
ATOM 5462 C C . ASN B 1 317 ? -21.25 -3.73 -18.688 1 92.25 317 ASN B C 1
ATOM 5464 O O . ASN B 1 317 ? -21 -4.383 -19.688 1 92.25 317 ASN B O 1
ATOM 5468 N N . GLY B 1 318 ? -20.422 -3.648 -17.625 1 88 318 GLY B N 1
ATOM 5469 C CA . GLY B 1 318 ? -19.266 -4.516 -17.547 1 88 318 GLY B CA 1
ATOM 5470 C C . GLY B 1 318 ? -17.969 -3.811 -17.875 1 88 318 GLY B C 1
ATOM 5471 O O . GLY B 1 318 ? -16.875 -4.352 -17.656 1 88 318 GLY B O 1
ATOM 5472 N N . ASP B 1 319 ? -18.047 -2.568 -18.312 1 92.88 319 ASP B N 1
ATOM 5473 C CA . ASP B 1 319 ? -16.844 -1.82 -18.688 1 92.88 319 ASP B CA 1
ATOM 5474 C C . ASP B 1 319 ? -16.062 -1.377 -17.453 1 92.88 319 ASP B C 1
ATOM 5476 O O . ASP B 1 319 ? -16.656 -0.99 -16.453 1 92.88 319 ASP B O 1
ATOM 5480 N N . PHE B 1 320 ? -14.781 -1.486 -17.531 1 95 320 PHE B N 1
ATOM 5481 C CA . PHE B 1 320 ? -13.922 -0.784 -16.578 1 95 320 PHE B CA 1
ATOM 5482 C C . PHE B 1 320 ? -13.852 0.702 -16.906 1 95 320 PHE B C 1
ATOM 5484 O O . PHE B 1 320 ? -13.719 1.078 -18.078 1 95 320 PHE B O 1
ATOM 5491 N N . SER B 1 321 ? -14.078 1.48 -15.898 1 96.81 321 SER B N 1
ATOM 5492 C CA . SER B 1 321 ? -13.953 2.926 -16.062 1 96.81 321 SER B CA 1
ATOM 5493 C C . SER B 1 321 ? -12.953 3.508 -15.055 1 96.81 321 SER B C 1
ATOM 5495 O O . SER B 1 321 ? -12.938 3.107 -13.891 1 96.81 321 SER B O 1
ATOM 5497 N N . GLU B 1 322 ? -12.078 4.324 -15.547 1 97.56 322 GLU B N 1
ATOM 5498 C CA . GLU B 1 322 ? -11.188 5.109 -14.695 1 97.56 322 GLU B CA 1
ATOM 5499 C C . GLU B 1 322 ? -11.352 6.605 -14.953 1 97.56 322 GLU B C 1
ATOM 5501 O O . GLU B 1 322 ? -11.289 7.055 -16.094 1 97.56 322 GLU B O 1
ATOM 5506 N N . GLN B 1 323 ? -11.625 7.316 -13.93 1 97.38 323 GLN B N 1
ATOM 5507 C CA . GLN B 1 323 ? -11.734 8.773 -13.977 1 97.38 323 GLN B CA 1
ATOM 5508 C C . GLN B 1 323 ? -10.695 9.43 -13.062 1 97.38 323 GLN B C 1
ATOM 5510 O O . GLN B 1 323 ? -10.547 9.039 -11.906 1 97.38 323 GLN B O 1
ATOM 5515 N N . VAL B 1 324 ? -9.938 10.312 -13.641 1 97.75 324 VAL B N 1
ATOM 5516 C CA . VAL B 1 324 ? -9.039 11.148 -12.852 1 97.75 324 VAL B CA 1
ATOM 5517 C C . VAL B 1 324 ? -9.578 12.57 -12.781 1 97.75 324 VAL B C 1
ATOM 5519 O O . VAL B 1 324 ? -9.75 13.227 -13.82 1 97.75 324 VAL B O 1
ATOM 5522 N N . ILE B 1 325 ? -9.812 13.039 -11.547 1 97.25 325 ILE B N 1
ATOM 5523 C CA . ILE B 1 325 ? -10.469 14.328 -11.32 1 97.25 325 ILE B CA 1
ATOM 5524 C C . ILE B 1 325 ? -9.508 15.281 -10.625 1 97.25 325 ILE B C 1
ATOM 5526 O O . ILE B 1 325 ? -8.867 14.914 -9.633 1 97.25 325 ILE B O 1
ATOM 5530 N N . ARG B 1 326 ? -9.312 16.391 -11.141 1 96.38 326 ARG B N 1
ATOM 5531 C CA . ARG B 1 326 ? -8.641 17.516 -10.492 1 96.38 326 ARG B CA 1
ATOM 5532 C C . ARG B 1 326 ? -9.617 18.656 -10.203 1 96.38 326 ARG B C 1
ATOM 5534 O O . ARG B 1 326 ? -9.961 19.422 -11.102 1 96.38 326 ARG B O 1
ATOM 5541 N N . PRO B 1 327 ? -10.031 18.766 -9.023 1 95.44 327 PRO B N 1
ATOM 5542 C CA . PRO B 1 327 ? -11.102 19.719 -8.742 1 95.44 327 PRO B CA 1
ATOM 5543 C C . PRO B 1 327 ? -10.625 21.172 -8.797 1 95.44 327 PRO B C 1
ATOM 5545 O O . PRO B 1 327 ? -11.398 22.078 -9.133 1 95.44 327 PRO B O 1
ATOM 5548 N N . THR B 1 328 ? -9.391 21.406 -8.445 1 94.62 328 THR B N 1
ATOM 5549 C CA . THR B 1 328 ? -8.898 22.781 -8.398 1 94.62 328 THR B CA 1
ATOM 5550 C C . THR B 1 328 ? -7.371 22.797 -8.359 1 94.62 328 THR B C 1
ATOM 5552 O O . THR B 1 328 ? -6.738 21.797 -8.016 1 94.62 328 THR B O 1
ATOM 5555 N N . TYR B 1 329 ? -6.812 23.891 -8.719 1 93.69 329 TYR B N 1
ATOM 5556 C CA . TYR B 1 329 ? -5.383 24.141 -8.562 1 93.69 329 TYR B CA 1
ATOM 5557 C C . TYR B 1 329 ? -5.109 24.969 -7.316 1 93.69 329 TYR B C 1
ATOM 5559 O O . TYR B 1 329 ? -3.951 25.219 -6.969 1 93.69 329 TYR B O 1
ATOM 5567 N N . VAL B 1 330 ? -6.141 25.359 -6.629 1 92.44 330 VAL B N 1
ATOM 5568 C CA . VAL B 1 330 ? -5.938 26.125 -5.398 1 92.44 330 VAL B CA 1
ATOM 5569 C C . VAL B 1 330 ? -5.395 25.203 -4.309 1 92.44 330 VAL B C 1
ATOM 5571 O O . VAL B 1 330 ? -6.008 24.188 -3.982 1 92.44 330 VAL B O 1
ATOM 5574 N N . ASP B 1 331 ? -4.273 25.578 -3.773 1 90.75 331 ASP B N 1
ATOM 5575 C CA . ASP B 1 331 ? -3.666 24.719 -2.773 1 90.75 331 ASP B CA 1
ATOM 5576 C C . ASP B 1 331 ? -4.488 24.703 -1.485 1 90.75 331 ASP B C 1
ATOM 5578 O O . ASP B 1 331 ? -5.219 25.641 -1.2 1 90.75 331 ASP B O 1
ATOM 5582 N N . PRO B 1 332 ? -4.309 23.672 -0.731 1 90.25 332 PRO B N 1
ATOM 5583 C CA . PRO B 1 332 ? -5.199 23.469 0.412 1 90.25 332 PRO B CA 1
ATOM 5584 C C . PRO B 1 332 ? -4.996 24.5 1.518 1 90.25 332 PRO B C 1
ATOM 5586 O O . PRO B 1 332 ? -5.914 24.766 2.299 1 90.25 332 PRO B O 1
ATOM 5589 N N . TYR B 1 333 ? -3.814 25.078 1.656 1 94.44 333 TYR B N 1
ATOM 5590 C CA . TYR B 1 333 ? -3.625 26.172 2.617 1 94.44 333 TYR B CA 1
ATOM 5591 C C . TYR B 1 333 ? -4.504 27.359 2.27 1 94.44 333 TYR B C 1
ATOM 5593 O O . TYR B 1 333 ? -5.148 27.938 3.146 1 94.44 333 TYR B O 1
ATOM 5601 N N . THR B 1 334 ? -4.48 27.656 0.988 1 94.69 334 THR B N 1
ATOM 5602 C CA . THR B 1 334 ? -5.246 28.797 0.489 1 94.69 334 THR B CA 1
ATOM 5603 C C . THR B 1 334 ? -6.746 28.547 0.636 1 94.69 334 THR B C 1
ATOM 5605 O O . THR B 1 334 ? -7.5 29.453 0.967 1 94.69 334 THR B O 1
ATOM 5608 N N . LEU B 1 335 ? -7.172 27.344 0.452 1 94.69 335 LEU B N 1
ATOM 5609 C CA . LEU B 1 335 ? -8.586 26.984 0.522 1 94.69 335 LEU B CA 1
ATOM 5610 C C . LEU B 1 335 ? -9.133 27.219 1.925 1 94.69 335 LEU B C 1
ATOM 5612 O O . LEU B 1 335 ? -10.336 27.438 2.096 1 94.69 335 LEU B O 1
ATOM 5616 N N . GLU B 1 336 ? -8.305 27.219 2.91 1 96.88 336 GLU B N 1
ATOM 5617 C CA . GLU B 1 336 ? -8.742 27.359 4.297 1 96.88 336 GLU B CA 1
ATOM 5618 C C . GLU B 1 336 ? -9.133 28.797 4.617 1 96.88 336 GLU B C 1
ATOM 5620 O O . GLU B 1 336 ? -9.953 29.047 5.5 1 96.88 336 GLU B O 1
ATOM 5625 N N . LEU B 1 337 ? -8.57 29.766 3.889 1 97.62 337 LEU B N 1
ATOM 5626 C CA . LEU B 1 337 ? -8.695 31.172 4.25 1 97.62 337 LEU B CA 1
ATOM 5627 C C . LEU B 1 337 ? -10.141 31.641 4.121 1 97.62 337 LEU B C 1
ATOM 5629 O O . LEU B 1 337 ? -10.695 32.219 5.059 1 97.62 337 LEU B O 1
ATOM 5633 N N . PRO B 1 338 ? -10.836 31.344 2.969 1 97.38 338 PRO B N 1
ATOM 5634 C CA . PRO B 1 338 ? -12.242 31.75 2.904 1 97.38 338 PRO B CA 1
ATOM 5635 C C . PRO B 1 338 ? -13.109 31.031 3.926 1 97.38 338 PRO B C 1
ATOM 5637 O O . PRO B 1 338 ? -14.094 31.594 4.41 1 97.38 338 PRO B O 1
ATOM 5640 N N . LEU B 1 339 ? -12.766 29.828 4.273 1 97.25 339 LEU B N 1
ATOM 5641 C CA . LEU B 1 339 ? -13.539 29.078 5.25 1 97.25 339 LEU B CA 1
ATOM 5642 C C . LEU B 1 339 ? -13.391 29.672 6.645 1 97.25 339 LEU B C 1
ATOM 5644 O O . LEU B 1 339 ? -14.383 29.812 7.371 1 97.25 339 LEU B O 1
ATOM 5648 N N . LEU B 1 340 ? -12.172 29.953 6.961 1 98.31 340 LEU B N 1
ATOM 5649 C CA . LEU B 1 340 ? -11.93 30.641 8.227 1 98.31 340 LEU B CA 1
ATOM 5650 C C . LEU B 1 340 ? -12.656 31.969 8.273 1 98.31 340 LEU B C 1
ATOM 5652 O O . LEU B 1 340 ? -13.305 32.281 9.273 1 98.31 340 LEU B O 1
ATOM 5656 N N . TYR B 1 341 ? -12.586 32.75 7.254 1 98.44 341 TYR B N 1
ATOM 5657 C CA . TYR B 1 341 ? -13.258 34.031 7.145 1 98.44 341 TYR B CA 1
ATOM 5658 C C . TYR B 1 341 ? -14.758 33.875 7.375 1 98.44 341 TYR B C 1
ATOM 5660 O O . TYR B 1 341 ? -15.344 34.594 8.18 1 98.44 341 TYR B O 1
ATOM 5668 N N . ASP B 1 342 ? -15.352 32.906 6.727 1 97.94 342 ASP B N 1
ATOM 5669 C CA . ASP B 1 342 ? -16.797 32.688 6.828 1 97.94 342 ASP B CA 1
ATOM 5670 C C . ASP B 1 342 ? -17.188 32.281 8.242 1 97.94 342 ASP B C 1
ATOM 5672 O O . ASP B 1 342 ? -18.266 32.625 8.719 1 97.94 342 ASP B O 1
ATOM 5676 N N . SER B 1 343 ? -16.328 31.562 8.867 1 98.19 343 SER B N 1
ATOM 5677 C CA . SER B 1 343 ? -16.609 31.156 10.242 1 98.19 343 SER B CA 1
ATOM 5678 C C . SER B 1 343 ? -16.609 32.344 11.188 1 98.19 343 SER B C 1
ATOM 5680 O O . SER B 1 343 ? -17.438 32.438 12.086 1 98.19 343 SER B O 1
ATOM 5682 N N . ILE B 1 344 ? -15.719 33.281 10.945 1 98.31 344 ILE B N 1
ATOM 5683 C CA . ILE B 1 344 ? -15.547 34.406 11.844 1 98.31 344 ILE B CA 1
ATOM 5684 C C . ILE B 1 344 ? -16.594 35.469 11.531 1 98.31 344 ILE B C 1
ATOM 5686 O O . ILE B 1 344 ? -17.266 36 12.438 1 98.31 344 ILE B O 1
ATOM 5690 N N . VAL B 1 345 ? -16.781 35.781 10.289 1 98 345 VAL B N 1
ATOM 5691 C CA . VAL B 1 345 ? -17.578 36.938 9.867 1 98 345 VAL B CA 1
ATOM 5692 C C . VAL B 1 345 ? -19.047 36.531 9.719 1 98 345 VAL B C 1
ATOM 5694 O O . VAL B 1 345 ? -19.938 37.281 10.109 1 98 345 VAL B O 1
ATOM 5697 N N . ASN B 1 346 ? -19.25 35.344 9.203 1 97.31 346 ASN B N 1
ATOM 5698 C CA . ASN B 1 346 ? -20.609 34.938 8.859 1 97.31 346 ASN B CA 1
ATOM 5699 C C . ASN B 1 346 ? -21.141 33.875 9.82 1 97.31 346 ASN B C 1
ATOM 5701 O O . ASN B 1 346 ? -22.297 33.469 9.711 1 97.31 346 ASN B O 1
ATOM 5705 N N . GLY B 1 347 ? -20.312 33.438 10.719 1 97.19 347 GLY B N 1
ATOM 5706 C CA . GLY B 1 347 ? -20.75 32.469 11.727 1 97.19 347 GLY B CA 1
ATOM 5707 C C . GLY B 1 347 ? -20.969 31.078 11.18 1 97.19 347 GLY B C 1
ATOM 5708 O O . GLY B 1 347 ? -21.688 30.281 11.766 1 97.19 347 GLY B O 1
ATOM 5709 N N . LYS B 1 348 ? -20.359 30.828 10.102 1 97.62 348 LYS B N 1
ATOM 5710 C CA . LYS B 1 348 ? -20.5 29.5 9.508 1 97.62 348 LYS B CA 1
ATOM 5711 C C . LYS B 1 348 ? -19.766 28.453 10.336 1 97.62 348 LYS B C 1
ATOM 5713 O O . LYS B 1 348 ? -18.656 28.688 10.828 1 97.62 348 LYS B O 1
ATOM 5718 N N . ASP B 1 349 ? -20.391 27.281 10.406 1 97.31 349 ASP B N 1
ATOM 5719 C CA . ASP B 1 349 ? -19.766 26.188 11.133 1 97.31 349 ASP B CA 1
ATOM 5720 C C . ASP B 1 349 ? -18.531 25.672 10.406 1 97.31 349 ASP B C 1
ATOM 5722 O O . ASP B 1 349 ? -18.391 25.875 9.203 1 97.31 349 ASP B O 1
ATOM 5726 N N . TYR B 1 350 ? -17.578 25.047 11.133 1 97 350 TYR B N 1
ATOM 5727 C CA . TYR B 1 350 ? -16.359 24.469 10.578 1 97 350 TYR B CA 1
ATOM 5728 C C . TYR B 1 350 ? -16.016 23.172 11.281 1 97 350 TYR B C 1
ATOM 5730 O O . TYR B 1 350 ? -16.453 22.922 12.406 1 97 350 TYR B O 1
ATOM 5738 N N . LYS B 1 351 ? -15.227 22.234 10.68 1 94.44 351 LYS B N 1
ATOM 5739 C CA . LYS B 1 351 ? -15.133 20.875 11.18 1 94.44 351 LYS B CA 1
ATOM 5740 C C . LYS B 1 351 ? -13.898 20.688 12.055 1 94.44 351 LYS B C 1
ATOM 5742 O O . LYS B 1 351 ? -13.867 19.812 12.922 1 94.44 351 LYS B O 1
ATOM 5747 N N . THR B 1 352 ? -12.867 21.531 11.938 1 97.62 352 THR B N 1
ATOM 5748 C CA . THR B 1 352 ? -11.617 21.266 12.641 1 97.62 352 THR B CA 1
ATOM 5749 C C . THR B 1 352 ? -11.539 22.062 13.938 1 97.62 352 THR B C 1
ATOM 5751 O O . THR B 1 352 ? -10.633 22.891 14.109 1 97.62 352 THR B O 1
ATOM 5754 N N . LYS B 1 353 ? -12.398 21.75 14.852 1 98.06 353 LYS B N 1
ATOM 5755 C CA . LYS B 1 353 ? -12.461 22.344 16.188 1 98.06 353 LYS B CA 1
ATOM 5756 C C . LYS B 1 353 ? -11.5 21.656 17.141 1 98.06 353 LYS B C 1
ATOM 5758 O O . LYS B 1 353 ? -10.977 20.578 16.844 1 98.06 353 LYS B O 1
ATOM 5763 N N . PRO B 1 354 ? -11.242 22.281 18.266 1 98.31 354 PRO B N 1
ATOM 5764 C CA . PRO B 1 354 ? -10.273 21.734 19.219 1 98.31 354 PRO B CA 1
ATOM 5765 C C . PRO B 1 354 ? -10.594 20.281 19.625 1 98.31 354 PRO B C 1
ATOM 5767 O O . PRO B 1 354 ? -9.695 19.438 19.656 1 98.31 354 PRO B O 1
ATOM 5770 N N . LEU B 1 355 ? -11.82 19.984 19.875 1 97.44 355 LEU B N 1
ATOM 5771 C CA . LEU B 1 355 ? -12.172 18.641 20.328 1 97.44 355 LEU B CA 1
ATOM 5772 C C . LEU B 1 355 ? -12.023 17.641 19.188 1 97.44 355 LEU B C 1
ATOM 5774 O O . LEU B 1 355 ? -11.727 16.469 19.438 1 97.44 355 LEU B O 1
ATOM 5778 N N . ASP B 1 356 ? -12.242 18.094 17.969 1 98 356 ASP B N 1
ATOM 5779 C CA . ASP B 1 356 ? -11.914 17.234 16.844 1 98 356 ASP B CA 1
ATOM 5780 C C . ASP B 1 356 ? -10.414 16.922 16.797 1 98 356 ASP B C 1
ATOM 5782 O O . ASP B 1 356 ? -10.023 15.773 16.609 1 98 356 ASP B O 1
ATOM 5786 N N . ALA B 1 357 ? -9.617 17.922 16.969 1 97.88 357 ALA B N 1
ATOM 5787 C CA . ALA B 1 357 ? -8.164 17.781 16.906 1 97.88 357 ALA B CA 1
ATOM 5788 C C . ALA B 1 357 ? -7.648 16.906 18.047 1 97.88 357 ALA B C 1
ATOM 5790 O O . ALA B 1 357 ? -6.59 16.281 17.922 1 97.88 357 ALA B O 1
ATOM 5791 N N . LYS B 1 358 ? -8.383 16.875 19.156 1 98.12 358 LYS B N 1
ATOM 5792 C CA . LYS B 1 358 ? -8.023 16.047 20.297 1 98.12 358 LYS B CA 1
ATOM 5793 C C . LYS B 1 358 ? -7.898 14.578 19.891 1 98.12 358 LYS B C 1
ATOM 5795 O O . LYS B 1 358 ? -7.062 13.844 20.438 1 98.12 358 LYS B O 1
ATOM 5800 N N . ASN B 1 359 ? -8.672 14.188 18.922 1 97.94 359 ASN B N 1
ATOM 5801 C CA . ASN B 1 359 ? -8.695 12.805 18.469 1 97.94 359 ASN B CA 1
ATOM 5802 C C . ASN B 1 359 ? -7.371 12.406 17.828 1 97.94 359 ASN B C 1
ATOM 5804 O O . ASN B 1 359 ? -7.055 11.219 17.719 1 97.94 359 ASN B O 1
ATOM 5808 N N . ASP B 1 360 ? -6.559 13.375 17.375 1 96.38 360 ASP B N 1
ATOM 5809 C CA . ASP B 1 360 ? -5.238 13.062 16.844 1 96.38 360 ASP B CA 1
ATOM 5810 C C . ASP B 1 360 ? -4.344 12.438 17.906 1 96.38 360 ASP B C 1
ATOM 5812 O O . ASP B 1 360 ? -3.658 11.445 17.656 1 96.38 360 ASP B O 1
ATOM 5816 N N . THR B 1 361 ? -4.395 13.016 19.047 1 97.31 361 THR B N 1
ATOM 5817 C CA . THR B 1 361 ? -3.562 12.531 20.141 1 97.31 361 THR B CA 1
ATOM 5818 C C . THR B 1 361 ? -4.078 11.195 20.672 1 97.31 361 THR B C 1
ATOM 5820 O O . THR B 1 361 ? -3.293 10.305 21 1 97.31 361 THR B O 1
ATOM 5823 N N . ILE B 1 362 ? -5.402 11.039 20.734 1 97.81 362 ILE B N 1
ATOM 5824 C CA . ILE B 1 362 ? -6 9.773 21.141 1 97.81 362 ILE B CA 1
ATOM 5825 C C . ILE B 1 362 ? -5.566 8.672 20.172 1 97.81 362 ILE B C 1
ATOM 5827 O O . ILE B 1 362 ? -5.18 7.578 20.594 1 97.81 362 ILE B O 1
ATOM 5831 N N . LEU B 1 363 ? -5.617 8.961 18.953 1 97.81 363 LEU B N 1
ATOM 5832 C CA . LEU B 1 363 ? -5.223 8 17.922 1 97.81 363 LEU B CA 1
ATOM 5833 C C . LEU B 1 363 ? -3.74 7.664 18.031 1 97.81 363 LEU B C 1
ATOM 5835 O O . LEU B 1 363 ? -3.354 6.5 17.906 1 97.81 363 LEU B O 1
ATOM 5839 N N . ALA B 1 364 ? -2.883 8.688 18.219 1 97.19 364 ALA B N 1
ATOM 5840 C CA . ALA B 1 364 ? -1.452 8.453 18.391 1 97.19 364 ALA B CA 1
ATOM 5841 C C . ALA B 1 364 ? -1.188 7.527 19.578 1 97.19 364 ALA B C 1
ATOM 5843 O O . ALA B 1 364 ? -0.325 6.648 19.5 1 97.19 364 ALA B O 1
ATOM 5844 N N . LYS B 1 365 ? -1.928 7.703 20.609 1 96.75 365 LYS B N 1
ATOM 5845 C CA . LYS B 1 365 ? -1.797 6.836 21.781 1 96.75 365 LYS B CA 1
ATOM 5846 C C . LYS B 1 365 ? -2.203 5.402 21.453 1 96.75 365 LYS B C 1
ATOM 5848 O O . LYS B 1 365 ? -1.549 4.449 21.875 1 96.75 365 LYS B O 1
ATOM 5853 N N . MET B 1 366 ? -3.26 5.266 20.703 1 97.19 366 MET B N 1
ATOM 5854 C CA . MET B 1 366 ? -3.684 3.938 20.266 1 97.19 366 MET B CA 1
ATOM 5855 C C . MET B 1 366 ? -2.561 3.229 19.516 1 97.19 366 MET B C 1
ATOM 5857 O O . MET B 1 366 ? -2.312 2.043 19.734 1 97.19 366 MET B O 1
ATOM 5861 N N . ILE B 1 367 ? -1.9 3.932 18.672 1 97.56 367 ILE B N 1
ATOM 5862 C CA . ILE B 1 367 ? -0.831 3.371 17.859 1 97.56 367 ILE B CA 1
ATOM 5863 C C . ILE B 1 367 ? 0.332 2.943 18.75 1 97.56 367 ILE B C 1
ATOM 5865 O O . ILE B 1 367 ? 0.84 1.827 18.625 1 97.56 367 ILE B O 1
ATOM 5869 N N . MET B 1 368 ? 0.734 3.818 19.656 1 96.44 368 MET B N 1
ATOM 5870 C CA . MET B 1 368 ? 1.854 3.529 20.547 1 96.44 368 MET B CA 1
ATOM 5871 C C . MET B 1 368 ? 1.526 2.359 21.484 1 96.44 368 MET B C 1
ATOM 5873 O O . MET B 1 368 ? 2.41 1.577 21.828 1 96.44 368 MET B O 1
ATOM 5877 N N . ASP B 1 369 ? 0.273 2.25 21.828 1 95.44 369 ASP B N 1
ATOM 5878 C CA . ASP B 1 369 ? -0.159 1.182 22.719 1 95.44 369 ASP B CA 1
ATOM 5879 C C . ASP B 1 369 ? -0.162 -0.167 22 1 95.44 369 ASP B C 1
ATOM 5881 O O . ASP B 1 369 ? 0.012 -1.212 22.641 1 95.44 369 ASP B O 1
ATOM 5885 N N . ALA B 1 370 ? -0.355 -0.149 20.703 1 96 370 ALA B N 1
ATOM 5886 C CA . ALA B 1 370 ? -0.446 -1.378 19.922 1 96 370 ALA B CA 1
ATOM 5887 C C . ALA B 1 370 ? 0.918 -1.774 19.375 1 96 370 ALA B C 1
ATOM 5889 O O . ALA B 1 370 ? 1.021 -2.705 18.562 1 96 370 ALA B O 1
ATOM 5890 N N . PHE B 1 371 ? 1.912 -1.146 19.812 1 92.75 371 PHE B N 1
ATOM 5891 C CA . PHE B 1 371 ? 3.252 -1.268 19.25 1 92.75 371 PHE B CA 1
ATOM 5892 C C . PHE B 1 371 ? 3.826 -2.654 19.516 1 92.75 371 PHE B C 1
ATOM 5894 O O . PHE B 1 371 ? 3.811 -3.133 20.656 1 92.75 371 PHE B O 1
ATOM 5901 N N . VAL B 1 372 ? 4.223 -3.309 18.406 1 87.56 372 VAL B N 1
ATOM 5902 C CA . VAL B 1 372 ? 4.914 -4.59 18.453 1 87.56 372 VAL B CA 1
ATOM 5903 C C . VAL B 1 372 ? 6.332 -4.434 17.906 1 87.56 372 VAL B C 1
ATOM 5905 O O . VAL B 1 372 ? 6.531 -3.9 16.812 1 87.56 372 VAL B O 1
ATOM 5908 N N . GLU B 1 373 ? 7.387 -4.844 18.703 1 80.31 373 GLU B N 1
ATOM 5909 C CA . GLU B 1 373 ? 8.781 -4.719 18.297 1 80.31 373 GLU B CA 1
ATOM 5910 C C . GLU B 1 373 ? 9.156 -5.766 17.25 1 80.31 373 GLU B C 1
ATOM 5912 O O . GLU B 1 373 ? 8.773 -6.934 17.375 1 80.31 373 GLU B O 1
#